Protein AF-A0A3R7SMN1-F1 (afdb_monomer)

Organism: Penaeus vannamei (NCBI:txid6689)

Foldseek 3Di:
DDKDKQFDWPPPDDPVNQEAEDQDDDPDDPVVFFDQVRKIKTFHDPPDDLPQAIKMKDAQDDDDDDDDDDDDPFFRKFFFKKKWKKLQQKKFKAADPVRHGDDIWGFDFDDDDVLTTITITIDGDLFTTRMMMIGRPDHSVSGMMMTRGMYTHIDGDRVVSNVVNPDPPDDVVPVVVVVVDDDDDDPVVVVVVVVVVVVVVVVVVVVVVPPDADPVRCVVVVVVVVVVCVVVLVVCCVVPVQQSQLQLQLVLLLLLLVCLVCPVVVDDPVRDDVLLSVLSSCCSNPPVRNLVVVLVVVLCVPQNADDLVSLLVSLCCCLVPVLLVVLLVSLLVSCVSVVHDPVVSVVLCVPCVVVLSVVCVVPPSVLSSCLRVPPPPVCSVVSVSVVSSVSSNVCSNSSVVVVVVVVVVVVD

Solvent-accessible surface area (backbone atoms only — not comparable to full-atom values): 22891 Å² total; per-residue (Å²): 118,48,66,48,56,78,34,52,56,77,48,100,60,55,77,66,79,41,49,43,79,34,82,62,82,85,90,69,63,74,72,80,58,50,41,91,93,42,56,44,44,31,32,69,52,96,83,68,69,94,84,69,63,50,38,39,39,40,36,40,57,55,87,86,80,79,93,72,94,73,95,79,94,80,58,50,35,26,34,37,29,40,39,39,32,21,42,37,40,32,34,39,32,17,35,50,97,81,56,42,82,68,49,76,39,72,29,49,80,75,50,77,59,89,97,46,48,39,12,45,32,69,50,74,48,82,57,65,31,52,24,42,34,39,34,39,35,71,37,93,72,78,48,44,44,48,36,42,21,38,39,36,28,40,40,57,45,77,76,58,45,61,61,66,67,70,60,85,67,96,50,73,75,61,54,64,70,57,72,80,59,96,73,87,82,59,77,68,59,54,55,56,51,54,56,54,52,60,55,52,54,69,52,48,76,68,54,76,80,72,82,84,66,55,72,69,47,43,50,49,46,47,51,43,48,52,48,45,50,49,48,50,49,50,48,44,39,70,76,36,47,60,61,49,43,5,49,51,33,6,54,40,27,22,50,9,28,51,46,18,44,46,70,72,66,58,43,51,84,90,66,61,59,64,69,58,31,51,48,35,22,47,45,14,31,76,46,49,19,49,51,51,55,53,48,53,51,49,47,44,76,74,61,44,81,96,43,64,69,37,26,52,51,48,43,50,48,44,61,71,51,44,45,57,56,49,52,56,48,47,50,48,53,49,28,54,79,71,68,50,52,74,67,56,33,51,50,51,42,70,70,42,44,62,62,51,51,54,53,44,63,71,50,48,56,62,53,44,46,51,34,56,60,72,39,59,82,89,49,34,62,62,59,51,53,62,56,41,34,58,51,28,18,48,51,45,40,59,68,54,48,60,56,55,55,52,53,58,62,74,75,104

Radius of gyration: 33.05 Å; Cα contacts (8 Å, |Δi|>4): 545; chains: 1; bounding box: 78×54×91 Å

Sequence (412 aa):
MEVTSNWPSESGCTLQDIIRESEKLPSGELEDLLDEERCISLARGEGDVEDGGCVIRLVARSPSFRHTNGFSSRNKRLLVGFVVLSEARVIEVCTGMHEEYFKTVHGSLLGDFGDSKLFKCELQFEKCQETVVLKLKGTCHGESVWIYGFHIMTVADPECANAISKSRFGSEHLSTVLREKDVQMSKEAMKFRQMLESYNNGMKEKGDALQGADPMSLITHFLAIMSLIRRSYSHLLHKYPMAVQSIQAGVLMGAGDVISQFVIEKKSTSQYEWQRTARFIGLGTFFVGPTLKVWYGILDRRIGSGSTVRALKKVAFDQGIFAPCFLGSFLTVLGVTQGNSPQKIKEEIKNNYVDIILTNWTVWPAVQICNFAFIPLQHQVLIVQIFALFWNTYLAWKTNTGVKEQIKLTEN

pLDDT: mean 70.49, std 18.86, range [31.95, 95.0]

Nearest PDB structures (foldseek):
  1w8w-assembly2_B  TM=4.061E-01  e=8.137E-04  Piromyces sp. 'equi'
  1gwk-assembly2_B  TM=4.120E-01  e=7.302E-04  Piromyces sp. 'equi'
  1w90-assembly2_B  TM=4.241E-01  e=1.324E-03  Piromyces sp. 'equi'
  1w9f-assembly2_B  TM=3.966E-01  e=1.398E-03  Piromyces sp. 'equi'
  1w8z-assembly2_B  TM=4.019E-01  e=2.982E-03  Piromyces sp. 'equi'

InterPro domains:
  IPR007248 Mpv17/PMP22 [PF04117] (335-396)
  IPR007248 Mpv17/PMP22 [PTHR11266] (231-398)
  IPR028043 ATPase PAAT-like [PF14958] (78-163)

Secondary structure (DSSP, 8-state):
-EEEESSPBSSS--HHHHEEEESS---S-GGGT--GGG-EEEE--TT--TT--EEEEEE---------SS-------EEEEEEEEES-SEEEEEETTTTEEEEEEEPEEEEEETTEEEEEEEEEEEEEESEEEEEEE--TTSSEEEEEEEEEEEES-HHHHHHHHT-SS--HHHHTTTTTS--PPPHHHHHHHHHHHHHHHHHHTTTTTSS---HHHHHHHHHHHHHHHHHHHHHHHHHSHHHHHHHHHHHHHHHHHHHIIIIIS---GGG--HHHHHHHHHHIIIIIHHHHHHHHHHHHHHH-SS-HHHHHHHHHHIIIIIHHHHHHHHHHHHHHHTT--HHHHHHHHHHHHHHHHHHHHHHHHHHHHHHHHHS-TTTHHHHHHHHHHHHHHHHHHHHHHHHHHHHHHH--

Structure (mmCIF, N/CA/C/O backbone):
data_AF-A0A3R7SMN1-F1
#
_entry.id   AF-A0A3R7SMN1-F1
#
loop_
_atom_site.group_PDB
_atom_site.id
_atom_site.type_symbol
_atom_site.label_atom_id
_atom_site.label_alt_id
_atom_site.label_comp_id
_atom_site.label_asym_id
_atom_site.label_entity_id
_atom_site.label_seq_id
_atom_site.pdbx_PDB_ins_code
_atom_site.Cartn_x
_atom_site.Cartn_y
_atom_site.Cartn_z
_atom_site.occupancy
_atom_site.B_iso_or_equiv
_atom_site.auth_seq_id
_atom_site.auth_comp_id
_atom_site.auth_asym_id
_atom_site.auth_atom_id
_atom_site.pdbx_PDB_model_num
ATOM 1 N N . MET A 1 1 ? -24.673 -19.358 -43.774 1.00 71.69 1 MET A N 1
ATOM 2 C CA . MET A 1 1 ? -23.796 -18.169 -43.737 1.00 71.69 1 MET A CA 1
ATOM 3 C C . MET A 1 1 ? -22.976 -18.111 -45.023 1.00 71.69 1 MET A C 1
ATOM 5 O O . MET A 1 1 ? -22.695 -19.173 -45.553 1.00 71.69 1 MET A O 1
ATOM 9 N N . GLU A 1 2 ? -22.642 -16.938 -45.566 1.00 80.69 2 GLU A N 1
ATOM 10 C CA . GLU A 1 2 ? -21.699 -16.845 -46.693 1.00 80.69 2 GLU A CA 1
ATOM 11 C C . GLU A 1 2 ? -20.300 -16.561 -46.158 1.00 80.69 2 GLU A C 1
ATOM 13 O O . GLU A 1 2 ? -20.116 -15.648 -45.353 1.00 80.69 2 GLU A O 1
ATOM 18 N N . VAL A 1 3 ? -19.327 -17.346 -46.610 1.00 82.19 3 VAL A N 1
ATOM 19 C CA . VAL A 1 3 ? -17.927 -17.193 -46.217 1.00 82.19 3 VAL A CA 1
ATOM 20 C C . VAL A 1 3 ? -17.055 -17.157 -47.452 1.00 82.19 3 VAL A C 1
ATOM 22 O O . VAL A 1 3 ? -17.188 -18.019 -48.322 1.00 82.19 3 VAL A O 1
ATOM 25 N N . THR A 1 4 ? -16.186 -16.155 -47.522 1.00 84.12 4 THR A N 1
ATOM 26 C CA . THR A 1 4 ? -15.232 -15.962 -48.614 1.00 84.12 4 THR A CA 1
ATOM 27 C C . THR A 1 4 ? -13.855 -15.644 -48.052 1.00 84.12 4 THR A C 1
ATOM 29 O O . THR A 1 4 ? -13.738 -15.043 -46.987 1.00 84.12 4 THR A O 1
ATOM 32 N N . SER A 1 5 ? -12.801 -16.041 -48.757 1.00 84.94 5 SER A N 1
ATOM 33 C CA . SER A 1 5 ? -11.436 -15.622 -48.449 1.00 84.94 5 SER A CA 1
ATOM 34 C C . SER A 1 5 ? -10.755 -15.090 -49.698 1.00 84.94 5 SER A C 1
ATOM 36 O O . SER A 1 5 ? -11.126 -15.467 -50.808 1.00 84.94 5 SER A O 1
ATOM 38 N N . ASN A 1 6 ? -9.803 -14.175 -49.512 1.00 84.06 6 ASN A N 1
ATOM 39 C CA . ASN A 1 6 ? -8.920 -13.734 -50.589 1.00 84.06 6 ASN A CA 1
ATOM 40 C C . ASN A 1 6 ? -7.898 -14.812 -50.976 1.00 84.06 6 ASN A C 1
ATOM 42 O O . ASN A 1 6 ? -7.443 -14.816 -52.112 1.00 84.06 6 ASN A O 1
ATOM 46 N N . TRP A 1 7 ? -7.555 -15.724 -50.065 1.00 82.75 7 TRP A N 1
ATOM 47 C CA . TRP A 1 7 ? -6.616 -16.807 -50.334 1.00 82.75 7 TRP A CA 1
ATOM 48 C C . TRP A 1 7 ? -7.377 -18.073 -50.743 1.00 82.75 7 TRP A C 1
ATOM 50 O O . TRP A 1 7 ? -8.270 -18.508 -50.004 1.00 82.75 7 TRP A O 1
ATOM 60 N N . PRO A 1 8 ? -7.094 -18.653 -51.925 1.00 78.00 8 PRO A N 1
ATOM 61 C CA . PRO A 1 8 ? -7.705 -19.909 -52.340 1.00 78.00 8 PRO A CA 1
ATOM 62 C C . PRO A 1 8 ? -7.297 -21.064 -51.422 1.00 78.00 8 PRO A C 1
ATOM 64 O O . PRO A 1 8 ? -6.213 -21.072 -50.836 1.00 78.00 8 PRO A O 1
ATOM 67 N N . SER A 1 9 ? -8.175 -22.063 -51.324 1.00 76.12 9 SER A N 1
ATOM 68 C CA . SER A 1 9 ? -7.827 -23.307 -50.649 1.00 76.12 9 SER A CA 1
ATOM 69 C C . SER A 1 9 ? -6.986 -24.204 -51.548 1.00 76.12 9 SER A C 1
ATOM 71 O O . SER A 1 9 ? -7.300 -24.374 -52.726 1.00 76.12 9 SER A O 1
ATOM 73 N N . GLU A 1 10 ? -5.930 -24.780 -50.978 1.00 65.81 10 GLU A N 1
ATOM 74 C CA . GLU A 1 10 ? -5.073 -25.749 -51.668 1.00 65.81 10 GLU A CA 1
ATOM 75 C C . GLU A 1 10 ? -5.663 -27.165 -51.664 1.00 65.81 10 GLU A C 1
ATOM 77 O O . GLU A 1 10 ? -5.435 -27.944 -52.590 1.00 65.81 10 GLU A O 1
ATOM 82 N N . SER A 1 11 ? -6.438 -27.509 -50.634 1.00 57.06 11 SER A N 1
ATOM 83 C CA . SER A 1 11 ? -7.203 -28.750 -50.576 1.00 57.06 11 SER A CA 1
ATOM 84 C C . SER A 1 11 ? -8.555 -28.512 -51.248 1.00 57.06 11 SER A C 1
ATOM 86 O O . SER A 1 11 ? -9.153 -27.461 -51.082 1.00 57.06 11 SER A O 1
ATOM 88 N N . GLY A 1 12 ? -9.085 -29.461 -52.024 1.00 55.69 12 GLY A N 1
ATOM 89 C CA . GLY A 1 12 ? -10.365 -29.304 -52.747 1.00 55.69 12 GLY A CA 1
ATOM 90 C C . GLY A 1 12 ? -11.620 -29.091 -51.873 1.00 55.69 12 GLY A C 1
ATOM 91 O O . GLY A 1 12 ? -12.732 -29.243 -52.372 1.00 55.69 12 GLY A O 1
ATOM 92 N N . CYS A 1 13 ? -11.447 -28.779 -50.587 1.00 63.28 13 CYS A N 1
ATOM 93 C CA . CYS A 1 13 ? -12.465 -28.426 -49.610 1.00 63.28 13 CYS A CA 1
ATOM 94 C C . CYS A 1 13 ? -12.600 -26.901 -49.538 1.00 63.28 13 CYS A C 1
ATOM 96 O O . CYS A 1 13 ? -11.614 -26.171 -49.574 1.00 63.28 13 CYS A O 1
ATOM 98 N N . THR A 1 14 ? -13.817 -26.386 -49.406 1.00 68.69 14 THR A N 1
ATOM 99 C CA . THR A 1 14 ? -14.034 -24.943 -49.278 1.00 68.69 14 THR A CA 1
ATOM 100 C C . THR A 1 14 ? -14.076 -24.525 -47.809 1.00 68.69 14 THR A C 1
ATOM 102 O O . THR A 1 14 ? -14.408 -25.313 -46.926 1.00 68.69 14 THR A O 1
ATOM 105 N N . LEU A 1 15 ? -13.810 -23.246 -47.521 1.00 71.62 15 LEU A N 1
ATOM 106 C CA . LEU A 1 15 ? -13.947 -22.698 -46.162 1.00 71.62 15 LEU A CA 1
ATOM 107 C C . LEU A 1 15 ? -15.346 -22.895 -45.559 1.00 71.62 15 LEU A C 1
ATOM 109 O O . LEU A 1 15 ? -15.492 -22.927 -44.341 1.00 71.62 15 LEU A O 1
ATOM 113 N N . GLN A 1 16 ? -16.376 -23.013 -46.398 1.00 75.62 16 GLN A N 1
ATOM 114 C CA . GLN A 1 16 ? -17.742 -23.262 -45.941 1.00 75.62 16 GLN A CA 1
ATOM 115 C C . GLN A 1 16 ? -17.922 -24.688 -45.410 1.00 75.62 16 GLN A C 1
ATOM 117 O O . GLN A 1 16 ? -18.746 -24.887 -44.522 1.00 75.62 16 GLN A O 1
ATOM 122 N N . ASP A 1 17 ? -17.125 -25.649 -45.881 1.00 67.62 17 ASP A N 1
ATOM 123 C CA . ASP A 1 17 ? -17.222 -27.057 -45.480 1.00 67.62 17 ASP A CA 1
ATOM 124 C C . ASP A 1 17 ? -16.622 -27.311 -44.084 1.00 67.62 17 ASP A C 1
ATOM 126 O O . ASP A 1 17 ? -17.022 -28.246 -43.381 1.00 67.62 17 ASP A O 1
ATOM 130 N N . ILE A 1 18 ? -15.693 -26.448 -43.654 1.00 69.19 18 ILE A N 1
ATOM 131 C CA . ILE A 1 18 ? -14.997 -26.570 -42.364 1.00 69.19 18 ILE A CA 1
ATOM 132 C C . ILE A 1 18 ? -15.669 -25.795 -41.220 1.00 69.19 18 ILE A C 1
ATOM 134 O O . ILE A 1 18 ? -15.373 -26.036 -40.050 1.00 69.19 18 ILE A O 1
ATOM 138 N N . ILE A 1 19 ? -16.566 -24.855 -41.534 1.00 75.06 19 ILE A N 1
ATOM 139 C CA . ILE A 1 19 ? -17.169 -23.973 -40.532 1.00 75.06 19 ILE A CA 1
ATOM 140 C C . ILE A 1 19 ? -18.307 -24.676 -39.800 1.00 75.06 19 ILE A C 1
ATOM 142 O O . ILE A 1 19 ? -19.303 -25.085 -40.398 1.00 75.06 19 ILE A O 1
ATOM 146 N N . ARG A 1 20 ? -18.198 -24.740 -38.471 1.00 72.69 20 ARG A N 1
ATOM 147 C CA . ARG A 1 20 ? -19.280 -25.204 -37.599 1.00 72.69 20 ARG A CA 1
ATOM 148 C C . ARG A 1 20 ? -20.088 -24.014 -37.097 1.00 72.69 20 ARG A C 1
ATOM 150 O O . ARG A 1 20 ? -19.580 -23.177 -36.356 1.00 72.69 20 ARG A O 1
ATOM 157 N N . GLU A 1 21 ? -21.351 -23.941 -37.504 1.00 71.56 21 GLU A N 1
ATOM 158 C CA . GLU A 1 21 ? -22.296 -22.925 -37.033 1.00 71.56 21 GLU A CA 1
ATOM 159 C C . GLU A 1 21 ? -23.055 -23.457 -35.808 1.00 71.56 21 GLU A C 1
ATOM 161 O O . GLU A 1 21 ? -23.759 -24.464 -35.901 1.00 71.56 21 GLU A O 1
ATOM 166 N N . SER A 1 22 ? -22.922 -22.796 -34.658 1.00 66.56 22 SER A N 1
ATOM 167 C CA . SER A 1 22 ? -23.617 -23.173 -33.423 1.00 66.56 22 SER A CA 1
ATOM 168 C C . SER A 1 22 ? -24.289 -21.971 -32.758 1.00 66.56 22 SER A C 1
ATOM 170 O O . SER A 1 22 ? -23.885 -20.825 -32.931 1.00 66.56 22 SER A O 1
ATOM 172 N N . GLU A 1 23 ? -25.330 -22.212 -31.961 1.00 58.91 23 GLU A N 1
ATOM 173 C CA . GLU A 1 23 ? -25.996 -21.142 -31.195 1.00 58.91 23 GLU A CA 1
ATOM 174 C C . GLU A 1 23 ? -25.323 -20.892 -29.828 1.00 58.91 23 GLU A C 1
ATOM 176 O O . GLU A 1 23 ? -25.600 -19.892 -29.165 1.00 58.91 23 GLU A O 1
ATOM 181 N N . LYS A 1 24 ? -24.415 -21.785 -29.400 1.00 55.81 24 LYS A N 1
ATOM 182 C CA . LYS A 1 24 ? -23.642 -21.698 -28.147 1.00 55.81 24 LYS A CA 1
ATOM 183 C C . LYS A 1 24 ? -22.172 -22.061 -28.388 1.00 55.81 24 LYS A C 1
ATOM 185 O O . LYS A 1 24 ? -21.882 -22.939 -29.201 1.00 55.81 24 LYS A O 1
ATOM 190 N N . LEU A 1 25 ? -21.258 -21.391 -27.676 1.00 48.88 25 LEU A N 1
ATOM 191 C CA . LEU A 1 25 ? -19.831 -21.744 -27.664 1.00 48.88 25 LEU A CA 1
ATOM 192 C C . LEU A 1 25 ? -19.670 -23.180 -27.140 1.00 48.88 25 LEU A C 1
ATOM 194 O O . LEU A 1 25 ? -20.239 -23.481 -26.086 1.00 48.88 25 LEU A O 1
ATOM 198 N N . PRO A 1 26 ? -18.913 -24.054 -27.823 1.00 45.97 26 PRO A N 1
ATOM 199 C CA . PRO A 1 26 ? -18.600 -25.374 -27.290 1.00 45.97 26 PRO A CA 1
ATOM 200 C C . PRO A 1 26 ? -17.854 -25.220 -25.957 1.00 45.97 26 PRO A C 1
ATOM 202 O O . PRO A 1 26 ? -16.879 -24.477 -25.852 1.00 45.97 26 PRO A O 1
ATOM 205 N N . SER A 1 27 ? -18.365 -25.878 -24.917 1.00 43.56 27 SER A N 1
ATOM 206 C CA . SER A 1 27 ? -17.872 -25.790 -23.537 1.00 43.56 27 SER A CA 1
ATOM 207 C C . SER A 1 27 ? -16.929 -26.938 -23.146 1.00 43.56 27 SER A C 1
ATOM 209 O O . SER A 1 27 ? -16.660 -27.104 -21.958 1.00 43.56 27 SER A O 1
ATOM 211 N N . GLY A 1 28 ? -16.495 -27.755 -24.110 1.00 43.47 28 GLY A N 1
ATOM 212 C CA . GLY A 1 28 ? -15.715 -28.980 -23.898 1.00 43.47 28 GLY A CA 1
ATOM 213 C C . GLY A 1 28 ? -14.223 -28.857 -24.225 1.00 43.47 28 GLY A C 1
ATOM 214 O O . GLY A 1 28 ? -13.763 -27.824 -24.717 1.00 43.47 28 GLY A O 1
ATOM 215 N N . GLU A 1 29 ? -13.473 -29.910 -23.883 1.00 46.97 29 GLU A N 1
ATOM 216 C CA . GLU A 1 29 ? -12.020 -30.053 -24.062 1.00 46.97 29 GLU A CA 1
ATOM 217 C C . GLU A 1 29 ? -11.587 -29.939 -25.540 1.00 46.97 29 GLU A C 1
ATOM 219 O O . GLU A 1 29 ? -12.403 -29.988 -26.456 1.00 46.97 29 GLU A O 1
ATOM 224 N N . LEU A 1 30 ? -10.281 -29.743 -25.777 1.00 44.50 30 LEU A N 1
ATOM 225 C CA . LEU A 1 30 ? -9.667 -29.407 -27.076 1.00 44.50 30 LEU A CA 1
ATOM 226 C C . LEU A 1 30 ? -10.094 -30.320 -28.248 1.00 44.50 30 LEU A C 1
ATOM 228 O O . LEU A 1 30 ? -10.121 -29.869 -29.393 1.00 44.50 30 LEU A O 1
ATOM 232 N N . GLU A 1 31 ? -10.449 -31.571 -27.952 1.00 46.12 31 GLU A N 1
ATOM 233 C CA . GLU A 1 31 ? -10.897 -32.594 -28.905 1.00 46.12 31 GLU A CA 1
ATOM 234 C C . GLU A 1 31 ? -12.263 -32.278 -29.546 1.00 46.12 31 GLU A C 1
ATOM 236 O O . GLU A 1 31 ? -12.494 -32.653 -30.688 1.00 46.12 31 GLU A O 1
ATOM 241 N N . ASP A 1 32 ? -13.140 -31.508 -28.888 1.00 52.19 32 ASP A N 1
ATOM 242 C CA . ASP A 1 32 ? -14.427 -31.084 -29.475 1.00 52.19 32 ASP A CA 1
ATOM 243 C C . ASP A 1 32 ? -14.258 -29.962 -30.520 1.00 52.19 32 ASP A C 1
ATOM 245 O O . ASP A 1 32 ? -15.145 -29.696 -31.346 1.00 52.19 32 ASP A O 1
ATOM 249 N N . LEU A 1 33 ? -13.123 -29.259 -30.448 1.00 51.47 33 LEU A N 1
ATOM 250 C CA . LEU A 1 33 ? -12.800 -28.097 -31.271 1.00 51.47 33 LEU A CA 1
ATOM 251 C C . LEU A 1 33 ? -11.942 -28.442 -32.492 1.00 51.47 33 LEU A C 1
ATOM 253 O O . LEU A 1 33 ? -12.036 -27.719 -33.489 1.00 51.47 33 LEU A O 1
ATOM 257 N N . LEU A 1 34 ? -11.129 -29.498 -32.401 1.00 50.00 34 LEU A N 1
ATOM 258 C CA . LEU A 1 34 ? -10.287 -30.017 -33.477 1.00 50.00 34 LEU A CA 1
ATOM 259 C C . LEU A 1 34 ? -11.062 -31.048 -34.304 1.00 50.00 34 LEU A C 1
ATOM 261 O O . LEU A 1 34 ? -11.712 -31.933 -33.762 1.00 50.00 34 LEU A O 1
ATOM 265 N N . ASP A 1 35 ? -10.997 -30.924 -35.626 1.00 51.56 35 ASP A N 1
ATOM 266 C CA . ASP A 1 35 ? -11.603 -31.878 -36.555 1.00 51.56 35 ASP A CA 1
ATOM 267 C C . ASP A 1 35 ? -10.542 -32.265 -37.590 1.00 51.56 35 ASP A C 1
ATOM 269 O O . ASP A 1 35 ? -10.293 -31.531 -38.550 1.00 51.56 35 ASP A O 1
ATOM 273 N N . GLU A 1 36 ? -9.856 -33.388 -37.350 1.00 49.03 36 GLU A N 1
ATOM 274 C CA . GLU A 1 36 ? -8.729 -33.851 -38.175 1.00 49.03 36 GLU A CA 1
ATOM 275 C C . GLU A 1 36 ? -9.127 -34.049 -39.649 1.00 49.03 36 GLU A C 1
ATOM 277 O O . GLU A 1 36 ? -8.305 -33.857 -40.543 1.00 49.03 36 GLU A O 1
ATOM 282 N N . GLU A 1 37 ? -10.403 -34.340 -39.926 1.00 48.22 37 GLU A N 1
ATOM 283 C CA . GLU A 1 37 ? -10.927 -34.532 -41.283 1.00 48.22 37 GLU A CA 1
ATOM 284 C C . GLU A 1 37 ? -11.288 -33.214 -41.997 1.00 48.22 37 GLU A C 1
ATOM 286 O O . GLU A 1 37 ? -11.633 -33.226 -43.181 1.00 48.22 37 GLU A O 1
ATOM 291 N N . ARG A 1 38 ? -11.221 -32.061 -41.310 1.00 55.16 38 ARG A N 1
ATOM 292 C CA . ARG A 1 38 ? -11.684 -30.753 -41.822 1.00 55.16 38 ARG A CA 1
ATOM 293 C C . ARG A 1 38 ? -10.676 -29.622 -41.624 1.00 55.16 38 ARG A C 1
ATOM 295 O O . ARG A 1 38 ? -11.052 -28.473 -41.390 1.00 55.16 38 ARG A O 1
ATOM 302 N N . CYS A 1 39 ? -9.394 -29.940 -41.759 1.00 65.50 39 CYS A N 1
ATOM 303 C CA . CYS A 1 39 ? -8.333 -28.939 -41.828 1.00 65.50 39 CYS A CA 1
ATOM 304 C C . CYS A 1 39 ? -8.228 -28.358 -43.243 1.00 65.50 39 CYS A C 1
ATOM 306 O O . CYS A 1 39 ? -8.371 -29.070 -44.240 1.00 65.50 39 CYS A O 1
ATOM 308 N N . ILE A 1 40 ? -7.936 -27.064 -43.342 1.00 74.38 40 ILE A N 1
ATOM 309 C CA . ILE A 1 40 ? -7.769 -26.381 -44.626 1.00 74.38 40 ILE A CA 1
ATOM 310 C C . ILE A 1 40 ? -6.500 -25.531 -44.612 1.00 74.38 40 ILE A C 1
ATOM 312 O O . ILE A 1 40 ? -6.227 -24.824 -43.640 1.00 74.38 40 ILE A O 1
ATOM 316 N N . SER A 1 41 ? -5.741 -25.602 -45.705 1.00 76.44 41 SER A N 1
ATOM 317 C CA . SER A 1 41 ? -4.662 -24.661 -46.006 1.00 76.44 41 SER A CA 1
ATOM 318 C C . SER A 1 41 ? -5.199 -23.620 -46.974 1.00 76.44 41 SER A C 1
ATOM 320 O O . SER A 1 41 ? -5.793 -23.967 -48.004 1.00 76.44 41 SER A O 1
ATOM 322 N N . LEU A 1 42 ? -5.027 -22.349 -46.624 1.00 80.38 42 LEU A N 1
ATOM 323 C CA . LEU A 1 42 ? -5.260 -21.229 -47.525 1.00 80.38 42 LEU A CA 1
ATOM 324 C C . LEU A 1 42 ? -3.905 -20.676 -47.933 1.00 80.38 42 LEU A C 1
ATOM 326 O O . LEU A 1 42 ? -3.116 -20.314 -47.060 1.00 80.38 42 LEU A O 1
ATOM 330 N N . ALA A 1 43 ? -3.653 -20.582 -49.233 1.00 78.62 43 ALA A N 1
ATOM 331 C CA . ALA A 1 43 ? -2.391 -20.082 -49.758 1.00 78.62 43 ALA A CA 1
ATOM 332 C C . ALA A 1 43 ? -2.584 -18.808 -50.564 1.00 78.62 43 ALA A C 1
ATOM 334 O O . ALA A 1 43 ? -3.633 -18.567 -51.162 1.00 78.62 43 ALA A O 1
ATOM 335 N N . ARG A 1 44 ? -1.554 -17.971 -50.569 1.00 77.81 44 ARG A N 1
ATOM 336 C CA . ARG A 1 44 ? -1.545 -16.702 -51.280 1.00 77.81 44 ARG A CA 1
ATOM 337 C C . ARG A 1 44 ? -1.595 -16.937 -52.792 1.00 77.81 44 ARG A C 1
ATOM 339 O O . ARG A 1 44 ? -0.753 -17.636 -53.347 1.00 77.81 44 ARG A O 1
ATOM 346 N N . GLY A 1 45 ? -2.569 -16.322 -53.464 1.00 66.88 45 GLY A N 1
ATOM 347 C CA . GLY A 1 45 ? -2.692 -16.387 -54.921 1.00 66.88 45 GLY A CA 1
ATOM 348 C C . GLY A 1 45 ? -1.643 -15.530 -55.642 1.00 66.88 45 GLY A C 1
ATOM 349 O O . GLY A 1 45 ? -1.204 -14.496 -55.129 1.00 66.88 45 GLY A O 1
ATOM 350 N N . GLU A 1 46 ? -1.259 -15.931 -56.856 1.00 57.28 46 GLU A N 1
ATOM 351 C CA . GLU A 1 46 ? -0.364 -15.146 -57.716 1.00 57.28 46 GLU A CA 1
ATOM 352 C C . GLU A 1 46 ? -1.023 -13.803 -58.089 1.00 57.28 46 GLU A C 1
ATOM 354 O O . GLU A 1 46 ? -1.976 -13.756 -58.865 1.00 57.28 46 GLU A O 1
ATOM 359 N N . GLY A 1 47 ? -0.518 -12.700 -57.525 1.00 55.97 47 GLY A N 1
ATOM 360 C CA . GLY A 1 47 ? -0.982 -11.335 -57.819 1.00 55.97 47 GLY A CA 1
ATOM 361 C C . GLY A 1 47 ? -1.476 -10.526 -56.616 1.00 55.97 47 GLY A C 1
ATOM 362 O O . GLY A 1 47 ? -1.707 -9.325 -56.759 1.00 55.97 47 GLY A O 1
ATOM 363 N N . ASP A 1 48 ? -1.590 -11.130 -55.431 1.00 56.12 48 ASP A N 1
ATOM 364 C CA . ASP A 1 48 ? -1.939 -10.397 -54.209 1.00 56.12 48 ASP A CA 1
ATOM 365 C C . ASP A 1 48 ? -0.754 -9.568 -53.681 1.00 56.12 48 ASP A C 1
ATOM 367 O O . ASP A 1 48 ? 0.387 -10.033 -53.657 1.00 56.12 48 ASP A O 1
ATOM 371 N N . VAL A 1 49 ? -1.021 -8.338 -53.226 1.00 54.19 49 VAL A N 1
ATOM 372 C CA . VAL A 1 49 ? -0.026 -7.387 -52.686 1.00 54.19 49 VAL A CA 1
ATOM 373 C C . VAL A 1 49 ? 0.613 -7.929 -51.393 1.00 54.19 49 VAL A C 1
ATOM 375 O O . VAL A 1 49 ? -0.086 -8.474 -50.542 1.00 54.19 49 VAL A O 1
ATOM 378 N N . GLU A 1 50 ? 1.933 -7.751 -51.228 1.00 52.72 50 GLU A N 1
ATOM 379 C CA . GLU A 1 50 ? 2.769 -8.350 -50.159 1.00 52.72 50 GLU A CA 1
ATOM 380 C C . GLU A 1 50 ? 2.322 -8.123 -48.711 1.00 52.72 50 GLU A C 1
ATOM 382 O O . GLU A 1 50 ? 2.675 -8.924 -47.852 1.00 52.72 50 GLU A O 1
ATOM 387 N N . ASP A 1 51 ? 1.503 -7.111 -48.428 1.00 51.56 51 ASP A N 1
ATOM 388 C CA . ASP A 1 51 ? 1.281 -6.631 -47.055 1.00 51.56 51 ASP A CA 1
ATOM 389 C C . ASP A 1 51 ? -0.111 -6.984 -46.464 1.00 51.56 51 ASP A C 1
ATOM 391 O O . ASP A 1 51 ? -0.465 -6.627 -45.334 1.00 51.56 51 ASP A O 1
ATOM 395 N N . GLY A 1 52 ? -0.950 -7.694 -47.232 1.00 58.50 52 GLY A N 1
ATOM 396 C CA . GLY A 1 52 ? -2.371 -7.899 -46.907 1.00 58.50 52 GLY A CA 1
ATOM 397 C C . GLY A 1 52 ? -2.666 -8.944 -45.820 1.00 58.50 52 GLY A C 1
ATOM 398 O O . GLY A 1 52 ? -3.488 -8.691 -44.933 1.00 58.50 52 GLY A O 1
ATOM 399 N N . GLY A 1 53 ? -1.967 -10.083 -45.826 1.00 75.19 53 GLY A N 1
ATOM 400 C CA . GLY A 1 53 ? -2.311 -11.270 -45.023 1.00 75.19 53 GLY A CA 1
ATOM 401 C C . GLY A 1 53 ? -3.568 -12.011 -45.519 1.00 75.19 53 GLY A C 1
ATOM 402 O O . GLY A 1 53 ? -4.240 -11.570 -46.456 1.00 75.19 53 GLY A O 1
ATOM 403 N N . CYS A 1 54 ? -3.895 -13.144 -44.888 1.00 83.12 54 CYS A N 1
ATOM 404 C CA . CYS A 1 54 ? -5.097 -13.917 -45.212 1.00 83.12 54 CYS A CA 1
ATOM 405 C C . CYS A 1 54 ? -6.337 -13.238 -44.622 1.00 83.12 54 CYS A C 1
ATOM 407 O O . CYS A 1 54 ? -6.422 -13.008 -43.418 1.00 83.12 54 CYS A O 1
ATOM 409 N N . VAL A 1 55 ? -7.325 -12.945 -45.456 1.00 86.62 55 VAL A N 1
ATOM 410 C CA . VAL A 1 55 ? -8.571 -12.272 -45.096 1.00 86.62 55 VAL A CA 1
ATOM 411 C C . VAL A 1 55 ? -9.735 -13.226 -45.310 1.00 86.62 55 VAL A C 1
ATOM 413 O O . VAL A 1 55 ? -9.930 -13.741 -46.408 1.00 86.62 55 VAL A O 1
ATOM 416 N N . ILE A 1 56 ? -10.535 -13.438 -44.270 1.00 88.62 56 ILE A N 1
ATOM 417 C CA . ILE A 1 56 ? -11.749 -14.249 -44.314 1.00 88.62 56 ILE A CA 1
ATOM 418 C C . ILE A 1 56 ? -12.936 -13.359 -43.984 1.00 88.62 56 ILE A C 1
ATOM 420 O O . ILE A 1 56 ? -13.031 -12.798 -42.895 1.00 88.62 56 ILE A O 1
ATOM 424 N N . ARG A 1 57 ? -13.862 -13.234 -44.926 1.00 87.44 57 ARG A N 1
ATOM 425 C CA . ARG A 1 57 ? -15.106 -12.498 -44.762 1.00 87.44 57 ARG A CA 1
ATOM 426 C C . ARG A 1 57 ? -16.241 -13.454 -44.458 1.00 87.44 57 ARG A C 1
ATOM 428 O O . ARG A 1 57 ? -16.477 -14.434 -45.153 1.00 87.44 57 ARG A O 1
ATOM 435 N N . LEU A 1 58 ? -16.969 -13.089 -43.425 1.00 88.00 58 LEU A N 1
ATOM 436 C CA . LEU A 1 58 ? -18.095 -13.777 -42.846 1.00 88.00 58 LEU A CA 1
ATOM 437 C C . LEU A 1 58 ? -19.319 -12.880 -43.028 1.00 88.00 58 LEU A C 1
ATOM 439 O O . LEU A 1 58 ? -19.392 -11.821 -42.411 1.00 88.00 58 LEU A O 1
ATOM 443 N N . VAL A 1 59 ? -20.271 -13.279 -43.870 1.00 83.56 59 VAL A N 1
ATOM 444 C CA . VAL A 1 59 ? -21.511 -12.530 -44.115 1.00 83.56 59 VAL A CA 1
ATOM 445 C C . VAL A 1 59 ? -22.710 -13.372 -43.712 1.00 83.56 59 VAL A C 1
ATOM 447 O O . VAL A 1 59 ? -22.990 -14.449 -44.250 1.00 83.56 59 VAL A O 1
ATOM 450 N N . ALA A 1 60 ? -23.472 -12.857 -42.763 1.00 73.12 60 ALA A N 1
ATOM 451 C CA . ALA A 1 60 ? -24.695 -13.470 -42.303 1.00 73.12 60 ALA A CA 1
ATOM 452 C C . ALA A 1 60 ? -25.833 -13.133 -43.291 1.00 73.12 60 ALA A C 1
ATOM 454 O O . ALA A 1 60 ? -26.520 -12.118 -43.184 1.00 73.12 60 ALA A O 1
ATOM 455 N N . ARG A 1 61 ? -25.994 -13.955 -44.340 1.00 64.25 61 ARG A N 1
ATOM 456 C CA . ARG A 1 61 ? -27.057 -13.766 -45.345 1.00 64.25 61 ARG A CA 1
ATOM 457 C C . ARG A 1 61 ? -28.455 -14.006 -44.757 1.00 64.25 61 ARG A C 1
ATOM 459 O O . ARG A 1 61 ? -28.674 -14.964 -44.019 1.00 64.25 61 ARG A O 1
ATOM 466 N N . SER A 1 62 ? -29.417 -13.190 -45.192 1.00 48.66 62 SER A N 1
ATOM 467 C CA . SER A 1 62 ? -30.843 -13.547 -45.213 1.00 48.66 62 SER A CA 1
ATOM 468 C C . SER A 1 62 ? -31.145 -14.253 -46.544 1.00 48.66 62 SER A C 1
ATOM 470 O O . SER A 1 62 ? -30.573 -13.849 -47.561 1.00 48.66 62 SER A O 1
ATOM 472 N N . PRO A 1 63 ? -31.981 -15.306 -46.588 1.00 40.44 63 PRO A N 1
ATOM 473 C CA . PRO A 1 63 ? -32.320 -15.955 -47.849 1.00 40.44 63 PRO A CA 1
ATOM 474 C C . PRO A 1 63 ? -33.134 -14.994 -48.725 1.00 40.44 63 PRO A C 1
ATOM 476 O O . PRO A 1 63 ? -34.286 -14.682 -48.438 1.00 40.44 63 PRO A O 1
ATOM 479 N N . SER A 1 64 ? -32.531 -14.509 -49.805 1.00 42.69 64 SER A N 1
ATOM 480 C CA . SER A 1 64 ? -33.210 -13.673 -50.792 1.00 42.69 64 SER A CA 1
ATOM 481 C C . SER A 1 64 ? -34.137 -14.535 -51.655 1.00 42.69 64 SER A C 1
ATOM 483 O O . SER A 1 64 ? -33.622 -15.318 -52.449 1.00 42.69 64 SER A O 1
ATOM 485 N N . PHE A 1 65 ? -35.467 -14.361 -51.607 1.00 32.75 65 PHE A N 1
ATOM 486 C CA . PHE A 1 65 ? -36.283 -14.553 -52.817 1.00 32.75 65 PHE A CA 1
ATOM 487 C C . PHE A 1 65 ? -37.642 -13.825 -52.848 1.00 32.75 65 PHE A C 1
ATOM 489 O O . PHE A 1 65 ? -38.242 -13.491 -51.836 1.00 32.75 65 PHE A O 1
ATOM 496 N N . ARG A 1 66 ? -38.038 -13.582 -54.101 1.00 32.62 66 ARG A N 1
ATOM 497 C CA . ARG A 1 66 ? -39.031 -12.700 -54.738 1.00 32.62 66 ARG A CA 1
ATOM 498 C C . ARG A 1 66 ? -40.418 -12.520 -54.102 1.00 32.62 66 ARG A C 1
ATOM 500 O O . ARG A 1 66 ? -41.045 -13.463 -53.643 1.00 32.62 66 ARG A O 1
ATOM 507 N N . HIS A 1 67 ? -40.910 -11.286 -54.281 1.00 43.50 67 HIS A N 1
ATOM 508 C CA . HIS A 1 67 ? -42.308 -10.843 -54.382 1.00 43.50 67 HIS A CA 1
ATOM 509 C C . HIS A 1 67 ? -43.367 -11.959 -54.392 1.00 43.50 67 HIS A C 1
ATOM 511 O O . HIS A 1 67 ? -43.497 -12.685 -55.372 1.00 43.50 67 HIS A O 1
ATOM 517 N N . THR A 1 68 ? -44.214 -12.002 -53.367 1.00 34.88 68 THR A N 1
ATOM 518 C CA . THR A 1 68 ? -45.654 -11.687 -53.444 1.00 34.88 68 THR A CA 1
ATOM 519 C C . THR A 1 68 ? -46.257 -11.743 -52.036 1.00 34.88 68 THR A C 1
ATOM 521 O O . THR A 1 68 ? -45.807 -12.497 -51.185 1.00 34.88 68 THR A O 1
ATOM 524 N N . ASN A 1 69 ? -47.212 -10.846 -51.797 1.00 39.59 69 ASN A N 1
ATOM 525 C CA . ASN A 1 69 ? -48.055 -10.649 -50.615 1.00 39.59 69 ASN A CA 1
ATOM 526 C C . ASN A 1 69 ? -47.997 -11.703 -49.493 1.00 39.59 69 ASN A C 1
ATOM 528 O O . ASN A 1 69 ? -48.437 -12.835 -49.666 1.00 39.59 69 ASN A O 1
ATOM 532 N N . GLY A 1 70 ? -47.626 -11.250 -48.294 1.00 32.91 70 GLY A N 1
ATOM 533 C CA . GLY A 1 70 ? -47.863 -11.973 -47.045 1.00 32.91 70 GLY A CA 1
ATOM 534 C C . GLY A 1 70 ? -46.620 -12.055 -46.170 1.00 32.91 70 GLY A C 1
ATOM 535 O O . GLY A 1 70 ? -45.607 -12.609 -46.569 1.00 32.91 70 GLY A O 1
ATOM 536 N N . PHE A 1 71 ? -46.719 -11.465 -44.978 1.00 42.12 71 PHE A N 1
ATOM 537 C CA . PHE A 1 71 ? -45.839 -11.615 -43.814 1.00 42.12 71 PHE A CA 1
ATOM 538 C C . PHE A 1 71 ? -44.832 -12.788 -43.876 1.00 42.12 71 PHE A C 1
ATOM 540 O O . PHE A 1 71 ? -45.220 -13.934 -43.679 1.00 42.12 71 PHE A O 1
ATOM 547 N N . SER A 1 72 ? -43.531 -12.503 -44.025 1.00 36.81 72 SER A N 1
ATOM 548 C CA . SER A 1 72 ? -42.462 -13.361 -43.480 1.00 36.81 72 SER A CA 1
ATOM 549 C C . SER A 1 72 ? -41.109 -12.632 -43.454 1.00 36.81 72 SER A C 1
ATOM 551 O O . SER A 1 72 ? -40.312 -12.702 -44.382 1.00 36.81 72 SER A O 1
ATOM 553 N N . SER A 1 73 ? -40.857 -11.899 -42.368 1.00 44.41 73 SER A N 1
ATOM 554 C CA . SER A 1 73 ? -39.541 -11.365 -41.984 1.00 44.41 73 SER A CA 1
ATOM 555 C C . SER A 1 73 ? -38.990 -12.225 -40.845 1.00 44.41 73 SER A C 1
ATOM 557 O O . SER A 1 73 ? -38.966 -11.795 -39.691 1.00 44.41 73 SER A O 1
ATOM 559 N N . ARG A 1 74 ? -38.630 -13.481 -41.111 1.00 47.19 74 ARG A N 1
ATOM 560 C CA . ARG A 1 74 ? -38.066 -14.355 -40.071 1.00 47.19 74 ARG A CA 1
ATOM 561 C C . ARG A 1 74 ? -36.903 -15.159 -40.633 1.00 47.19 74 ARG A C 1
ATOM 563 O O . ARG A 1 74 ? -37.047 -15.786 -41.674 1.00 47.19 74 ARG A O 1
ATOM 570 N N . ASN A 1 75 ? -35.786 -15.136 -39.906 1.00 51.03 75 ASN A N 1
ATOM 571 C CA . ASN A 1 75 ? -34.518 -15.844 -40.132 1.00 51.03 75 ASN A CA 1
ATOM 572 C C . ASN A 1 75 ? -33.415 -15.041 -40.841 1.00 51.03 75 ASN A C 1
ATOM 574 O O . ASN A 1 75 ? -32.776 -15.531 -41.771 1.00 51.03 75 ASN A O 1
ATOM 578 N N . LYS A 1 76 ? -33.123 -13.823 -40.365 1.00 58.19 76 LYS A N 1
ATOM 579 C CA . LYS A 1 76 ? -31.806 -13.206 -40.591 1.00 58.19 76 LYS A CA 1
ATOM 580 C C . LYS A 1 76 ? -30.894 -13.633 -39.440 1.00 58.19 76 LYS A C 1
ATOM 582 O O . LYS A 1 76 ? -31.055 -13.151 -38.325 1.00 58.19 76 LYS A O 1
ATOM 587 N N . ARG A 1 77 ? -29.980 -14.575 -39.695 1.00 67.94 77 ARG A N 1
ATOM 588 C CA . ARG A 1 77 ? -28.968 -14.964 -38.703 1.00 67.94 77 ARG A CA 1
ATOM 589 C C . ARG A 1 77 ? -27.908 -13.876 -38.597 1.00 67.94 77 ARG A C 1
ATOM 591 O O . ARG A 1 77 ? -27.617 -13.219 -39.588 1.00 67.94 77 ARG A O 1
ATOM 598 N N . LEU A 1 78 ? -27.367 -13.678 -37.404 1.00 74.88 78 LEU A N 1
ATOM 599 C CA . LEU A 1 78 ? -26.376 -12.658 -37.083 1.00 74.88 78 LEU A CA 1
ATOM 600 C C . LEU A 1 78 ? -25.232 -13.275 -36.287 1.00 74.88 78 LEU A C 1
ATOM 602 O O . LEU A 1 78 ? -25.459 -14.169 -35.477 1.00 74.88 78 LEU A O 1
ATOM 606 N N . LEU A 1 79 ? -24.018 -12.781 -36.503 1.00 75.88 79 LEU A N 1
ATOM 607 C CA . LEU A 1 79 ? -22.805 -13.277 -35.865 1.00 75.88 79 LEU A CA 1
ATOM 608 C C . LEU A 1 79 ? -22.657 -12.713 -34.463 1.00 75.88 79 LEU A C 1
ATOM 610 O O . LEU A 1 79 ? -22.626 -11.500 -34.284 1.00 75.88 79 LEU A O 1
ATOM 614 N N . VAL A 1 80 ? -22.502 -13.584 -33.476 1.00 79.19 80 VAL A N 1
ATOM 615 C CA . VAL A 1 80 ? -22.301 -13.186 -32.073 1.00 79.19 80 VAL A CA 1
ATOM 616 C C . VAL A 1 80 ? -20.910 -13.520 -31.562 1.00 79.19 80 VAL A C 1
ATOM 618 O O . VAL A 1 80 ? -20.489 -12.978 -30.547 1.00 79.19 80 VAL A O 1
ATOM 621 N N . GLY A 1 81 ? -20.157 -14.346 -32.279 1.00 80.81 81 GLY A N 1
ATOM 622 C CA . GLY A 1 81 ? -18.776 -14.641 -31.938 1.00 80.81 81 GLY A CA 1
ATOM 623 C C . GLY A 1 81 ? -18.180 -15.714 -32.827 1.00 80.81 81 GLY A C 1
ATOM 624 O O . GLY A 1 81 ? -18.851 -16.257 -33.704 1.00 80.81 81 GLY A O 1
ATOM 625 N N . PHE A 1 82 ? -16.911 -16.014 -32.594 1.00 82.75 82 PHE A N 1
ATOM 626 C CA . PHE A 1 82 ? -16.209 -17.098 -33.261 1.00 82.75 82 PHE A CA 1
ATOM 627 C C . PHE A 1 82 ? -15.097 -17.668 -32.380 1.00 82.75 82 PHE A C 1
ATOM 629 O O . PHE A 1 82 ? -14.591 -17.003 -31.472 1.00 82.75 82 PHE A O 1
ATOM 636 N N . VAL A 1 83 ? -14.689 -18.889 -32.715 1.00 82.25 83 VAL A N 1
ATOM 637 C CA . VAL A 1 83 ? -13.456 -19.532 -32.265 1.00 82.25 83 VAL A CA 1
ATOM 638 C C . VAL A 1 83 ? -12.740 -20.069 -33.499 1.00 82.25 83 VAL A C 1
ATOM 640 O O . VAL A 1 83 ? -13.310 -20.848 -34.257 1.00 82.25 83 VAL A O 1
ATOM 643 N N . VAL A 1 84 ? -11.495 -19.654 -33.703 1.00 82.56 84 VAL A N 1
ATOM 644 C CA . VAL A 1 84 ? -10.630 -20.118 -34.793 1.00 82.56 84 VAL A CA 1
ATOM 645 C C . VAL A 1 84 ? -9.398 -20.776 -34.188 1.00 82.56 84 VAL A C 1
ATOM 647 O O . VAL A 1 84 ? -8.735 -20.189 -33.330 1.00 82.56 84 VAL A O 1
ATOM 650 N N . LEU A 1 85 ? -9.099 -21.986 -34.649 1.00 78.25 85 LEU A N 1
ATOM 651 C CA . LEU A 1 85 ? -7.855 -22.697 -34.397 1.00 78.25 85 LEU A CA 1
ATOM 652 C C . LEU A 1 85 ? -6.989 -22.603 -35.651 1.00 78.25 85 LEU A C 1
ATOM 654 O O . LEU A 1 85 ? -7.347 -23.148 -36.695 1.00 78.25 85 LEU A O 1
ATOM 658 N N . SER A 1 86 ? -5.871 -21.889 -35.566 1.00 78.44 86 SER A N 1
ATOM 659 C CA . SER A 1 86 ? -5.005 -21.631 -36.721 1.00 78.44 86 SER A CA 1
ATOM 660 C C . SER A 1 86 ? -3.555 -21.410 -36.316 1.00 78.44 86 SER A C 1
ATOM 662 O O . SER A 1 86 ? -3.264 -21.137 -35.152 1.00 78.44 86 SER A O 1
ATOM 664 N N . GLU A 1 87 ? -2.654 -21.425 -37.294 1.00 77.38 87 GLU A N 1
ATOM 665 C CA . GLU A 1 87 ? -1.253 -21.024 -37.089 1.00 77.38 87 GLU A CA 1
ATOM 666 C C . GLU A 1 87 ? -1.085 -19.513 -36.885 1.00 77.38 87 GLU A C 1
ATOM 668 O O . GLU A 1 87 ? -0.106 -19.047 -36.300 1.00 77.38 87 GLU A O 1
ATOM 673 N N . ALA A 1 88 ? -2.061 -18.722 -37.337 1.00 80.50 88 ALA A N 1
ATOM 674 C CA . ALA A 1 88 ? -2.051 -17.285 -37.133 1.00 80.50 88 ALA A CA 1
ATOM 675 C C . ALA A 1 88 ? -2.297 -16.950 -35.656 1.00 80.50 88 ALA A C 1
ATOM 677 O O . ALA A 1 88 ? -3.395 -17.127 -35.122 1.00 80.50 88 ALA A O 1
ATOM 678 N N . ARG A 1 89 ? -1.271 -16.401 -35.000 1.00 82.00 89 ARG A N 1
ATOM 679 C CA . ARG A 1 89 ? -1.368 -15.934 -33.610 1.00 82.00 89 ARG A CA 1
ATOM 680 C C . ARG A 1 89 ? -2.243 -14.691 -33.468 1.00 82.00 89 ARG A C 1
ATOM 682 O O . ARG A 1 89 ? -2.754 -14.428 -32.381 1.00 82.00 89 ARG A O 1
ATOM 689 N N . VAL A 1 90 ? -2.346 -13.870 -34.508 1.00 86.50 90 VAL A N 1
ATOM 690 C CA . VAL A 1 90 ? -2.999 -12.562 -34.429 1.00 86.50 90 VAL A CA 1
ATOM 691 C C . VAL A 1 90 ? -4.076 -12.479 -35.495 1.00 86.50 90 VAL A C 1
ATOM 693 O O . VAL A 1 90 ? -3.798 -12.677 -36.672 1.00 86.50 90 VAL A O 1
ATOM 696 N N . ILE A 1 91 ? -5.306 -12.178 -35.087 1.00 87.25 91 ILE A N 1
ATOM 697 C CA . ILE A 1 91 ? -6.429 -11.972 -36.001 1.00 87.25 91 ILE A CA 1
ATOM 698 C C . ILE A 1 91 ? -6.976 -10.572 -35.770 1.00 87.25 91 ILE A C 1
ATOM 700 O O . ILE A 1 91 ? -7.517 -10.277 -34.705 1.00 87.25 91 ILE A O 1
ATOM 704 N N . GLU A 1 92 ? -6.851 -9.702 -36.765 1.00 89.81 92 GLU A N 1
ATOM 705 C CA . GLU A 1 92 ? -7.533 -8.412 -36.750 1.00 89.81 92 GLU A CA 1
ATOM 706 C C . GLU A 1 92 ? -8.975 -8.622 -37.191 1.00 89.81 92 GLU A C 1
ATOM 708 O O . GLU A 1 92 ? -9.249 -9.153 -38.267 1.00 89.81 92 GLU A O 1
ATOM 713 N N . VAL A 1 93 ? -9.907 -8.225 -36.340 1.00 87.88 93 VAL A N 1
ATOM 714 C CA . VAL A 1 93 ? -11.331 -8.349 -36.604 1.00 87.88 93 VAL A CA 1
ATOM 715 C C . VAL A 1 93 ? -11.843 -6.989 -37.032 1.00 87.88 93 VAL A C 1
ATOM 717 O O . VAL A 1 93 ? -11.722 -6.014 -36.293 1.00 87.88 93 VAL A O 1
ATOM 720 N N . CYS A 1 94 ? -12.428 -6.938 -38.217 1.00 84.88 94 CYS A N 1
ATOM 721 C CA . CYS A 1 94 ? -13.163 -5.807 -38.754 1.00 84.88 94 CYS A CA 1
ATOM 722 C C . CYS A 1 94 ? -14.649 -6.169 -38.830 1.00 84.88 94 CYS A C 1
ATOM 724 O O . CYS A 1 94 ? -15.006 -7.329 -39.042 1.00 84.88 94 CYS A O 1
ATOM 726 N N . THR A 1 95 ? -15.533 -5.194 -38.668 1.00 83.25 95 THR A N 1
ATOM 727 C CA . THR A 1 95 ? -16.983 -5.420 -38.674 1.00 83.25 95 THR A CA 1
ATOM 728 C C . THR A 1 95 ? -17.707 -4.422 -39.565 1.00 83.25 95 THR A C 1
ATOM 730 O O . THR A 1 95 ? -17.200 -3.341 -39.855 1.00 83.25 95 THR A O 1
ATOM 733 N N . GLY A 1 96 ? -18.920 -4.777 -39.984 1.00 72.56 96 GLY A N 1
ATOM 734 C CA . GLY A 1 96 ? -19.770 -3.906 -40.790 1.00 72.56 96 GLY A CA 1
ATOM 735 C C . GLY A 1 96 ? -19.407 -3.885 -42.277 1.00 72.56 96 GLY A C 1
ATOM 736 O O . GLY A 1 96 ? -18.476 -4.544 -42.738 1.00 72.56 96 GLY A O 1
ATOM 737 N N . MET A 1 97 ? -20.195 -3.137 -43.053 1.00 69.00 97 MET A N 1
ATOM 738 C CA . MET A 1 97 ? -20.105 -3.111 -44.522 1.00 69.00 97 MET A CA 1
ATOM 739 C C . MET A 1 97 ? -18.841 -2.414 -45.045 1.00 69.00 97 MET A C 1
ATOM 741 O O . MET A 1 97 ? -18.407 -2.709 -46.154 1.00 69.00 97 MET A O 1
ATOM 745 N N . HIS A 1 98 ? -18.247 -1.520 -44.249 1.00 72.38 98 HIS A N 1
ATOM 746 C CA . HIS A 1 98 ? -17.045 -0.757 -44.600 1.00 72.38 98 HIS A CA 1
ATOM 747 C C . HIS A 1 98 ? -15.755 -1.315 -43.974 1.00 72.38 98 HIS A C 1
ATOM 749 O O . HIS A 1 98 ? -14.735 -0.636 -43.998 1.00 72.38 98 HIS A O 1
ATOM 755 N N . GLU A 1 99 ? -15.785 -2.543 -43.434 1.00 78.00 99 GLU A N 1
ATOM 756 C CA . GLU A 1 99 ? -14.630 -3.195 -42.787 1.00 78.00 99 GLU A CA 1
ATOM 757 C C . GLU A 1 99 ? -13.963 -2.347 -41.705 1.00 78.00 99 GLU A C 1
ATOM 759 O O . GLU A 1 99 ? -12.736 -2.293 -41.583 1.00 78.00 99 GLU A O 1
ATOM 764 N N . GLU A 1 100 ? -14.781 -1.691 -40.892 1.00 80.19 100 GLU A N 1
ATOM 765 C CA . GLU A 1 100 ? -14.282 -0.867 -39.805 1.00 80.19 100 GLU A CA 1
ATOM 766 C C . GLU A 1 100 ? -13.530 -1.755 -38.820 1.00 80.19 100 GLU A C 1
ATOM 768 O O . GLU A 1 100 ? -14.036 -2.795 -38.386 1.00 80.19 100 GLU A O 1
ATOM 773 N N . TYR A 1 101 ? -12.298 -1.366 -38.495 1.00 82.75 101 TYR A N 1
ATOM 774 C CA . TYR A 1 101 ? -11.497 -2.082 -37.514 1.00 82.75 101 TYR A CA 1
ATOM 775 C C . TYR A 1 101 ? -12.256 -2.151 -36.186 1.00 82.75 101 TYR A C 1
ATOM 777 O O . TYR A 1 101 ? -12.648 -1.127 -35.626 1.00 82.75 101 TYR A O 1
ATOM 785 N N . PHE A 1 102 ? -12.463 -3.370 -35.695 1.00 79.12 102 PHE A N 1
ATOM 786 C CA . PHE A 1 102 ? -13.176 -3.627 -34.453 1.00 79.12 102 PHE A CA 1
ATOM 787 C C . PHE A 1 102 ? -12.192 -3.919 -33.324 1.00 79.12 102 PHE A C 1
ATOM 789 O O . PHE A 1 102 ? -12.178 -3.215 -32.315 1.00 79.12 102 PHE A O 1
ATOM 796 N N . LYS A 1 103 ? -11.368 -4.963 -33.471 1.00 85.44 103 LYS A N 1
ATOM 797 C CA . LYS A 1 103 ? -10.417 -5.383 -32.435 1.00 85.44 103 LYS A CA 1
ATOM 798 C C . LYS A 1 103 ? -9.399 -6.389 -32.963 1.00 85.44 103 LYS A C 1
ATOM 800 O O . LYS A 1 103 ? -9.765 -7.301 -33.694 1.00 85.44 103 LYS A O 1
ATOM 805 N N . THR A 1 104 ? -8.167 -6.323 -32.473 1.00 88.12 104 THR A N 1
ATOM 806 C CA . THR A 1 104 ? -7.179 -7.396 -32.641 1.00 88.12 104 THR A CA 1
ATOM 807 C C . THR A 1 104 ? -7.315 -8.463 -31.554 1.00 88.12 104 THR A C 1
ATOM 809 O O . THR A 1 104 ? -7.289 -8.176 -30.354 1.00 88.12 104 THR A O 1
ATOM 812 N N . VAL A 1 105 ? -7.462 -9.715 -31.982 1.00 81.38 105 VAL A N 1
ATOM 813 C CA . VAL A 1 105 ? -7.519 -10.912 -31.140 1.00 81.38 105 VAL A CA 1
ATOM 814 C C . VAL A 1 105 ? -6.152 -11.581 -31.165 1.00 81.38 105 VAL A C 1
ATOM 816 O O . VAL A 1 105 ? -5.625 -11.901 -32.228 1.00 81.38 105 VAL A O 1
ATOM 819 N N . HIS A 1 106 ? -5.581 -11.799 -29.983 1.00 85.00 106 HIS A N 1
ATOM 820 C CA . HIS A 1 106 ? -4.343 -12.552 -29.821 1.00 85.00 106 HIS A CA 1
ATOM 821 C C . HIS A 1 106 ? -4.673 -13.960 -29.340 1.00 85.00 106 HIS A C 1
ATOM 823 O O . HIS A 1 106 ? -5.287 -14.124 -28.286 1.00 85.00 106 HIS A O 1
ATOM 829 N N . GLY A 1 107 ? -4.254 -14.960 -30.104 1.00 74.00 107 GLY A N 1
ATOM 830 C CA . GLY A 1 107 ? -4.498 -16.355 -29.793 1.00 74.00 107 GLY A CA 1
ATOM 831 C C . GLY A 1 107 ? -3.657 -16.859 -28.627 1.00 74.00 107 GLY A C 1
ATOM 832 O O . GLY A 1 107 ? -2.476 -16.522 -28.490 1.00 74.00 107 GLY A O 1
ATOM 833 N N . SER A 1 108 ? -4.263 -17.701 -27.793 1.00 73.38 108 SER A N 1
ATOM 834 C CA . SER A 1 108 ? -3.552 -18.498 -26.794 1.00 73.38 108 SER A CA 1
ATOM 835 C C . SER A 1 108 ? -2.915 -19.712 -27.468 1.00 73.38 108 SER A C 1
ATOM 837 O O . SER A 1 108 ? -3.596 -20.418 -28.211 1.00 73.38 108 SER A O 1
ATOM 839 N N . LEU A 1 109 ? -1.629 -19.963 -27.213 1.00 70.00 109 LEU A N 1
ATOM 840 C CA . LEU A 1 109 ? -0.929 -21.145 -27.724 1.00 70.00 109 LEU A CA 1
ATOM 841 C C . LEU A 1 109 ? -1.563 -22.415 -27.139 1.00 70.00 109 LEU A C 1
ATOM 843 O O . LEU A 1 109 ? -1.678 -22.528 -25.920 1.00 70.00 109 LEU A O 1
ATOM 847 N N . LEU A 1 110 ? -1.960 -23.344 -28.005 1.00 58.53 110 LEU A N 1
ATOM 848 C CA . LEU A 1 110 ? -2.526 -24.638 -27.625 1.00 58.53 110 LEU A CA 1
ATOM 849 C C . LEU A 1 110 ? -1.491 -25.763 -27.669 1.00 58.53 110 LEU A C 1
ATOM 851 O O . LEU A 1 110 ? -1.520 -26.648 -26.821 1.00 58.53 110 LEU A O 1
ATOM 855 N N . GLY A 1 111 ? -0.580 -25.723 -28.641 1.00 55.50 111 GLY A N 1
ATOM 856 C CA . GLY A 1 111 ? 0.426 -26.761 -28.847 1.00 55.50 111 GLY A CA 1
ATOM 857 C C . GLY A 1 111 ? 1.484 -26.343 -29.863 1.00 55.50 111 GLY A C 1
ATOM 858 O O . GLY A 1 111 ? 1.259 -25.435 -30.668 1.00 55.50 111 GLY A O 1
ATOM 859 N N . ASP A 1 112 ? 2.643 -26.992 -29.788 1.00 61.19 112 ASP A N 1
ATOM 860 C CA . ASP A 1 112 ? 3.780 -26.808 -30.692 1.00 61.19 112 ASP A CA 1
ATOM 861 C C . ASP A 1 112 ? 4.024 -28.136 -31.422 1.00 61.19 112 ASP A C 1
ATOM 863 O O . ASP A 1 112 ? 4.227 -29.166 -30.773 1.00 61.19 112 ASP A O 1
ATOM 867 N N . PHE A 1 113 ? 3.932 -28.129 -32.750 1.00 52.75 113 PHE A N 1
ATOM 868 C CA . PHE A 1 113 ? 3.975 -29.319 -33.595 1.00 52.75 113 PHE A CA 1
ATOM 869 C C . PHE A 1 113 ? 5.055 -29.142 -34.665 1.00 52.75 113 PHE A C 1
ATOM 871 O O . PHE A 1 113 ? 4.785 -28.756 -35.801 1.00 52.75 113 PHE A O 1
ATOM 878 N N . GLY A 1 114 ? 6.303 -29.432 -34.294 1.00 57.97 114 GLY A N 1
ATOM 879 C CA . GLY A 1 114 ? 7.446 -29.307 -35.200 1.00 57.97 114 GLY A CA 1
ATOM 880 C C . GLY A 1 114 ? 7.728 -27.847 -35.554 1.00 57.97 114 GLY A C 1
ATOM 881 O O . GLY A 1 114 ? 8.097 -27.070 -34.678 1.00 57.97 114 GLY A O 1
ATOM 882 N N . ASP A 1 115 ? 7.559 -27.490 -36.827 1.00 53.97 115 ASP A N 1
ATOM 883 C CA . ASP A 1 115 ? 7.797 -26.128 -37.329 1.00 53.97 115 ASP A CA 1
ATOM 884 C C . ASP A 1 115 ? 6.553 -25.218 -37.228 1.00 53.97 115 ASP A C 1
ATOM 886 O O . ASP A 1 115 ? 6.646 -24.009 -37.460 1.00 53.97 115 ASP A O 1
ATOM 890 N N . SER A 1 116 ? 5.404 -25.773 -36.818 1.00 53.81 116 SER A N 1
ATOM 891 C CA . SER A 1 116 ? 4.115 -25.078 -36.752 1.00 53.81 116 SER A CA 1
ATOM 892 C C . SER A 1 116 ? 3.579 -24.960 -35.325 1.00 53.81 116 SER A C 1
ATOM 894 O O . SER A 1 116 ? 3.589 -25.907 -34.538 1.00 53.81 116 SER A O 1
ATOM 896 N N . LYS A 1 117 ? 3.033 -23.784 -34.991 1.00 67.06 117 LYS A N 1
ATOM 897 C CA . LYS A 1 117 ? 2.416 -23.498 -33.684 1.00 67.06 117 LYS A CA 1
ATOM 898 C C . LYS A 1 117 ? 0.918 -23.321 -33.826 1.00 67.06 117 LYS A C 1
ATOM 900 O O . LYS A 1 117 ? 0.476 -22.525 -34.645 1.00 67.06 117 LYS A O 1
ATOM 905 N N . LEU A 1 118 ? 0.147 -23.991 -32.977 1.00 68.56 118 LEU A N 1
ATOM 906 C CA . LEU A 1 118 ? -1.311 -23.924 -32.997 1.00 68.56 118 LEU A CA 1
ATOM 907 C C . LEU A 1 118 ? -1.831 -22.904 -31.982 1.00 68.56 118 LEU A C 1
ATOM 909 O O . LEU A 1 118 ? -1.564 -23.021 -30.783 1.00 68.56 118 LEU A O 1
ATOM 913 N N . PHE A 1 119 ? -2.633 -21.941 -32.434 1.00 75.88 119 PHE A N 1
ATOM 914 C CA . PHE A 1 119 ? -3.248 -20.926 -31.582 1.00 75.88 119 PHE A CA 1
ATOM 915 C C . PHE A 1 119 ? -4.773 -21.018 -31.596 1.00 75.88 119 PHE A C 1
ATOM 917 O O . PHE A 1 119 ? -5.387 -21.219 -32.641 1.00 75.88 119 PHE A O 1
ATOM 924 N N . LYS A 1 120 ? -5.384 -20.800 -30.426 1.00 79.88 120 LYS A N 1
ATOM 925 C CA . LYS A 1 120 ? -6.827 -20.584 -30.272 1.00 79.88 120 LYS A CA 1
ATOM 926 C C . LYS A 1 120 ? -7.123 -19.098 -30.177 1.00 79.88 120 LYS A C 1
ATOM 928 O O . LYS A 1 120 ? -6.744 -18.455 -29.199 1.00 79.88 120 LYS A O 1
ATOM 933 N N . CYS A 1 121 ? -7.849 -18.578 -31.155 1.00 79.44 121 CYS A N 1
ATOM 934 C CA . CYS A 1 121 ? -8.356 -17.213 -31.182 1.00 79.44 121 CYS A CA 1
ATOM 935 C C . CYS A 1 121 ? -9.871 -17.236 -30.972 1.00 79.44 121 CYS A C 1
ATOM 937 O O . CYS A 1 121 ? -10.595 -17.800 -31.787 1.00 79.44 121 CYS A O 1
ATOM 939 N N . GLU A 1 122 ? -10.364 -16.608 -29.905 1.00 82.94 122 GLU A N 1
ATOM 940 C CA . GLU A 1 122 ? -11.801 -16.507 -29.633 1.00 82.94 122 GLU A CA 1
ATOM 941 C C . GLU A 1 122 ? -12.231 -15.057 -29.422 1.00 82.94 122 GLU A C 1
ATOM 943 O O . GLU A 1 122 ? -11.522 -14.253 -28.807 1.00 82.94 122 GLU A O 1
ATOM 948 N N . LEU A 1 123 ? -13.406 -14.714 -29.944 1.00 80.31 123 LEU A N 1
ATOM 949 C CA . LEU A 1 123 ? -14.011 -13.409 -29.735 1.00 80.31 123 LEU A CA 1
ATOM 950 C C . LEU A 1 123 ? -15.526 -13.531 -29.698 1.00 80.31 123 LEU A C 1
ATOM 952 O O . LEU A 1 123 ? -16.141 -14.062 -30.619 1.00 80.31 123 LEU A O 1
ATOM 956 N N . GLN A 1 124 ? -16.121 -12.961 -28.655 1.00 80.81 124 GLN A N 1
ATOM 957 C CA . GLN A 1 124 ? -17.556 -12.747 -28.571 1.00 80.81 124 GLN A CA 1
ATOM 958 C C . GLN A 1 124 ? -17.849 -11.262 -28.775 1.00 80.81 124 GLN A C 1
ATOM 960 O O . GLN A 1 124 ? -17.267 -10.402 -28.109 1.00 80.81 124 GLN A O 1
ATOM 965 N N . PHE A 1 125 ? -18.735 -10.960 -29.716 1.00 70.31 125 PHE A N 1
ATOM 966 C CA . PHE A 1 125 ? -19.140 -9.599 -30.014 1.00 70.31 125 PHE A CA 1
ATOM 967 C C . PHE A 1 125 ? -20.185 -9.131 -29.004 1.00 70.31 125 PHE A C 1
ATOM 969 O O . PHE A 1 125 ? -21.173 -9.813 -28.740 1.00 70.31 125 PHE A O 1
ATOM 976 N N . GLU A 1 126 ? -20.007 -7.920 -28.478 1.00 65.62 126 GLU A N 1
ATOM 977 C CA . GLU A 1 126 ? -21.008 -7.289 -27.607 1.00 65.62 126 GLU A CA 1
ATOM 978 C C . GLU A 1 126 ? -22.319 -6.996 -28.351 1.00 65.62 126 GLU A C 1
ATOM 980 O O . GLU A 1 126 ? -23.387 -6.922 -27.743 1.00 65.62 126 GLU A O 1
ATOM 985 N N . LYS A 1 127 ? -22.232 -6.841 -29.677 1.00 67.00 127 LYS A N 1
ATOM 986 C CA . LYS A 1 127 ? -23.361 -6.674 -30.589 1.00 67.00 127 LYS A CA 1
ATOM 987 C C . LYS A 1 127 ? -23.242 -7.652 -31.742 1.00 67.00 127 LYS A C 1
ATOM 989 O O . LYS A 1 127 ? -22.161 -7.795 -32.306 1.00 67.00 127 LYS A O 1
ATOM 994 N N . CYS A 1 128 ? -24.374 -8.228 -32.127 1.00 73.31 128 CYS A N 1
ATOM 995 C CA . CYS A 1 128 ? -24.504 -8.993 -33.355 1.00 73.31 128 CYS A CA 1
ATOM 996 C C . CYS A 1 128 ? -23.918 -8.261 -34.560 1.00 73.31 128 CYS A C 1
ATOM 998 O O . CYS A 1 128 ? -24.217 -7.086 -34.775 1.00 73.31 128 CYS A O 1
ATOM 1000 N N . GLN A 1 129 ? -23.154 -8.983 -35.366 1.00 79.06 129 GLN A N 1
ATOM 1001 C CA . GLN A 1 129 ? -22.560 -8.482 -36.592 1.00 79.06 129 GLN A CA 1
ATOM 1002 C C . GLN A 1 129 ? -23.205 -9.159 -37.798 1.00 79.06 129 GLN A C 1
ATOM 1004 O O . GLN A 1 129 ? -23.406 -10.371 -37.827 1.00 79.06 129 GLN A O 1
ATOM 1009 N N . GLU A 1 130 ? -23.543 -8.368 -38.811 1.00 78.75 130 GLU A N 1
ATOM 1010 C CA . GLU A 1 130 ? -23.997 -8.899 -40.102 1.00 78.75 130 GLU A CA 1
ATOM 1011 C C . GLU A 1 130 ? -22.813 -9.348 -40.951 1.00 78.75 130 GLU A C 1
ATOM 1013 O O . GLU A 1 130 ? -22.873 -10.381 -41.612 1.00 78.75 130 GLU A O 1
ATOM 1018 N N . THR A 1 131 ? -21.726 -8.584 -40.876 1.00 81.00 131 THR A N 1
ATOM 1019 C CA . THR A 1 131 ? -20.490 -8.843 -41.601 1.00 81.00 131 THR A CA 1
ATOM 1020 C C . THR A 1 131 ? -19.321 -8.737 -40.639 1.00 81.00 131 THR A C 1
ATOM 1022 O O . THR A 1 131 ? -19.174 -7.730 -39.943 1.00 81.00 131 THR A O 1
ATOM 1025 N N . VAL A 1 132 ? -18.490 -9.772 -40.621 1.00 87.81 132 VAL A N 1
ATOM 1026 C CA . VAL A 1 132 ? -17.220 -9.822 -39.897 1.00 87.81 132 VAL A CA 1
ATOM 1027 C C . VAL A 1 132 ? -16.127 -10.142 -40.905 1.00 87.81 132 VAL A C 1
ATOM 1029 O O . VAL A 1 132 ? -16.301 -10.986 -41.777 1.00 87.81 132 VAL A O 1
ATOM 1032 N N . VAL A 1 133 ? -14.994 -9.469 -40.809 1.00 88.06 133 VAL A N 1
ATOM 1033 C CA . VAL A 1 133 ? -13.813 -9.742 -41.621 1.00 88.06 133 VAL A CA 1
ATOM 1034 C C . VAL A 1 133 ? -12.662 -10.040 -40.681 1.00 88.06 133 VAL A C 1
ATOM 1036 O O . VAL A 1 133 ? -12.326 -9.223 -39.831 1.00 88.06 133 VAL A O 1
ATOM 1039 N N . LEU A 1 134 ? -12.081 -11.222 -40.820 1.00 90.62 134 LEU A N 1
ATOM 1040 C CA . LEU A 1 134 ? -10.941 -11.689 -40.049 1.00 90.62 134 LEU A CA 1
ATOM 1041 C C . LEU A 1 134 ? -9.695 -11.566 -40.915 1.00 90.62 134 LEU A C 1
ATOM 1043 O O . LEU A 1 134 ? -9.603 -12.230 -41.942 1.00 90.62 134 LEU A O 1
ATOM 1047 N N . LYS A 1 135 ? -8.740 -10.732 -40.513 1.00 89.38 135 LYS A N 1
ATOM 1048 C CA . LYS A 1 135 ? -7.433 -10.617 -41.165 1.00 89.38 135 LYS A CA 1
ATOM 1049 C C . LYS A 1 135 ? -6.415 -11.352 -40.304 1.00 89.38 135 LYS A C 1
ATOM 1051 O O . LYS A 1 135 ? -6.011 -10.868 -39.249 1.00 89.38 135 LYS A O 1
ATOM 1056 N N . LEU A 1 136 ? -6.056 -12.557 -40.723 1.00 86.25 136 LEU A N 1
ATOM 1057 C CA . LEU A 1 136 ? -5.080 -13.410 -40.065 1.00 86.25 136 LEU A CA 1
ATOM 1058 C C . LEU A 1 136 ? -3.679 -12.859 -40.375 1.00 86.25 136 LEU A C 1
ATOM 1060 O O . LEU A 1 136 ? -3.263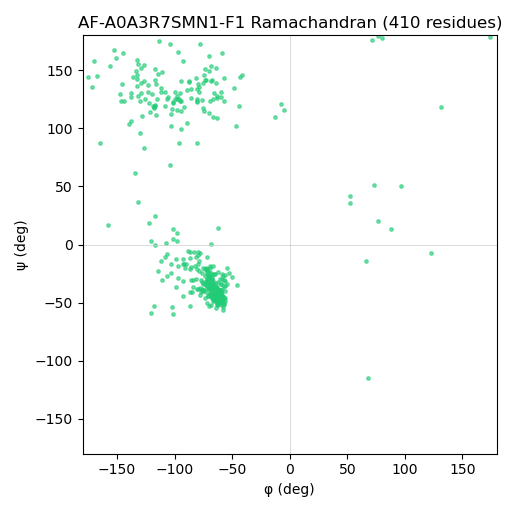 -12.776 -41.533 1.00 86.25 136 LEU A O 1
ATOM 1064 N N . LYS A 1 137 ? -2.968 -12.447 -39.324 1.00 80.88 137 LYS A N 1
ATOM 1065 C CA . LYS A 1 137 ? -1.638 -11.832 -39.364 1.00 80.88 137 LYS A CA 1
ATOM 1066 C C . LYS A 1 137 ? -0.604 -12.744 -38.699 1.00 80.88 137 LYS A C 1
ATOM 1068 O O . LYS A 1 137 ? -0.888 -13.419 -37.708 1.00 80.88 137 LYS A O 1
ATOM 1073 N N . GLY A 1 138 ? 0.625 -12.697 -39.217 1.00 65.81 138 GLY A N 1
ATOM 1074 C CA . GLY A 1 138 ? 1.769 -13.408 -38.641 1.00 65.81 138 GLY A CA 1
ATOM 1075 C C . GLY A 1 138 ? 1.730 -14.916 -38.879 1.00 65.81 138 GLY A C 1
ATOM 1076 O O . GLY A 1 138 ? 1.848 -15.683 -37.927 1.00 65.81 138 GLY A O 1
ATOM 1077 N N . THR A 1 139 ? 1.537 -15.329 -40.131 1.00 62.16 139 THR A N 1
ATOM 1078 C CA . THR A 1 139 ? 1.672 -16.730 -40.545 1.00 62.16 139 THR A CA 1
ATOM 1079 C C . THR A 1 139 ? 3.155 -17.103 -40.592 1.00 62.16 139 THR A C 1
ATOM 1081 O O . THR A 1 139 ? 3.991 -16.279 -40.965 1.00 62.16 139 THR A O 1
ATOM 1084 N N . CYS A 1 140 ? 3.503 -18.322 -40.178 1.00 51.78 140 CYS A N 1
ATOM 1085 C CA . CYS A 1 140 ? 4.894 -18.755 -39.993 1.00 51.78 140 CYS A CA 1
ATOM 1086 C C . CYS A 1 140 ? 5.736 -18.663 -41.278 1.00 51.78 140 CYS A C 1
ATOM 1088 O O . CYS A 1 140 ? 6.930 -18.382 -41.206 1.00 51.78 140 CYS A O 1
ATOM 1090 N N . HIS A 1 141 ? 5.097 -18.826 -42.439 1.00 55.59 141 HIS A N 1
ATOM 1091 C CA . HIS A 1 141 ? 5.754 -18.821 -43.746 1.00 55.59 141 HIS A CA 1
ATOM 1092 C C . HIS A 1 141 ? 5.311 -17.678 -44.667 1.00 55.59 141 HIS A C 1
ATOM 1094 O O . HIS A 1 141 ? 5.805 -17.593 -45.781 1.00 55.59 141 HIS A O 1
ATOM 1100 N N . GLY A 1 142 ? 4.388 -16.799 -44.250 1.00 64.12 142 GLY A N 1
ATOM 1101 C CA . GLY A 1 142 ? 3.913 -15.660 -45.060 1.00 64.12 142 GLY A CA 1
ATOM 1102 C C . GLY A 1 142 ? 3.128 -16.016 -46.335 1.00 64.12 142 GLY A C 1
ATOM 1103 O O . GLY A 1 142 ? 2.457 -15.153 -46.900 1.00 64.12 142 GLY A O 1
ATOM 1104 N N . GLU A 1 143 ? 3.185 -17.274 -46.764 1.00 70.12 143 GLU A N 1
ATOM 1105 C CA . GLU A 1 143 ? 2.671 -17.769 -48.043 1.00 70.12 143 GLU A CA 1
ATOM 1106 C C . GLU A 1 143 ? 1.392 -18.599 -47.889 1.00 70.12 143 GLU A C 1
ATOM 1108 O O . GLU A 1 143 ? 0.555 -18.596 -48.788 1.00 70.12 143 GLU A O 1
ATOM 1113 N N . SER A 1 144 ? 1.192 -19.245 -46.739 1.00 74.00 144 SER A N 1
ATOM 1114 C CA . SER A 1 144 ? -0.023 -20.001 -46.427 1.00 74.00 144 SER A CA 1
ATOM 1115 C C . SER A 1 144 ? -0.402 -19.909 -44.947 1.00 74.00 144 SER A C 1
ATOM 1117 O O . SER A 1 144 ? 0.375 -19.434 -44.109 1.00 74.00 144 SER A O 1
ATOM 1119 N N . VAL A 1 145 ? -1.642 -20.286 -44.632 1.00 78.38 145 VAL A N 1
ATOM 1120 C CA . VAL A 1 145 ? -2.151 -20.415 -43.265 1.00 78.38 145 VAL A CA 1
ATOM 1121 C C . VAL A 1 145 ? -3.001 -21.666 -43.128 1.00 78.38 145 VAL A C 1
ATOM 1123 O O . VAL A 1 145 ? -3.975 -21.852 -43.862 1.00 78.38 145 VAL A O 1
ATOM 1126 N N . TRP A 1 146 ? -2.669 -22.487 -42.135 1.00 78.12 146 TRP A N 1
ATOM 1127 C CA . TRP A 1 146 ? -3.516 -23.606 -41.748 1.00 78.12 146 TRP A CA 1
ATOM 1128 C C . TRP A 1 146 ? -4.593 -23.184 -40.753 1.00 78.12 146 TRP A C 1
ATOM 1130 O O . TRP A 1 146 ? -4.332 -22.495 -39.758 1.00 78.12 146 TRP A O 1
ATOM 1140 N N . ILE A 1 147 ? -5.816 -23.639 -41.023 1.00 78.69 147 ILE A N 1
ATOM 1141 C CA . ILE A 1 147 ? -6.963 -23.555 -40.123 1.00 78.69 147 ILE A CA 1
ATOM 1142 C C . ILE A 1 147 ? -7.394 -24.984 -39.803 1.00 78.69 147 ILE A C 1
ATOM 1144 O O . ILE A 1 147 ? -7.801 -25.739 -40.685 1.00 78.69 147 ILE A O 1
ATOM 1148 N N . TYR A 1 148 ? -7.302 -25.332 -38.525 1.00 71.44 148 TYR A N 1
ATOM 1149 C CA . TYR A 1 148 ? -7.572 -26.672 -37.995 1.00 71.44 148 TYR A CA 1
ATOM 1150 C C . TYR A 1 148 ? -8.974 -26.793 -37.390 1.00 71.44 148 TYR A C 1
ATOM 1152 O O . TYR A 1 148 ? -9.445 -27.883 -37.086 1.00 71.44 148 TYR A O 1
ATOM 1160 N N . GLY A 1 149 ? -9.644 -25.660 -37.182 1.00 72.81 149 GLY A N 1
ATOM 1161 C CA . GLY A 1 149 ? -11.009 -25.619 -36.685 1.00 72.81 149 GLY A CA 1
ATOM 1162 C C . GLY A 1 149 ? -11.566 -24.208 -36.751 1.00 72.81 149 GLY A C 1
ATOM 1163 O O . GLY A 1 149 ? -10.894 -23.245 -36.378 1.00 72.81 149 GLY A O 1
ATOM 1164 N N . PHE A 1 150 ? -12.801 -24.068 -37.223 1.00 81.19 150 PHE A N 1
ATOM 1165 C CA . PHE A 1 150 ? -13.461 -22.773 -37.307 1.00 81.19 150 PHE A CA 1
ATOM 1166 C C . PHE A 1 150 ? -14.913 -22.898 -36.863 1.00 81.19 150 PHE A C 1
ATOM 1168 O O . PHE A 1 150 ? -15.771 -23.424 -37.566 1.00 81.19 150 PHE A O 1
ATOM 1175 N N . HIS A 1 151 ? -15.190 -22.391 -35.669 1.00 80.94 151 HIS A N 1
ATOM 1176 C CA . HIS A 1 151 ? -16.516 -22.388 -35.076 1.00 80.94 151 HIS A CA 1
ATOM 1177 C C . HIS A 1 151 ? -17.054 -20.971 -35.073 1.00 80.94 151 HIS A C 1
ATOM 1179 O O . HIS A 1 151 ? -16.382 -20.027 -34.656 1.00 80.94 151 HIS A O 1
ATOM 1185 N N . ILE A 1 152 ? -18.282 -20.818 -35.537 1.00 81.44 152 ILE A N 1
ATOM 1186 C CA . ILE A 1 152 ? -18.948 -19.534 -35.628 1.00 81.44 152 ILE A CA 1
ATOM 1187 C C . ILE A 1 152 ? -20.240 -19.614 -34.850 1.00 81.44 152 ILE A C 1
ATOM 1189 O O . ILE A 1 152 ? -21.053 -20.518 -35.031 1.00 81.44 152 ILE A O 1
ATOM 1193 N N . MET A 1 153 ? -20.436 -18.617 -34.003 1.00 78.00 153 MET A N 1
ATOM 1194 C CA . MET A 1 153 ? -21.664 -18.485 -33.261 1.00 78.00 153 MET A CA 1
ATOM 1195 C C . MET A 1 153 ? -22.608 -17.546 -33.992 1.00 78.00 153 MET A C 1
ATOM 1197 O O . MET A 1 153 ? -22.280 -16.373 -34.218 1.00 78.00 153 MET A O 1
ATOM 1201 N N . THR A 1 154 ? -23.801 -18.035 -34.303 1.00 75.50 154 THR A N 1
ATOM 1202 C CA . THR A 1 154 ? -24.855 -17.220 -34.904 1.00 75.50 154 THR A CA 1
ATOM 1203 C C . THR A 1 154 ? -26.147 -17.311 -34.107 1.00 75.50 154 THR A C 1
ATOM 1205 O O . THR A 1 154 ? -26.415 -18.283 -33.408 1.00 75.50 154 THR A O 1
ATOM 1208 N N . VAL A 1 155 ? -26.968 -16.270 -34.207 1.00 72.06 155 VAL A N 1
ATOM 1209 C CA . VAL A 1 155 ? -28.313 -16.236 -33.625 1.00 72.06 155 VAL A CA 1
ATOM 1210 C C . VAL A 1 155 ? -29.304 -15.731 -34.661 1.00 72.06 155 VAL A C 1
ATOM 1212 O O . VAL A 1 155 ? -28.986 -14.841 -35.444 1.00 72.06 155 VAL A O 1
ATOM 1215 N N . ALA A 1 156 ? -30.512 -16.291 -34.686 1.00 62.66 156 ALA A N 1
ATOM 1216 C CA . ALA A 1 156 ? -31.533 -15.957 -35.684 1.00 62.66 156 ALA A CA 1
ATOM 1217 C C . ALA A 1 156 ? -32.274 -14.625 -35.434 1.00 62.66 156 ALA A C 1
ATOM 1219 O O . ALA A 1 156 ? -33.055 -14.213 -36.292 1.00 62.66 156 ALA A O 1
ATOM 1220 N N . ASP A 1 157 ? -32.045 -13.970 -34.287 1.00 56.53 157 ASP A N 1
ATOM 1221 C CA . ASP A 1 157 ? -32.751 -12.750 -33.881 1.00 56.53 157 ASP A CA 1
ATOM 1222 C C . ASP A 1 157 ? -31.838 -11.791 -33.069 1.00 56.53 157 ASP A C 1
ATOM 1224 O O . ASP A 1 157 ? -31.279 -12.208 -32.045 1.00 56.53 157 ASP A O 1
ATOM 1228 N N . PRO A 1 158 ? -31.661 -10.517 -33.487 1.00 48.91 158 PRO A N 1
ATOM 1229 C CA . PRO A 1 158 ? -30.851 -9.524 -32.773 1.00 48.91 158 PRO A CA 1
ATOM 1230 C C . PRO A 1 158 ? -31.305 -9.240 -31.333 1.00 48.91 158 PRO A C 1
ATOM 1232 O O . PRO A 1 158 ? -30.468 -8.852 -30.512 1.00 48.91 158 PRO A O 1
ATOM 1235 N N . GLU A 1 159 ? -32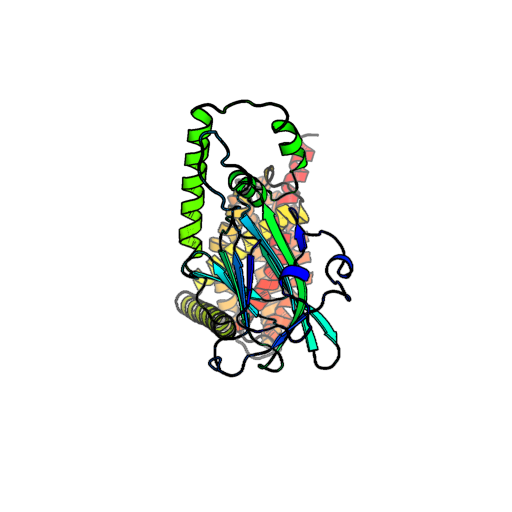.580 -9.451 -30.982 1.00 46.31 159 GLU A N 1
ATOM 1236 C CA . GLU A 1 159 ? -33.042 -9.269 -29.595 1.00 46.31 159 GLU A CA 1
ATOM 1237 C C . GLU A 1 159 ? -32.477 -10.338 -28.643 1.00 46.31 159 GLU A C 1
ATOM 1239 O O . GLU A 1 159 ? -32.200 -10.046 -27.476 1.00 46.31 159 GLU A O 1
ATOM 1244 N N . CYS A 1 160 ? -32.197 -11.545 -29.148 1.00 41.53 160 CYS A N 1
ATOM 1245 C CA . CYS A 1 160 ? -31.609 -12.643 -28.374 1.00 41.53 160 CYS A CA 1
ATOM 1246 C C . CYS A 1 160 ? -30.137 -12.379 -27.995 1.00 41.53 160 CYS A C 1
ATOM 1248 O O . CYS A 1 160 ? -29.671 -12.821 -26.947 1.00 41.53 160 CYS A O 1
ATOM 1250 N N . ALA A 1 161 ? -29.403 -11.600 -28.795 1.00 43.88 161 ALA A N 1
ATOM 1251 C CA . ALA A 1 161 ? -27.978 -11.322 -28.590 1.00 43.88 161 ALA A CA 1
ATOM 1252 C C . ALA A 1 161 ? -27.679 -10.443 -27.366 1.00 43.88 161 ALA A C 1
ATOM 1254 O O . ALA A 1 161 ? -26.684 -10.643 -26.669 1.00 43.88 161 ALA A O 1
ATOM 1255 N N . ASN A 1 162 ? -28.581 -9.505 -27.062 1.00 38.53 162 ASN A N 1
ATOM 1256 C CA . ASN A 1 162 ? -28.491 -8.660 -25.867 1.00 38.53 162 ASN A CA 1
ATOM 1257 C C . ASN A 1 162 ? -28.796 -9.426 -24.569 1.00 38.53 162 ASN A C 1
ATOM 1259 O O . ASN A 1 162 ? -28.384 -8.985 -23.495 1.00 38.53 162 ASN A O 1
ATOM 1263 N N . ALA A 1 163 ? -29.513 -10.552 -24.651 1.00 37.47 163 ALA A N 1
ATOM 1264 C CA . ALA A 1 163 ? -29.745 -11.434 -23.508 1.00 37.47 163 ALA A CA 1
ATOM 1265 C C . ALA A 1 163 ? -28.492 -12.268 -23.173 1.00 37.47 163 ALA A C 1
ATOM 1267 O O . ALA A 1 163 ? -28.203 -12.481 -21.999 1.00 37.47 163 ALA A O 1
ATOM 1268 N N . ILE A 1 164 ? -27.706 -12.651 -24.186 1.00 39.38 164 ILE A N 1
ATOM 1269 C CA . ILE A 1 164 ? -26.484 -13.461 -24.039 1.00 39.38 164 ILE A CA 1
ATOM 1270 C C . ILE A 1 164 ? -25.302 -12.626 -23.498 1.00 39.38 164 ILE A C 1
ATOM 1272 O O . ILE A 1 164 ? -24.485 -13.141 -22.738 1.00 39.38 164 ILE A O 1
ATOM 1276 N N . SER A 1 165 ? -25.211 -11.327 -23.826 1.00 38.34 165 SER A N 1
ATOM 1277 C CA . SER A 1 165 ? -24.090 -10.462 -23.396 1.00 38.34 165 SER A CA 1
ATOM 1278 C C . SER A 1 165 ? -24.188 -9.933 -21.954 1.00 38.34 165 SER A C 1
ATOM 1280 O O . SER A 1 165 ? -23.182 -9.505 -21.387 1.00 38.34 165 SER A O 1
ATOM 1282 N N . LYS A 1 166 ? -25.375 -9.975 -21.326 1.00 34.59 166 LYS A N 1
ATOM 1283 C CA . LYS A 1 166 ? -25.632 -9.411 -19.981 1.00 34.59 166 LYS A CA 1
ATOM 1284 C C . LYS A 1 166 ? -25.591 -10.416 -18.822 1.00 34.59 166 LYS A C 1
ATOM 1286 O O . LYS A 1 166 ? -25.783 -10.012 -17.676 1.00 34.59 166 LYS A O 1
ATOM 1291 N N . SER A 1 167 ? -25.283 -11.690 -19.061 1.00 36.22 167 SER A N 1
ATOM 1292 C CA . SER A 1 167 ? -25.075 -12.674 -17.991 1.00 36.22 167 SER A CA 1
ATOM 1293 C C . SER A 1 167 ? -23.591 -12.822 -17.606 1.00 36.22 167 SER A C 1
ATOM 1295 O O . SER A 1 167 ? -22.845 -13.566 -18.236 1.00 36.22 167 SER A O 1
ATOM 1297 N N . ARG A 1 168 ? -23.159 -12.178 -16.515 1.00 45.28 168 ARG A N 1
ATOM 1298 C CA . ARG A 1 168 ? -22.108 -12.698 -15.609 1.00 45.28 168 ARG A CA 1
ATOM 1299 C C . ARG A 1 168 ? -22.716 -12.620 -14.205 1.00 45.28 168 ARG A C 1
ATOM 1301 O O . ARG A 1 168 ? -22.932 -11.515 -13.735 1.00 45.28 168 ARG A O 1
ATOM 1308 N N . PHE A 1 169 ? -23.078 -13.658 -13.459 1.00 35.88 169 PHE A N 1
ATOM 1309 C CA . PHE A 1 169 ? -22.841 -15.104 -13.472 1.00 35.88 169 PHE A CA 1
ATOM 1310 C C . PHE A 1 169 ? -23.964 -15.916 -14.142 1.00 35.88 169 PHE A C 1
ATOM 1312 O O . PHE A 1 169 ? -25.061 -15.406 -14.361 1.00 35.88 169 PHE A O 1
ATOM 1319 N N . GLY A 1 170 ? -23.670 -17.188 -14.444 1.00 46.66 170 GLY A N 1
ATOM 1320 C CA . GLY A 1 170 ? -24.575 -18.144 -15.093 1.00 46.66 170 GLY A CA 1
ATOM 1321 C C . GLY A 1 170 ? -25.996 -18.120 -14.523 1.00 46.66 170 GLY A C 1
ATOM 1322 O O . GLY A 1 170 ? -26.201 -18.330 -13.332 1.00 46.66 170 GLY A O 1
ATOM 1323 N N . SER A 1 171 ? -26.966 -17.806 -15.386 1.00 31.98 171 SER A N 1
ATOM 1324 C CA . SER A 1 171 ? -28.364 -17.559 -15.006 1.00 31.98 171 SER A CA 1
ATOM 1325 C C . SER A 1 171 ? -29.359 -17.760 -16.173 1.00 31.98 171 SER A C 1
ATOM 1327 O O . SER A 1 171 ? -30.512 -17.365 -16.072 1.00 31.98 171 SER A O 1
ATOM 1329 N N . GLU A 1 172 ? -29.010 -18.428 -17.286 1.00 37.94 172 GLU A N 1
ATOM 1330 C CA . GLU A 1 172 ? -30.031 -18.826 -18.296 1.00 37.94 172 GLU A CA 1
ATOM 1331 C C . GLU A 1 172 ? -30.996 -19.919 -17.790 1.00 37.94 172 GLU A C 1
ATOM 1333 O O . GLU A 1 172 ? -31.946 -20.302 -18.467 1.00 37.94 172 GLU A O 1
ATOM 1338 N N . HIS A 1 173 ? -30.824 -20.369 -16.549 1.00 38.91 173 HIS A N 1
ATOM 1339 C CA . HIS A 1 173 ? -31.886 -21.039 -15.809 1.00 38.91 173 HIS A CA 1
ATOM 1340 C C . HIS A 1 173 ? -33.037 -20.073 -15.434 1.00 38.91 173 HIS A C 1
ATOM 1342 O O . HIS A 1 173 ? -34.174 -20.505 -15.297 1.00 38.91 173 HIS A O 1
ATOM 1348 N N . LEU A 1 174 ? -32.798 -18.759 -15.328 1.00 31.95 174 LEU A N 1
ATOM 1349 C CA . LEU A 1 174 ? -33.796 -17.768 -14.901 1.00 31.95 174 LEU A CA 1
ATOM 1350 C C . LEU A 1 174 ? -34.598 -17.147 -16.065 1.00 31.95 174 LEU A C 1
ATOM 1352 O O . LEU A 1 174 ? -35.695 -16.643 -15.847 1.00 31.95 174 LEU A O 1
ATOM 1356 N N . SER A 1 175 ? -34.097 -17.204 -17.305 1.00 35.09 175 SER A N 1
ATOM 1357 C CA . SER A 1 175 ? -34.839 -16.802 -18.519 1.00 35.09 175 SER A CA 1
ATOM 1358 C C . SER A 1 175 ? -35.590 -17.958 -19.182 1.00 35.09 175 SER A C 1
ATOM 1360 O O . SER A 1 175 ? -36.546 -17.711 -19.916 1.00 35.09 175 SER A O 1
ATOM 1362 N N . THR A 1 176 ? -35.246 -19.207 -18.846 1.00 42.31 176 THR A N 1
ATOM 1363 C CA . THR A 1 176 ? -36.133 -20.362 -19.073 1.00 42.31 176 THR A CA 1
ATOM 1364 C C . THR A 1 176 ? -37.488 -20.141 -18.366 1.00 42.31 176 THR A C 1
ATOM 1366 O O . THR A 1 17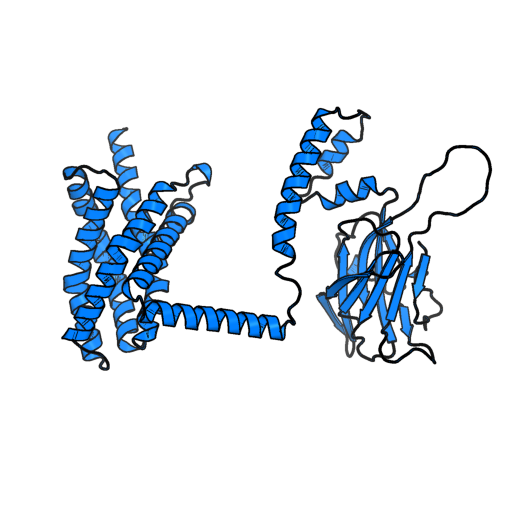6 ? -38.527 -20.527 -18.886 1.00 42.31 176 THR A O 1
ATOM 1369 N N . VAL A 1 177 ? -37.495 -19.411 -17.238 1.00 38.31 177 VAL A N 1
ATOM 1370 C CA . VAL A 1 177 ? -38.671 -19.141 -16.382 1.00 38.31 177 VAL A CA 1
ATOM 1371 C C . VAL A 1 177 ? -39.588 -18.011 -16.883 1.00 38.31 177 VAL A C 1
ATOM 1373 O O . VAL A 1 177 ? -40.759 -17.981 -16.515 1.00 38.31 177 VAL A O 1
ATOM 1376 N N . LEU A 1 178 ? -39.126 -17.087 -17.732 1.00 35.56 178 LEU A N 1
ATOM 1377 C CA . LEU A 1 178 ? -39.964 -15.957 -18.185 1.00 35.56 178 LEU A CA 1
ATOM 1378 C C . LEU A 1 178 ? -40.417 -16.057 -19.648 1.00 35.56 178 LEU A C 1
ATOM 1380 O O . LEU A 1 178 ? -41.302 -15.309 -20.055 1.00 35.56 178 LEU A O 1
ATOM 1384 N N . ARG A 1 179 ? -39.859 -16.992 -20.433 1.00 40.22 179 ARG A N 1
ATOM 1385 C CA . ARG A 1 179 ? -40.231 -17.199 -21.845 1.00 40.22 179 ARG A CA 1
ATOM 1386 C C . ARG A 1 179 ? -41.417 -18.140 -22.061 1.00 40.22 179 ARG A C 1
ATOM 1388 O O . ARG A 1 179 ? -41.887 -18.245 -23.187 1.00 40.22 179 ARG A O 1
ATOM 1395 N N . GLU A 1 180 ? -41.935 -18.787 -21.019 1.00 39.59 180 GLU A N 1
ATOM 1396 C CA . GLU A 1 180 ? -43.167 -19.576 -21.151 1.00 39.59 180 GLU A CA 1
ATOM 1397 C C . GLU A 1 180 ? -44.446 -18.728 -21.150 1.00 39.59 180 GLU A C 1
ATOM 1399 O O . GLU A 1 180 ? -45.498 -19.241 -21.526 1.00 39.59 180 GLU A O 1
ATOM 1404 N N . LYS A 1 181 ? -44.411 -17.443 -20.763 1.00 35.47 181 LYS A N 1
ATOM 1405 C CA . LYS A 1 181 ? -45.632 -16.623 -20.701 1.00 35.47 181 LYS A CA 1
ATOM 1406 C C . LYS A 1 181 ? -45.421 -15.199 -21.208 1.00 35.47 181 LYS A C 1
ATOM 1408 O O . LYS A 1 181 ? -44.885 -14.333 -20.528 1.00 35.47 181 LYS A O 1
ATOM 1413 N N . ASP A 1 182 ? -45.911 -15.012 -22.424 1.00 34.09 182 ASP A N 1
ATOM 1414 C CA . ASP A 1 182 ? -46.109 -13.781 -23.184 1.00 34.09 182 ASP A CA 1
ATOM 1415 C C . ASP A 1 182 ? -46.782 -12.660 -22.357 1.00 34.09 182 ASP A C 1
ATOM 1417 O O . ASP A 1 182 ? -47.992 -12.696 -22.128 1.00 34.09 182 ASP A O 1
ATOM 1421 N N . VAL A 1 183 ? -46.017 -11.667 -21.874 1.00 39.81 183 VAL A N 1
ATOM 1422 C CA . VAL A 1 183 ? -46.568 -10.462 -21.214 1.00 39.81 183 VAL A CA 1
ATOM 1423 C C . VAL A 1 183 ? -45.741 -9.211 -21.551 1.00 39.81 183 VAL A C 1
ATOM 1425 O O . VAL A 1 183 ? -44.544 -9.137 -21.275 1.00 39.81 183 VAL A O 1
ATOM 1428 N N . GLN A 1 184 ? -46.398 -8.187 -22.107 1.00 36.38 184 GLN A N 1
ATOM 1429 C CA . GLN A 1 184 ? -45.825 -6.862 -22.386 1.00 36.38 184 GLN A CA 1
ATOM 1430 C C . GLN A 1 184 ? -45.452 -6.096 -21.098 1.00 36.38 184 GLN A C 1
ATOM 1432 O O . GLN A 1 184 ? -46.287 -5.919 -20.211 1.00 36.38 184 GLN A O 1
ATOM 1437 N N . MET A 1 185 ? -44.225 -5.560 -21.015 1.00 36.44 185 MET A N 1
ATOM 1438 C CA . MET A 1 185 ? -43.790 -4.679 -19.916 1.00 36.44 185 MET A CA 1
ATOM 1439 C C . MET A 1 185 ? -44.287 -3.228 -20.082 1.00 36.44 185 MET A C 1
ATOM 1441 O O . MET A 1 185 ? -44.227 -2.662 -21.174 1.00 36.44 185 MET A O 1
ATOM 1445 N N . SER A 1 186 ? -44.734 -2.609 -18.980 1.00 38.00 186 SER A N 1
ATOM 1446 C CA . SER A 1 186 ? -45.304 -1.250 -18.937 1.00 38.00 186 SER A CA 1
ATOM 1447 C C . SER A 1 186 ? -44.259 -0.120 -18.984 1.00 38.00 186 SER A C 1
ATOM 1449 O O . SER A 1 186 ? -43.047 -0.335 -18.892 1.00 38.00 186 SER A O 1
ATOM 1451 N N . LYS A 1 187 ? -44.750 1.126 -19.095 1.00 36.16 187 LYS A N 1
ATOM 1452 C CA . LYS A 1 187 ? -43.976 2.381 -19.205 1.00 36.16 187 LYS A CA 1
ATOM 1453 C C . LYS A 1 187 ? -42.925 2.584 -18.099 1.00 36.16 187 LYS A C 1
ATOM 1455 O O . LYS A 1 187 ? -41.929 3.270 -18.323 1.00 36.16 187 LYS A O 1
ATOM 1460 N N . GLU A 1 188 ? -43.098 1.970 -16.935 1.00 33.50 188 GLU A N 1
ATOM 1461 C CA . GLU A 1 188 ? -42.173 2.015 -15.799 1.00 33.50 188 GLU A CA 1
ATOM 1462 C C . GLU A 1 188 ? -40.866 1.247 -16.075 1.00 33.50 188 GLU A C 1
ATOM 1464 O O . GLU A 1 188 ? -39.788 1.700 -15.684 1.00 33.50 188 GLU A O 1
ATOM 1469 N N . ALA A 1 189 ? -40.925 0.151 -16.841 1.00 33.81 189 ALA A N 1
ATOM 1470 C CA . ALA A 1 189 ? -39.751 -0.625 -17.257 1.00 33.81 189 ALA A CA 1
ATOM 1471 C C . ALA A 1 189 ? -38.850 0.155 -18.230 1.00 33.81 189 ALA A C 1
ATOM 1473 O O . ALA A 1 189 ? -37.627 0.004 -18.237 1.00 33.81 189 ALA A O 1
ATOM 1474 N N . MET A 1 190 ? -39.458 1.055 -19.008 1.00 39.03 190 MET A N 1
ATOM 1475 C CA . MET A 1 190 ? -38.752 1.971 -19.904 1.00 39.03 190 MET A CA 1
ATOM 1476 C C . MET A 1 190 ? -37.941 3.025 -19.136 1.00 39.03 190 MET A C 1
ATOM 1478 O O . MET A 1 190 ? -36.815 3.329 -19.526 1.00 39.03 190 MET A O 1
ATOM 1482 N N . LYS A 1 191 ? -38.456 3.532 -18.006 1.00 36.03 191 LYS A N 1
ATOM 1483 C CA . LYS A 1 191 ? -37.716 4.478 -17.148 1.00 36.03 191 LYS A CA 1
ATOM 1484 C C . LYS A 1 191 ? -36.493 3.833 -16.494 1.00 36.03 191 LYS A C 1
ATOM 1486 O O . LYS A 1 191 ? -35.437 4.455 -16.419 1.00 36.03 191 LYS A O 1
ATOM 1491 N N . PHE A 1 192 ? -36.603 2.571 -16.078 1.00 36.19 192 PHE A N 1
ATOM 1492 C CA . PHE A 1 192 ? -35.474 1.819 -15.524 1.00 36.19 192 PHE A CA 1
ATOM 1493 C C . PHE A 1 192 ? -34.366 1.579 -16.568 1.00 36.19 192 PHE A C 1
ATOM 1495 O O . PHE A 1 192 ? -33.178 1.667 -16.260 1.00 36.19 192 PHE A O 1
ATOM 1502 N N . ARG A 1 193 ? -34.753 1.367 -17.834 1.00 41.47 193 ARG A N 1
ATOM 1503 C CA . ARG A 1 193 ? -33.831 1.214 -18.970 1.00 41.47 193 ARG A CA 1
ATOM 1504 C C . ARG A 1 193 ? -33.030 2.491 -19.255 1.00 41.47 193 ARG A C 1
ATOM 1506 O O . ARG A 1 193 ? -31.820 2.405 -19.442 1.00 41.47 193 ARG A O 1
ATOM 1513 N N . GLN A 1 194 ? -33.670 3.661 -19.194 1.00 42.50 194 GLN A N 1
ATOM 1514 C CA . GLN A 1 194 ? -32.988 4.953 -19.363 1.00 42.50 194 GLN A CA 1
ATOM 1515 C C . GLN A 1 194 ? -31.976 5.245 -18.243 1.00 42.50 194 GLN A C 1
ATOM 1517 O O . GLN A 1 194 ? -30.896 5.775 -18.499 1.00 42.50 194 GLN A O 1
ATOM 1522 N N . MET A 1 195 ? -32.281 4.851 -17.003 1.00 35.62 195 MET A N 1
ATOM 1523 C CA . MET A 1 195 ? -31.362 5.005 -15.868 1.00 35.62 195 MET A CA 1
ATOM 1524 C C . MET A 1 195 ? -30.076 4.167 -16.038 1.00 35.62 195 MET A C 1
ATOM 1526 O O . MET A 1 195 ? -28.985 4.630 -15.707 1.00 35.62 195 MET A O 1
ATOM 1530 N N . LEU A 1 196 ? -30.188 2.961 -16.607 1.00 37.19 196 LEU A N 1
ATOM 1531 C CA . LEU A 1 196 ? -29.059 2.066 -16.909 1.00 37.19 196 LEU A CA 1
ATOM 1532 C C . LEU A 1 196 ? -28.158 2.591 -18.040 1.00 37.19 196 LEU A C 1
ATOM 1534 O O . LEU A 1 196 ? -26.940 2.416 -17.995 1.00 37.19 196 LEU A O 1
ATOM 1538 N N . GLU A 1 197 ? -28.734 3.261 -19.036 1.00 41.31 197 GLU A N 1
ATOM 1539 C CA . GLU A 1 197 ? -27.981 3.858 -20.147 1.00 41.31 197 GLU A CA 1
ATOM 1540 C C . GLU A 1 197 ? -27.151 5.066 -19.697 1.00 41.31 197 GLU A C 1
ATOM 1542 O O . GLU A 1 197 ? -26.000 5.218 -20.111 1.00 41.31 197 GLU A O 1
ATOM 1547 N N . SER A 1 198 ? -27.678 5.869 -18.767 1.00 40.31 198 SER A N 1
ATOM 1548 C CA . SER A 1 198 ? -26.942 7.001 -18.195 1.00 40.31 198 SER A CA 1
ATOM 1549 C C . SER A 1 198 ? -25.740 6.559 -17.343 1.00 40.31 198 SER A C 1
ATOM 1551 O O . SER A 1 198 ? -24.721 7.245 -17.315 1.00 40.31 198 SER A O 1
ATOM 1553 N N . TYR A 1 199 ? -25.822 5.391 -16.694 1.00 34.19 199 TYR A N 1
ATOM 1554 C CA . TYR A 1 199 ? -24.718 4.791 -15.935 1.00 34.19 199 TYR A CA 1
ATOM 1555 C C . TYR A 1 199 ? -23.611 4.231 -16.849 1.00 34.19 199 TYR A C 1
ATOM 1557 O O . TYR A 1 199 ? -22.425 4.435 -16.589 1.00 34.19 199 TYR A O 1
ATOM 1565 N N . ASN A 1 200 ? -23.986 3.587 -17.960 1.00 41.53 200 ASN A N 1
ATOM 1566 C CA . ASN A 1 200 ? -23.036 3.034 -18.933 1.00 41.53 200 ASN A CA 1
ATOM 1567 C C . ASN A 1 200 ? -22.246 4.112 -19.690 1.00 41.53 200 ASN A C 1
ATOM 1569 O O . ASN A 1 200 ? -21.070 3.911 -19.990 1.00 41.53 200 ASN A O 1
ATOM 1573 N N . ASN A 1 201 ? -22.848 5.272 -19.958 1.00 41.94 201 ASN A N 1
ATOM 1574 C CA . ASN A 1 201 ? -22.138 6.379 -20.603 1.00 41.94 201 ASN A CA 1
ATOM 1575 C C . ASN A 1 201 ? -21.060 6.996 -19.694 1.00 41.94 201 ASN A C 1
ATOM 1577 O O . ASN A 1 201 ? -19.990 7.343 -20.185 1.00 41.94 201 ASN A O 1
ATOM 1581 N N . GLY A 1 202 ? -21.268 7.013 -18.372 1.00 37.97 202 GLY A N 1
ATOM 1582 C CA . GLY A 1 202 ? -20.237 7.415 -17.404 1.00 37.97 202 GLY A CA 1
ATOM 1583 C C . GLY A 1 202 ? -19.038 6.455 -17.317 1.00 37.97 202 GLY A C 1
ATOM 1584 O O . GLY A 1 202 ? -17.971 6.839 -16.841 1.00 37.97 202 GLY A O 1
ATOM 1585 N N . MET A 1 203 ? -19.179 5.213 -17.796 1.00 37.59 203 MET A N 1
ATOM 1586 C CA . MET A 1 203 ? -18.082 4.237 -17.886 1.00 37.59 203 MET A CA 1
ATOM 1587 C C . MET A 1 203 ? -17.279 4.360 -19.190 1.00 37.59 203 MET A C 1
ATOM 1589 O O . MET A 1 203 ? -16.123 3.942 -19.233 1.00 37.59 203 MET A O 1
ATOM 1593 N N . LYS A 1 204 ? -17.864 4.959 -20.235 1.00 36.69 204 LYS A N 1
ATOM 1594 C CA . LYS A 1 204 ? -17.268 5.072 -21.573 1.00 36.69 204 LYS A CA 1
ATOM 1595 C C . LYS A 1 204 ? -16.177 6.148 -21.641 1.00 36.69 204 LYS A C 1
ATOM 1597 O O . LYS A 1 204 ? -15.105 5.884 -22.169 1.00 36.69 204 LYS A O 1
ATOM 1602 N N . GLU A 1 205 ? -16.371 7.286 -20.970 1.00 41.34 205 GLU A N 1
ATOM 1603 C CA . GLU A 1 205 ? -15.337 8.335 -20.849 1.00 41.34 205 GLU A CA 1
ATOM 1604 C C . GLU A 1 205 ? -14.067 7.867 -20.113 1.00 41.34 205 GLU A C 1
ATOM 1606 O O . GLU A 1 205 ? -12.987 8.414 -20.320 1.00 41.34 205 GLU A O 1
ATOM 1611 N N . LYS A 1 206 ? -14.161 6.828 -19.271 1.00 33.88 206 LYS A N 1
ATOM 1612 C CA . LYS A 1 206 ? -12.997 6.212 -18.609 1.00 33.88 206 LYS A CA 1
ATOM 1613 C C . LYS A 1 206 ? -12.256 5.192 -19.483 1.00 33.88 206 LYS A C 1
ATOM 1615 O O . LYS A 1 206 ? -11.115 4.867 -19.160 1.00 33.88 206 LYS A O 1
ATOM 1620 N N . GLY A 1 207 ? -12.886 4.679 -20.543 1.00 38.06 207 GLY A N 1
ATOM 1621 C CA . GLY A 1 207 ? -12.334 3.643 -21.425 1.00 38.06 207 GLY A CA 1
ATOM 1622 C C . GLY A 1 207 ? -11.416 4.185 -22.524 1.00 38.06 207 GLY A C 1
ATOM 1623 O O . GLY A 1 207 ? -10.381 3.583 -22.806 1.00 38.06 207 GLY A O 1
ATOM 1624 N N . ASP A 1 208 ? -11.729 5.360 -23.072 1.00 37.62 208 ASP A N 1
ATOM 1625 C CA . ASP A 1 208 ? -11.010 5.939 -24.219 1.00 37.62 208 ASP A CA 1
ATOM 1626 C C . ASP A 1 208 ? -9.595 6.458 -23.875 1.00 37.62 208 ASP A C 1
ATOM 1628 O O . ASP A 1 208 ? -8.782 6.716 -24.759 1.00 37.62 208 ASP A O 1
ATOM 1632 N N . ALA A 1 209 ? -9.241 6.544 -22.589 1.00 38.34 209 ALA A N 1
ATOM 1633 C CA . ALA A 1 209 ? -7.911 6.967 -22.144 1.00 38.34 209 ALA A CA 1
ATOM 1634 C C . ALA A 1 209 ? -6.824 5.865 -22.221 1.00 38.34 209 ALA A C 1
ATOM 1636 O O . ALA A 1 209 ? -5.662 6.161 -21.941 1.00 38.34 209 ALA A O 1
ATOM 1637 N N . LEU A 1 210 ? -7.159 4.605 -22.553 1.00 41.56 210 LEU A N 1
ATOM 1638 C CA . LEU A 1 210 ? -6.270 3.451 -22.304 1.00 41.56 210 LEU A CA 1
ATOM 1639 C C . LEU A 1 210 ? -5.819 2.602 -23.517 1.00 41.56 210 LEU A C 1
ATOM 1641 O O . LEU A 1 210 ? -5.108 1.623 -23.299 1.00 41.56 210 LEU A O 1
ATOM 1645 N N . GLN A 1 211 ? -6.167 2.923 -24.772 1.00 40.47 211 GLN A N 1
ATOM 1646 C CA . GLN A 1 211 ? -6.069 1.951 -25.890 1.00 40.47 211 GLN A CA 1
ATOM 1647 C C . GLN A 1 211 ? -5.098 2.272 -27.052 1.00 40.47 211 GLN A C 1
ATOM 1649 O O . GLN A 1 211 ? -5.261 1.734 -28.141 1.00 40.47 211 GLN A O 1
ATOM 1654 N N . GLY A 1 212 ? -4.056 3.08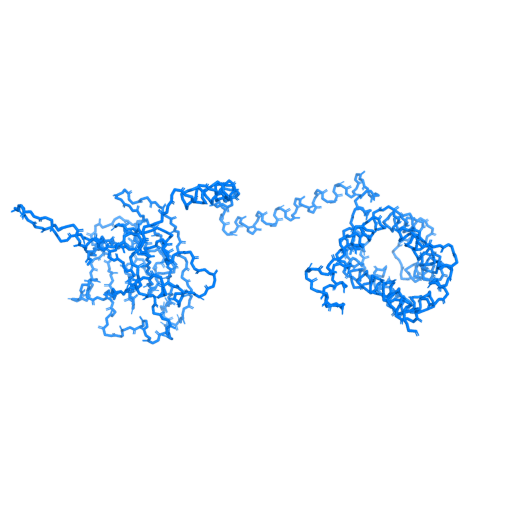6 -26.836 1.00 39.28 212 GLY A N 1
ATOM 1655 C CA . GLY A 1 212 ? -3.103 3.494 -27.891 1.00 39.28 212 GLY A CA 1
ATOM 1656 C C . GLY A 1 212 ? -1.615 3.175 -27.669 1.00 39.28 212 GLY A C 1
ATOM 1657 O O . GLY A 1 212 ? -0.780 3.823 -28.289 1.00 39.28 212 GLY A O 1
ATOM 1658 N N . ALA A 1 213 ? -1.237 2.249 -26.781 1.00 42.44 213 ALA A N 1
ATOM 1659 C CA . ALA A 1 213 ? 0.173 2.033 -26.423 1.00 42.44 213 ALA A CA 1
ATOM 1660 C C . ALA A 1 213 ? 0.692 0.625 -26.799 1.00 42.44 213 ALA A C 1
ATOM 1662 O O . ALA A 1 213 ? 0.203 -0.381 -26.296 1.00 42.44 213 ALA A O 1
ATOM 1663 N N . ASP A 1 214 ? 1.718 0.577 -27.662 1.00 46.91 214 ASP A N 1
ATOM 1664 C CA . ASP A 1 214 ? 2.568 -0.591 -28.000 1.00 46.91 214 ASP A CA 1
ATOM 1665 C C . ASP A 1 214 ? 2.980 -1.410 -26.762 1.00 46.91 214 ASP A C 1
ATOM 1667 O O . ASP A 1 214 ? 3.306 -0.767 -25.786 1.00 46.91 214 ASP A O 1
ATOM 1671 N N . PRO A 1 215 ? 3.118 -2.753 -26.732 1.00 55.22 215 PRO A N 1
ATOM 1672 C CA . PRO A 1 215 ? 3.487 -3.511 -25.517 1.00 55.22 215 PRO A CA 1
ATOM 1673 C C . PRO A 1 215 ? 4.857 -3.146 -24.920 1.00 55.22 215 PRO A C 1
ATOM 1675 O O . PRO A 1 215 ? 5.001 -3.029 -23.703 1.00 55.22 215 PRO A O 1
ATOM 1678 N N . MET A 1 216 ? 5.861 -2.894 -25.768 1.00 51.75 216 MET A N 1
ATOM 1679 C CA . MET A 1 216 ? 7.149 -2.337 -25.335 1.00 51.75 216 MET A CA 1
ATOM 1680 C C . MET A 1 216 ? 7.023 -0.869 -24.950 1.00 51.75 216 MET A C 1
ATOM 1682 O O . MET A 1 216 ? 7.730 -0.437 -24.043 1.00 51.75 216 MET A O 1
ATOM 1686 N N . SER A 1 217 ? 6.092 -0.124 -25.558 1.00 52.72 217 SER A N 1
ATOM 1687 C CA . SER A 1 217 ? 5.712 1.193 -25.061 1.00 52.72 217 SER A CA 1
ATOM 1688 C C . SER A 1 217 ? 4.892 1.101 -23.779 1.00 52.72 217 SER A C 1
ATOM 1690 O O . SER A 1 217 ? 5.085 1.928 -22.936 1.00 52.72 217 SER A O 1
ATOM 1692 N N . LEU A 1 218 ? 4.081 0.090 -23.498 1.00 55.78 218 LEU A N 1
ATOM 1693 C CA . LEU A 1 218 ? 3.340 -0.079 -22.255 1.00 55.78 218 LEU A CA 1
ATOM 1694 C C . LEU A 1 218 ? 4.295 -0.452 -21.144 1.00 55.78 218 LEU A C 1
ATOM 1696 O O . LEU A 1 218 ? 4.141 0.055 -20.049 1.00 55.78 218 LEU A O 1
ATOM 1700 N N . ILE A 1 219 ? 5.316 -1.263 -21.423 1.00 63.41 219 ILE A N 1
ATOM 1701 C CA . ILE A 1 219 ? 6.391 -1.531 -20.471 1.00 63.41 219 ILE A CA 1
ATOM 1702 C C . ILE A 1 219 ? 7.280 -0.299 -20.316 1.00 63.41 219 ILE A C 1
ATOM 1704 O O . ILE A 1 219 ? 7.579 0.059 -19.189 1.00 63.41 219 ILE A O 1
ATOM 1708 N N . THR A 1 220 ? 7.676 0.408 -21.378 1.00 59.09 220 THR A N 1
ATOM 1709 C CA . THR A 1 220 ? 8.486 1.634 -21.224 1.00 59.09 220 THR A CA 1
ATOM 1710 C C . THR A 1 220 ? 7.688 2.821 -20.705 1.00 59.09 220 THR A C 1
ATOM 1712 O O . THR A 1 220 ? 8.269 3.622 -19.998 1.00 59.09 220 THR A O 1
ATOM 1715 N N . HIS A 1 221 ? 6.382 2.910 -20.935 1.00 65.19 221 HIS A N 1
ATOM 1716 C CA . HIS A 1 221 ? 5.439 3.867 -20.356 1.00 65.19 221 HIS A CA 1
ATOM 1717 C C . HIS A 1 221 ? 5.125 3.457 -18.931 1.00 65.19 221 HIS A C 1
ATOM 1719 O O . HIS A 1 221 ? 5.077 4.325 -18.087 1.00 65.19 221 HIS A O 1
ATOM 1725 N N . PHE A 1 222 ? 4.988 2.173 -18.605 1.00 69.25 222 PHE A N 1
ATOM 1726 C CA . PHE A 1 222 ? 4.863 1.709 -17.226 1.00 69.25 222 PHE A CA 1
ATOM 1727 C C . PHE A 1 222 ? 6.151 1.981 -16.462 1.00 69.25 222 PHE A C 1
ATOM 1729 O O . PHE A 1 222 ? 6.102 2.566 -15.394 1.00 69.25 222 PHE A O 1
ATOM 1736 N N . LEU A 1 223 ? 7.318 1.656 -17.014 1.00 68.06 223 LEU A N 1
ATOM 1737 C CA . LEU A 1 223 ? 8.615 1.984 -16.433 1.00 68.06 223 LEU A CA 1
ATOM 1738 C C . LEU A 1 223 ? 8.843 3.495 -16.413 1.00 68.06 223 LEU A C 1
ATOM 1740 O O . LEU A 1 223 ? 9.409 3.988 -15.445 1.00 68.06 223 LEU A O 1
ATOM 1744 N N . ALA A 1 224 ? 8.369 4.250 -17.405 1.00 65.69 224 ALA A N 1
ATOM 1745 C CA . ALA A 1 224 ? 8.458 5.704 -17.435 1.00 65.69 224 ALA A CA 1
ATOM 1746 C C . ALA A 1 224 ? 7.518 6.321 -16.410 1.00 65.69 224 ALA A C 1
ATOM 1748 O O . ALA A 1 224 ? 7.978 7.177 -15.677 1.00 65.69 224 ALA A O 1
ATOM 1749 N N . ILE A 1 225 ? 6.277 5.858 -16.279 1.00 70.94 225 ILE A N 1
ATOM 1750 C CA . ILE A 1 225 ? 5.292 6.238 -15.262 1.00 70.94 225 ILE A CA 1
ATOM 1751 C C . ILE A 1 225 ? 5.825 5.855 -13.894 1.00 70.94 225 ILE A C 1
ATOM 1753 O O . ILE A 1 225 ? 5.836 6.695 -13.017 1.00 70.94 225 ILE A O 1
ATOM 1757 N N . MET A 1 226 ? 6.365 4.657 -13.701 1.00 64.38 226 MET A N 1
ATOM 1758 C CA . MET A 1 226 ? 7.018 4.257 -12.457 1.00 64.38 226 MET A CA 1
ATOM 1759 C C . MET A 1 226 ? 8.257 5.107 -12.192 1.00 64.38 226 MET A C 1
ATOM 1761 O O . MET A 1 226 ? 8.504 5.482 -11.051 1.00 64.38 226 MET A O 1
ATOM 1765 N N . SER A 1 227 ? 9.012 5.493 -13.222 1.00 67.81 227 SER A N 1
ATOM 1766 C CA . SER A 1 227 ? 10.139 6.416 -13.090 1.00 67.81 227 SER A CA 1
ATOM 1767 C C . SER A 1 227 ? 9.679 7.844 -12.813 1.00 67.81 227 SER A C 1
ATOM 1769 O O . SER A 1 227 ? 10.373 8.557 -12.101 1.00 67.81 227 SER A O 1
ATOM 1771 N N . LEU A 1 228 ? 8.517 8.255 -13.322 1.00 69.38 228 LEU A N 1
ATOM 1772 C CA . LEU A 1 228 ? 7.914 9.571 -13.163 1.00 69.38 228 LEU A CA 1
ATOM 1773 C C . LEU A 1 228 ? 7.286 9.665 -11.781 1.00 69.38 228 LEU A C 1
ATOM 1775 O O . LEU A 1 228 ? 7.524 10.631 -11.086 1.00 69.38 228 LEU A O 1
ATOM 1779 N N . ILE A 1 229 ? 6.586 8.627 -11.334 1.00 72.75 229 ILE A N 1
ATOM 1780 C CA . ILE A 1 229 ? 6.116 8.424 -9.968 1.00 72.75 229 ILE A CA 1
ATOM 1781 C C . ILE A 1 229 ? 7.322 8.411 -9.046 1.00 72.75 229 ILE A C 1
ATOM 1783 O O . ILE A 1 229 ? 7.316 9.146 -8.075 1.00 72.75 229 ILE A O 1
ATOM 1787 N N . ARG A 1 230 ? 8.393 7.671 -9.351 1.00 72.75 230 ARG A N 1
ATOM 1788 C CA . ARG A 1 230 ? 9.619 7.667 -8.541 1.00 72.75 230 ARG A CA 1
ATOM 1789 C C . ARG A 1 230 ? 10.278 9.042 -8.506 1.00 72.75 230 ARG A C 1
ATOM 1791 O O . ARG A 1 230 ? 10.701 9.465 -7.439 1.00 72.75 230 ARG A O 1
ATOM 1798 N N . ARG A 1 231 ? 10.379 9.744 -9.638 1.00 73.38 231 ARG A N 1
ATOM 1799 C CA . ARG A 1 231 ? 10.974 11.089 -9.746 1.00 73.38 231 ARG A CA 1
ATOM 1800 C C . ARG A 1 231 ? 10.118 12.125 -9.031 1.00 73.38 231 ARG A C 1
ATOM 1802 O O . ARG A 1 231 ? 10.664 12.885 -8.249 1.00 73.38 231 ARG A O 1
ATOM 1809 N N . SER A 1 232 ? 8.806 12.119 -9.232 1.00 73.31 232 SER A N 1
ATOM 1810 C CA . SER A 1 232 ? 7.831 12.988 -8.571 1.00 73.31 232 SER A CA 1
ATOM 1811 C C . SER A 1 232 ? 7.749 12.694 -7.082 1.00 73.31 232 SER A C 1
ATOM 1813 O O . SER A 1 232 ? 7.803 13.622 -6.290 1.00 73.31 232 SER A O 1
ATOM 1815 N N . TYR A 1 233 ? 7.715 11.425 -6.677 1.00 74.81 233 TYR A N 1
ATOM 1816 C CA . TYR A 1 233 ? 7.811 11.004 -5.281 1.00 74.81 233 TYR A CA 1
ATOM 1817 C C . TYR A 1 233 ? 9.133 11.461 -4.675 1.00 74.81 233 TYR A C 1
ATOM 1819 O O . TYR A 1 233 ? 9.119 12.081 -3.625 1.00 74.81 233 TYR A O 1
ATOM 1827 N N . SER A 1 234 ? 10.268 11.239 -5.343 1.00 72.81 234 SER A N 1
ATOM 1828 C CA . SER A 1 234 ? 11.578 11.701 -4.872 1.00 72.81 234 SER A CA 1
ATOM 1829 C C . SER A 1 234 ? 11.625 13.226 -4.783 1.00 72.81 234 SER A C 1
ATOM 1831 O O . SER A 1 234 ? 12.130 13.761 -3.804 1.00 72.81 234 SER A O 1
ATOM 1833 N N . HIS A 1 235 ? 11.063 13.936 -5.759 1.00 78.25 235 HIS A N 1
ATOM 1834 C CA . HIS A 1 235 ? 11.000 15.393 -5.782 1.00 78.25 235 HIS A CA 1
ATOM 1835 C C . HIS A 1 235 ? 10.117 15.929 -4.652 1.00 78.25 235 HIS A C 1
ATOM 1837 O O . HIS A 1 235 ? 10.543 16.807 -3.910 1.00 78.25 235 HIS A O 1
ATOM 1843 N N . LEU A 1 236 ? 8.923 15.365 -4.463 1.00 76.69 236 LEU A N 1
ATOM 1844 C CA . LEU A 1 236 ? 8.013 15.698 -3.368 1.00 76.69 236 LEU A CA 1
ATOM 1845 C C . LEU A 1 236 ? 8.610 15.322 -2.011 1.00 76.69 236 LEU A C 1
ATOM 1847 O O . LEU A 1 236 ? 8.470 16.082 -1.063 1.00 76.69 236 LEU A O 1
ATOM 1851 N N . LEU A 1 237 ? 9.318 14.199 -1.910 1.00 77.19 237 LEU A N 1
ATOM 1852 C CA . LEU A 1 237 ? 10.008 13.770 -0.697 1.00 77.19 237 LEU A CA 1
ATOM 1853 C C . LEU A 1 237 ? 11.179 14.703 -0.366 1.00 77.19 237 LEU A C 1
ATOM 1855 O O . LEU A 1 237 ? 11.426 14.961 0.806 1.00 77.19 237 LEU A O 1
ATOM 1859 N N . HIS A 1 238 ? 11.889 15.237 -1.362 1.00 76.12 238 HIS A N 1
ATOM 1860 C CA . HIS A 1 238 ? 12.944 16.229 -1.136 1.00 76.12 238 HIS A CA 1
ATOM 1861 C C . HIS A 1 238 ? 12.384 17.620 -0.819 1.00 76.12 238 HIS A C 1
ATOM 1863 O O . HIS A 1 238 ? 12.913 18.297 0.058 1.00 76.12 238 HIS A O 1
ATOM 1869 N N . LYS A 1 239 ? 11.312 18.039 -1.501 1.00 81.06 239 LYS A N 1
ATOM 1870 C CA . LYS A 1 239 ? 10.697 19.366 -1.349 1.00 81.06 239 LYS A CA 1
ATOM 1871 C C . LYS A 1 239 ? 9.827 19.473 -0.093 1.00 81.06 239 LYS A C 1
ATOM 1873 O O . LYS A 1 239 ? 9.842 20.497 0.580 1.00 81.06 239 LYS A O 1
ATOM 1878 N N . TYR A 1 240 ? 9.107 18.404 0.245 1.00 82.31 240 TYR A N 1
ATOM 1879 C CA . TYR A 1 240 ? 8.182 18.309 1.378 1.00 82.31 240 TYR A CA 1
ATOM 1880 C C . TYR A 1 240 ? 8.373 16.994 2.164 1.00 82.31 240 TYR A C 1
ATOM 1882 O O . TYR A 1 240 ? 7.440 16.193 2.291 1.00 82.31 240 TYR A O 1
ATOM 1890 N N . PRO A 1 241 ? 9.565 16.758 2.745 1.00 79.56 241 PRO A N 1
ATOM 1891 C CA . PRO A 1 241 ? 9.906 15.493 3.399 1.00 79.56 241 PRO A CA 1
ATOM 1892 C C . PRO A 1 241 ? 8.982 15.128 4.561 1.00 79.56 241 PRO A C 1
ATOM 1894 O O . PRO A 1 241 ? 8.733 13.949 4.784 1.00 79.56 241 PRO A O 1
ATOM 1897 N N . MET A 1 242 ? 8.481 16.118 5.302 1.00 82.62 242 MET A N 1
ATOM 1898 C CA . MET A 1 242 ? 7.553 15.889 6.414 1.00 82.62 242 MET A CA 1
ATOM 1899 C C . MET A 1 242 ? 6.180 15.442 5.905 1.00 82.62 242 MET A C 1
ATOM 1901 O O . MET A 1 242 ? 5.691 14.393 6.306 1.00 82.62 242 MET A O 1
ATOM 1905 N N . ALA A 1 243 ? 5.583 16.204 4.984 1.00 86.31 243 ALA A N 1
ATOM 1906 C CA . ALA A 1 243 ? 4.228 15.949 4.502 1.00 86.31 243 ALA A CA 1
ATOM 1907 C C . ALA A 1 243 ? 4.112 14.596 3.788 1.00 86.31 243 ALA A C 1
ATOM 1909 O O . ALA A 1 243 ? 3.178 13.841 4.048 1.00 86.31 243 ALA A O 1
ATOM 1910 N N . VAL A 1 244 ? 5.085 14.257 2.935 1.00 85.19 244 VAL A N 1
ATOM 1911 C CA . VAL A 1 244 ? 5.081 12.976 2.214 1.00 85.19 244 VAL A CA 1
ATOM 1912 C C . VAL A 1 244 ? 5.188 11.800 3.183 1.00 85.19 244 VAL A C 1
ATOM 1914 O O . VAL A 1 244 ? 4.412 10.854 3.072 1.00 85.19 244 VAL A O 1
ATOM 1917 N N . GLN A 1 245 ? 6.090 11.869 4.167 1.00 82.50 245 GLN A N 1
ATOM 1918 C CA . GLN A 1 245 ? 6.258 10.790 5.147 1.00 82.50 245 GLN A CA 1
ATOM 1919 C C . GLN A 1 245 ? 5.046 10.652 6.076 1.00 82.50 245 GLN A C 1
ATOM 1921 O O . GLN A 1 245 ? 4.639 9.534 6.385 1.00 82.50 245 GLN A O 1
ATOM 1926 N N . SER A 1 246 ? 4.424 11.769 6.459 1.00 89.00 246 SER A N 1
ATOM 1927 C CA . SER A 1 246 ? 3.145 11.797 7.171 1.00 89.00 246 SER A CA 1
ATOM 1928 C C . SER A 1 246 ? 2.031 11.102 6.399 1.00 89.00 246 SER A C 1
ATOM 1930 O O . SER A 1 246 ? 1.415 10.162 6.899 1.00 89.00 246 SER A O 1
ATOM 1932 N N . ILE A 1 247 ? 1.775 11.525 5.162 1.00 90.19 247 ILE A N 1
ATOM 1933 C CA . ILE A 1 247 ? 0.708 10.941 4.340 1.00 90.19 247 ILE A CA 1
ATOM 1934 C C . ILE A 1 247 ? 0.963 9.445 4.134 1.00 90.19 247 ILE A C 1
ATOM 1936 O O . ILE A 1 247 ? 0.056 8.635 4.310 1.00 90.19 247 ILE A O 1
ATOM 1940 N N . GLN A 1 248 ? 2.208 9.067 3.847 1.00 87.06 248 GLN A N 1
ATOM 1941 C CA . GLN A 1 248 ? 2.595 7.672 3.674 1.00 87.06 248 GLN A CA 1
ATOM 1942 C C . GLN A 1 248 ? 2.336 6.827 4.930 1.00 87.06 248 GLN A C 1
ATOM 1944 O O . GLN A 1 248 ? 1.788 5.731 4.822 1.00 87.06 248 GLN A O 1
ATOM 1949 N N . ALA A 1 249 ? 2.691 7.330 6.116 1.00 88.00 249 ALA A N 1
ATOM 1950 C CA . ALA A 1 249 ? 2.407 6.651 7.377 1.00 88.00 249 ALA A CA 1
ATOM 1951 C C . ALA A 1 249 ? 0.894 6.481 7.600 1.00 88.00 249 ALA A C 1
ATOM 1953 O O . ALA A 1 249 ? 0.451 5.393 7.956 1.00 88.00 249 ALA A O 1
ATOM 1954 N N . GLY A 1 250 ? 0.093 7.514 7.314 1.00 91.75 250 GLY A N 1
ATOM 1955 C CA . GLY A 1 250 ? -1.374 7.448 7.366 1.00 91.75 250 GLY A CA 1
ATOM 1956 C C . GLY A 1 250 ? -1.959 6.359 6.477 1.00 91.75 250 GLY A C 1
ATOM 1957 O O . GLY A 1 250 ? -2.718 5.513 6.946 1.00 91.75 250 GLY A O 1
ATOM 1958 N N . VAL A 1 251 ? -1.561 6.335 5.204 1.00 92.00 251 VAL A N 1
ATOM 1959 C CA . VAL A 1 251 ? -2.031 5.333 4.236 1.00 92.00 251 VAL A CA 1
ATOM 1960 C C . VAL A 1 251 ? -1.689 3.915 4.696 1.00 92.00 251 VAL A C 1
ATOM 1962 O O . VAL A 1 251 ? -2.549 3.038 4.655 1.00 92.00 251 VAL A O 1
ATOM 1965 N N . LEU A 1 252 ? -0.467 3.683 5.181 1.00 89.12 252 LEU A N 1
ATOM 1966 C CA . LEU A 1 252 ? -0.045 2.353 5.631 1.00 89.12 252 LEU A CA 1
ATOM 1967 C C . LEU A 1 252 ? -0.720 1.911 6.927 1.00 89.12 252 LEU A C 1
ATOM 1969 O O . LEU A 1 252 ? -0.987 0.721 7.094 1.00 89.12 252 LEU A O 1
ATOM 1973 N N . MET A 1 253 ? -1.003 2.837 7.840 1.00 92.00 253 MET A N 1
ATOM 1974 C CA . MET A 1 253 ? -1.768 2.522 9.045 1.00 92.00 253 MET A CA 1
ATOM 1975 C C . MET A 1 253 ? -3.226 2.209 8.715 1.00 92.00 253 MET A C 1
ATOM 1977 O O . MET A 1 253 ? -3.763 1.231 9.228 1.00 92.00 253 MET A O 1
ATOM 1981 N N . GLY A 1 254 ? -3.840 2.973 7.808 1.00 91.94 254 GLY A N 1
ATOM 1982 C CA . GLY A 1 254 ? -5.177 2.680 7.294 1.00 91.94 254 GLY A CA 1
ATOM 1983 C C . GLY A 1 254 ? -5.250 1.320 6.603 1.00 91.94 254 GLY A C 1
ATOM 1984 O O . GLY A 1 254 ? -6.131 0.525 6.908 1.00 91.94 254 GLY A O 1
ATOM 1985 N N . ALA A 1 255 ? -4.292 1.013 5.726 1.00 91.19 255 ALA A N 1
ATOM 1986 C CA . ALA A 1 255 ? -4.221 -0.283 5.054 1.00 91.19 255 ALA A CA 1
ATOM 1987 C C . ALA A 1 255 ? -4.052 -1.443 6.049 1.00 91.19 255 ALA A C 1
ATOM 1989 O O . ALA A 1 255 ? -4.742 -2.453 5.930 1.00 91.19 255 ALA A O 1
ATOM 1990 N N . GLY A 1 256 ? -3.187 -1.286 7.058 1.00 87.94 256 GLY A N 1
ATOM 1991 C CA . GLY A 1 256 ? -3.030 -2.283 8.119 1.00 87.94 256 GLY A CA 1
ATOM 1992 C C . GLY A 1 256 ? -4.323 -2.510 8.906 1.00 87.94 256 GLY A C 1
ATOM 1993 O O . GLY A 1 256 ? -4.682 -3.648 9.194 1.00 87.94 256 GLY A O 1
ATOM 1994 N N . ASP A 1 257 ? -5.076 -1.447 9.191 1.00 92.38 257 ASP A N 1
ATOM 1995 C CA . ASP A 1 257 ? -6.377 -1.564 9.848 1.00 92.38 257 ASP A CA 1
ATOM 1996 C C . ASP A 1 257 ? -7.421 -2.279 8.977 1.00 92.38 257 ASP A C 1
ATOM 1998 O O . ASP A 1 257 ? -8.124 -3.161 9.466 1.00 92.38 257 ASP A O 1
ATOM 2002 N N . VAL A 1 258 ? -7.479 -1.983 7.676 1.00 92.19 258 VAL A N 1
ATOM 2003 C CA . VAL A 1 258 ? -8.353 -2.699 6.728 1.00 92.19 258 VAL A CA 1
ATOM 2004 C C . VAL A 1 258 ? -8.029 -4.195 6.719 1.00 92.19 258 VAL A C 1
ATOM 2006 O O . VAL A 1 258 ? -8.931 -5.023 6.852 1.00 92.19 258 VAL A O 1
ATOM 2009 N N . ILE A 1 259 ? -6.745 -4.553 6.624 1.00 88.62 259 ILE A N 1
ATOM 2010 C CA . ILE A 1 259 ? -6.299 -5.953 6.671 1.00 88.62 259 ILE A CA 1
ATOM 2011 C C . ILE A 1 259 ? -6.681 -6.585 8.013 1.00 88.62 259 ILE A C 1
ATOM 2013 O O . ILE A 1 259 ? -7.191 -7.702 8.043 1.00 88.62 259 ILE A O 1
ATOM 2017 N N . SER A 1 260 ? -6.493 -5.871 9.121 1.00 87.12 260 SER A N 1
ATOM 2018 C CA . SER A 1 260 ? -6.856 -6.343 10.457 1.00 87.12 260 SER A CA 1
ATOM 2019 C C . SER A 1 260 ? -8.347 -6.676 10.544 1.00 87.12 260 SER A C 1
ATOM 2021 O O . SER A 1 260 ? -8.717 -7.775 10.959 1.00 87.12 260 SER A O 1
ATOM 2023 N N . GLN A 1 261 ? -9.204 -5.773 10.064 1.00 89.94 261 GLN A N 1
ATOM 2024 C CA . GLN A 1 261 ? -10.652 -5.943 10.110 1.00 89.94 261 GLN A CA 1
ATOM 2025 C C . GLN A 1 261 ? -11.150 -7.095 9.222 1.00 89.94 261 GLN A C 1
ATOM 2027 O O . GLN A 1 261 ? -11.987 -7.883 9.665 1.00 89.94 261 GLN A O 1
ATOM 2032 N N . PHE A 1 262 ? -10.637 -7.229 7.995 1.00 88.56 262 PHE A N 1
ATOM 2033 C CA . PHE A 1 262 ? -11.118 -8.247 7.052 1.00 88.56 262 PHE A CA 1
ATOM 2034 C C . PHE A 1 262 ? -10.432 -9.605 7.198 1.00 88.56 262 PHE A C 1
ATOM 2036 O O . PHE A 1 262 ? -11.092 -10.635 7.106 1.00 88.56 262 PHE A O 1
ATOM 2043 N N . VAL A 1 263 ? -9.118 -9.630 7.410 1.00 87.00 263 VAL A N 1
ATOM 2044 C CA . VAL A 1 263 ? -8.327 -10.869 7.371 1.00 87.00 263 VAL A CA 1
ATOM 2045 C C . VAL A 1 263 ? -8.207 -11.494 8.756 1.00 87.00 263 VAL A C 1
ATOM 2047 O O . VAL A 1 263 ? -8.390 -12.702 8.894 1.00 87.00 263 VAL A O 1
ATOM 2050 N N . ILE A 1 264 ? -7.927 -10.688 9.787 1.00 82.19 264 ILE A N 1
ATOM 2051 C CA . ILE A 1 264 ? -7.719 -11.204 11.149 1.00 82.19 264 ILE A CA 1
ATOM 2052 C C . ILE A 1 264 ? -9.050 -11.335 11.887 1.00 82.19 264 ILE A C 1
ATOM 2054 O O . ILE A 1 264 ? -9.383 -12.408 12.384 1.00 82.19 264 ILE A O 1
ATOM 2058 N N . GLU A 1 265 ? -9.836 -10.260 11.933 1.00 84.19 265 GLU A N 1
ATOM 2059 C CA . GLU A 1 265 ? -11.132 -10.250 12.623 1.00 84.19 265 GLU A CA 1
ATOM 2060 C C . GLU A 1 265 ? -12.260 -10.888 11.799 1.00 84.19 265 GLU A C 1
ATOM 2062 O O . GLU A 1 265 ? -13.344 -11.109 12.337 1.00 84.19 265 GLU A O 1
ATOM 2067 N N . LYS A 1 266 ? -12.012 -11.198 10.515 1.00 85.56 266 LYS A N 1
ATOM 2068 C CA . LYS A 1 266 ? -12.957 -11.850 9.588 1.00 85.56 266 LYS A CA 1
ATOM 2069 C C . LYS A 1 266 ? -14.321 -11.154 9.511 1.00 85.56 266 LYS A C 1
ATOM 2071 O O . LYS A 1 266 ? -15.355 -11.808 9.377 1.00 85.56 266 LYS A O 1
ATOM 2076 N N . LYS A 1 267 ? -14.336 -9.822 9.608 1.00 82.81 267 LYS A N 1
ATOM 2077 C CA . LYS A 1 267 ? -15.571 -9.038 9.519 1.00 82.81 267 LYS A CA 1
ATOM 2078 C C . LYS A 1 267 ? -16.156 -9.085 8.111 1.00 82.81 267 LYS A C 1
ATOM 2080 O O . LYS A 1 267 ? -15.434 -8.969 7.122 1.00 82.81 267 LYS A O 1
ATOM 2085 N N . SER A 1 268 ? -17.482 -9.179 8.031 1.00 83.19 268 SER A N 1
ATOM 2086 C CA . SER A 1 268 ? -18.218 -8.967 6.779 1.00 83.19 268 SER A CA 1
ATOM 2087 C C . SER A 1 268 ? -18.180 -7.490 6.362 1.00 83.19 268 SER A C 1
ATOM 2089 O O . SER A 1 268 ? -17.949 -6.606 7.189 1.00 83.19 268 SER A O 1
ATOM 2091 N N . THR A 1 269 ? -18.472 -7.198 5.093 1.00 81.81 269 THR A N 1
ATOM 2092 C CA . THR A 1 269 ? -18.569 -5.824 4.568 1.00 81.81 269 THR A CA 1
ATOM 2093 C C . THR A 1 269 ? -19.574 -4.964 5.338 1.00 81.81 269 THR A C 1
ATOM 2095 O O . THR A 1 269 ? -19.347 -3.769 5.499 1.00 81.81 269 THR A O 1
ATOM 2098 N N . SER A 1 270 ? -20.639 -5.560 5.884 1.00 78.62 270 SER A N 1
ATOM 2099 C CA . SER A 1 270 ? -21.622 -4.868 6.731 1.00 78.62 270 SER A CA 1
ATOM 2100 C C . SER A 1 270 ? -21.106 -4.508 8.131 1.00 78.62 270 SER A C 1
ATOM 2102 O 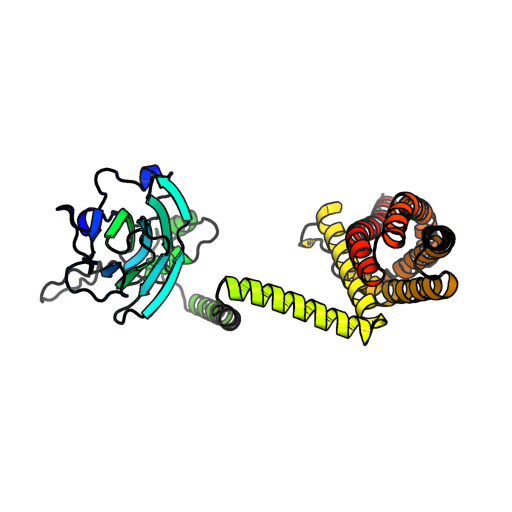O . SER A 1 270 ? -21.663 -3.629 8.778 1.00 78.62 270 SER A O 1
ATOM 2104 N N . GLN A 1 271 ? -20.046 -5.169 8.605 1.00 81.06 271 GLN A N 1
ATOM 2105 C CA . GLN A 1 271 ? -19.441 -4.970 9.931 1.00 81.06 271 GLN A CA 1
ATOM 2106 C C . GLN A 1 271 ? -18.168 -4.108 9.878 1.00 81.06 271 GLN A C 1
ATOM 2108 O O . GLN A 1 271 ? -17.472 -3.951 10.888 1.00 81.06 271 GLN A O 1
ATOM 2113 N N . TYR A 1 272 ? -17.830 -3.588 8.697 1.00 89.62 272 TYR A N 1
ATOM 2114 C CA . TYR A 1 272 ? -16.640 -2.782 8.478 1.00 89.62 272 TYR A CA 1
ATOM 2115 C C . TYR A 1 272 ? -16.754 -1.416 9.170 1.00 89.62 272 TYR A C 1
ATOM 2117 O O . TYR A 1 272 ? -17.675 -0.638 8.918 1.00 89.62 272 TYR A O 1
ATOM 2125 N N . GLU A 1 273 ? -15.789 -1.100 10.036 1.00 90.00 273 GLU A N 1
ATOM 2126 C CA . GLU A 1 273 ? -15.782 0.138 10.815 1.00 90.00 273 GLU A CA 1
ATOM 2127 C C . GLU A 1 273 ? -14.927 1.205 10.124 1.00 90.00 273 GLU A C 1
ATOM 2129 O O . GLU A 1 273 ? -13.747 1.379 10.434 1.00 90.00 273 GLU A O 1
ATOM 2134 N N . TRP A 1 274 ? -15.526 1.973 9.208 1.00 92.06 274 TRP A N 1
ATOM 2135 C CA . TRP A 1 274 ? -14.803 3.022 8.472 1.00 92.06 274 TRP A CA 1
ATOM 2136 C C . TRP A 1 274 ? -14.193 4.090 9.396 1.00 92.06 274 TRP A C 1
ATOM 2138 O O . TRP A 1 274 ? -13.109 4.604 9.124 1.00 92.06 274 TRP A O 1
ATOM 2148 N N . GLN A 1 275 ? -14.861 4.405 10.514 1.00 92.31 275 GLN A N 1
ATOM 2149 C CA . GLN A 1 275 ? -14.374 5.382 11.491 1.00 92.31 275 GLN A CA 1
ATOM 2150 C C . GLN A 1 275 ? -13.061 4.928 12.131 1.00 92.31 275 GLN A C 1
ATOM 2152 O O . GLN A 1 275 ? -12.187 5.746 12.405 1.00 92.31 275 GLN A O 1
ATOM 2157 N N . ARG A 1 276 ? -12.905 3.620 12.367 1.00 89.50 276 ARG A N 1
ATOM 2158 C CA . ARG A 1 276 ? -11.672 3.044 12.906 1.00 89.50 276 ARG A CA 1
ATOM 2159 C C . ARG A 1 276 ? -10.533 3.217 11.907 1.00 89.50 276 ARG A C 1
ATOM 2161 O O . ARG A 1 276 ?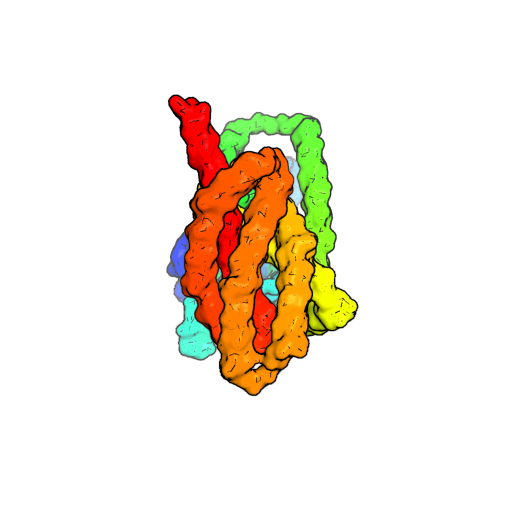 -9.499 3.771 12.270 1.00 89.50 276 ARG A O 1
ATOM 2168 N N . THR A 1 277 ? -10.762 2.892 10.640 1.00 92.94 277 THR A N 1
ATOM 2169 C CA . THR A 1 277 ? -9.763 3.097 9.585 1.00 92.94 277 THR A CA 1
ATOM 2170 C C . THR A 1 277 ? -9.395 4.572 9.427 1.00 92.94 277 THR A C 1
ATOM 2172 O O . THR A 1 277 ? -8.214 4.904 9.348 1.00 92.94 277 THR A O 1
ATOM 2175 N N . ALA A 1 278 ? -10.374 5.481 9.483 1.00 94.25 278 ALA A N 1
ATOM 2176 C CA . ALA A 1 278 ? -10.125 6.922 9.452 1.00 94.25 278 ALA A CA 1
ATOM 2177 C C . ALA A 1 278 ? -9.266 7.400 10.640 1.00 94.25 278 ALA A C 1
ATOM 2179 O O . ALA A 1 278 ? -8.359 8.211 10.445 1.00 94.25 278 ALA A O 1
ATOM 2180 N N . ARG A 1 279 ? -9.483 6.864 11.853 1.00 93.31 279 ARG A N 1
ATOM 2181 C CA . ARG A 1 279 ? -8.626 7.141 13.022 1.00 93.31 279 ARG A CA 1
ATOM 2182 C C . ARG A 1 279 ? -7.194 6.662 12.794 1.00 93.31 279 ARG A C 1
ATOM 2184 O O . ARG A 1 279 ? -6.272 7.431 13.040 1.00 93.31 279 ARG A O 1
ATOM 2191 N N . PHE A 1 280 ? -6.992 5.445 12.283 1.00 91.94 280 PHE A N 1
ATOM 2192 C CA . PHE A 1 280 ? -5.649 4.925 11.986 1.00 91.94 280 PHE A CA 1
ATOM 2193 C C . PHE A 1 280 ? -4.928 5.745 10.910 1.00 91.94 280 PHE A C 1
ATOM 2195 O O . PHE A 1 280 ? -3.740 6.032 11.062 1.00 91.94 280 PHE A O 1
ATOM 2202 N N . ILE A 1 281 ? -5.645 6.203 9.879 1.00 94.19 281 ILE A N 1
ATOM 2203 C CA . ILE A 1 281 ? -5.102 7.139 8.883 1.00 94.19 281 ILE A CA 1
ATOM 2204 C C . ILE A 1 281 ? -4.683 8.451 9.557 1.00 94.19 281 ILE A C 1
ATOM 2206 O O . ILE A 1 281 ? -3.551 8.900 9.375 1.00 94.19 281 ILE A O 1
ATOM 2210 N N . GLY A 1 282 ? -5.558 9.039 10.378 1.00 95.00 282 GLY A N 1
ATOM 2211 C CA . GLY A 1 282 ? -5.272 10.274 11.108 1.00 95.00 282 GLY A CA 1
ATOM 2212 C C . GLY A 1 282 ? -4.068 10.149 12.046 1.00 95.00 282 GLY A C 1
ATOM 2213 O O . GLY A 1 282 ? -3.174 10.994 12.016 1.00 95.00 282 GLY A O 1
ATOM 2214 N N . LEU A 1 283 ? -3.989 9.067 12.824 1.00 93.50 283 LEU A N 1
ATOM 2215 C CA . LEU A 1 283 ? -2.846 8.770 13.693 1.00 93.50 283 LEU A CA 1
ATOM 2216 C C . LEU A 1 283 ? -1.552 8.650 12.889 1.00 93.50 283 LEU A C 1
ATOM 2218 O O . LEU A 1 283 ? -0.533 9.229 13.270 1.00 93.50 283 LEU A O 1
ATOM 2222 N N . GLY A 1 284 ? -1.589 7.955 11.752 1.00 90.88 284 GLY A N 1
ATOM 2223 C CA . GLY A 1 284 ? -0.427 7.828 10.884 1.00 90.88 284 GLY A CA 1
ATOM 2224 C C . GLY A 1 284 ? 0.045 9.172 10.332 1.00 90.88 284 GLY A C 1
ATOM 2225 O O . GLY A 1 284 ? 1.234 9.487 10.403 1.00 90.88 284 GLY A O 1
ATOM 2226 N N . THR A 1 285 ? -0.884 10.001 9.852 1.00 92.62 285 THR A N 1
ATOM 2227 C CA . THR A 1 285 ? -0.567 11.289 9.224 1.00 92.62 285 THR A CA 1
ATOM 2228 C C . THR A 1 285 ? -0.123 12.361 10.207 1.00 92.62 285 THR A C 1
ATOM 2230 O O . THR A 1 285 ? 0.878 13.038 9.961 1.00 92.62 285 THR A O 1
ATOM 2233 N N . PHE A 1 286 ? -0.836 12.523 11.318 1.00 93.94 286 PHE A N 1
ATOM 2234 C CA . PHE A 1 286 ? -0.633 13.660 12.214 1.00 93.94 286 PHE A CA 1
ATOM 2235 C C . PHE A 1 286 ? 0.268 13.350 13.408 1.00 93.94 286 PHE A C 1
ATOM 2237 O O . PHE A 1 286 ? 0.813 14.279 13.998 1.00 93.94 286 PHE A O 1
ATOM 2244 N N . PHE A 1 287 ? 0.470 12.074 13.746 1.00 93.06 287 PHE A N 1
ATOM 2245 C CA . PHE A 1 287 ? 1.266 11.685 14.909 1.00 93.06 287 PHE A CA 1
ATOM 2246 C C . PHE A 1 287 ? 2.469 10.815 14.536 1.00 93.06 287 PHE A C 1
ATOM 2248 O O . PHE A 1 287 ? 3.607 11.219 14.780 1.00 93.06 287 PHE A O 1
ATOM 2255 N N . VAL A 1 288 ? 2.261 9.658 13.904 1.00 89.56 288 VAL A N 1
ATOM 2256 C CA . VAL A 1 288 ? 3.341 8.682 13.671 1.00 89.56 288 VAL A CA 1
ATOM 2257 C C . VAL A 1 288 ? 4.371 9.201 12.670 1.00 89.56 288 VAL A C 1
ATOM 2259 O O . VAL A 1 288 ? 5.562 9.230 12.978 1.00 89.56 288 VAL A O 1
ATOM 2262 N N . GLY A 1 289 ? 3.933 9.661 11.497 1.00 88.62 289 GLY A N 1
ATOM 2263 C CA . GLY A 1 289 ? 4.833 10.151 10.452 1.00 88.62 289 GLY A CA 1
ATOM 2264 C C . GLY A 1 289 ? 5.728 11.321 10.890 1.00 88.62 289 GLY A C 1
ATOM 2265 O O . GLY A 1 289 ? 6.950 11.209 10.756 1.00 88.62 289 GLY A O 1
ATOM 2266 N N . PRO A 1 290 ? 5.181 12.412 11.469 1.00 91.00 290 PRO A N 1
ATOM 2267 C CA . PRO A 1 290 ? 5.990 13.522 11.970 1.00 91.00 290 PRO A CA 1
ATOM 2268 C C . PRO A 1 290 ? 6.977 13.088 13.056 1.00 91.00 290 PRO A C 1
ATOM 2270 O O . PRO A 1 290 ? 8.155 13.445 12.994 1.00 91.00 290 PRO A O 1
ATOM 2273 N N . THR A 1 291 ? 6.515 12.280 14.016 1.00 90.75 291 THR A N 1
ATOM 2274 C CA . THR A 1 291 ? 7.333 11.791 15.135 1.00 90.75 291 THR A CA 1
ATOM 2275 C C . THR A 1 291 ? 8.525 10.973 14.643 1.00 90.75 291 THR A C 1
ATOM 2277 O O . THR A 1 291 ? 9.662 11.250 15.029 1.00 90.75 291 THR A O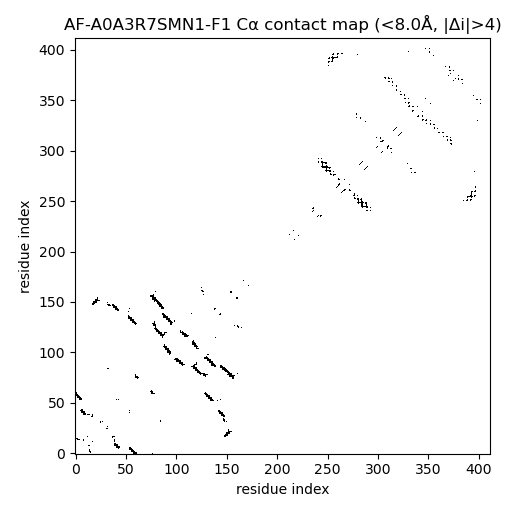 1
ATOM 2280 N N . LEU A 1 292 ? 8.293 10.013 13.738 1.00 86.31 292 LEU A N 1
ATOM 2281 C CA . LEU A 1 292 ? 9.353 9.178 13.164 1.00 86.31 292 LEU A CA 1
ATOM 2282 C C . LEU A 1 292 ? 10.368 10.003 12.373 1.00 86.31 292 LEU A C 1
ATOM 2284 O O . LEU A 1 292 ? 11.575 9.801 12.508 1.00 86.31 292 LEU A O 1
ATOM 2288 N N . LYS A 1 293 ? 9.903 10.970 11.575 1.00 85.31 293 LYS A N 1
ATOM 2289 C CA . LYS A 1 293 ? 10.798 11.821 10.787 1.00 85.31 293 LYS A CA 1
ATOM 2290 C C . LYS A 1 293 ? 11.709 12.668 11.675 1.00 85.31 293 LYS A C 1
ATOM 2292 O O . LYS A 1 293 ? 12.912 12.749 11.412 1.00 85.31 293 LYS A O 1
ATOM 2297 N N . VAL A 1 294 ? 11.161 13.275 12.726 1.00 89.31 294 VAL A N 1
ATOM 2298 C CA . VAL A 1 294 ? 11.953 14.042 13.697 1.00 89.31 294 VAL A CA 1
ATOM 2299 C C . VAL A 1 294 ? 12.959 13.130 14.399 1.00 89.31 294 VAL A C 1
ATOM 2301 O O . VAL A 1 294 ? 14.143 13.464 14.457 1.00 89.31 294 VAL A O 1
ATOM 2304 N N . TRP A 1 295 ? 12.526 11.955 14.861 1.00 89.25 295 TRP A N 1
ATOM 2305 C CA . TRP A 1 295 ? 13.386 11.005 15.564 1.00 89.25 295 TRP A CA 1
ATOM 2306 C C . TRP A 1 295 ? 14.557 10.506 14.709 1.00 89.25 295 TRP A C 1
ATOM 2308 O O . TRP A 1 295 ? 15.713 10.589 15.128 1.00 89.25 295 TRP A O 1
ATOM 2318 N N . TYR A 1 296 ? 14.297 10.068 13.476 1.00 82.75 296 TYR A N 1
ATOM 2319 C CA . TYR A 1 296 ? 15.360 9.632 12.568 1.00 82.75 296 TYR A CA 1
ATOM 2320 C C . TYR A 1 296 ? 16.306 10.773 12.189 1.00 82.75 296 TYR A C 1
ATOM 2322 O O . TYR A 1 296 ? 17.511 10.547 12.076 1.00 82.75 296 TYR A O 1
ATOM 2330 N N . GLY A 1 297 ? 15.807 12.010 12.086 1.00 84.19 297 GLY A N 1
ATOM 2331 C CA . GLY A 1 297 ? 16.655 13.194 11.941 1.00 84.19 297 GLY A CA 1
ATOM 2332 C C . GLY A 1 297 ? 17.585 13.417 13.142 1.00 84.19 297 GLY A C 1
ATOM 2333 O O . GLY A 1 297 ? 18.765 13.721 12.958 1.00 84.19 297 GLY A O 1
ATOM 2334 N N . ILE A 1 298 ? 17.090 13.219 14.368 1.00 89.44 298 ILE A N 1
ATOM 2335 C CA . ILE A 1 298 ? 17.896 13.305 15.597 1.00 89.44 298 ILE A CA 1
ATOM 2336 C C . ILE A 1 298 ? 18.966 12.211 15.617 1.00 89.44 298 ILE A C 1
ATOM 2338 O O . ILE A 1 298 ? 20.138 12.513 15.850 1.00 89.44 298 ILE A O 1
ATOM 2342 N N . LEU A 1 299 ? 18.591 10.958 15.345 1.00 86.00 299 LEU A N 1
ATOM 2343 C CA . LEU A 1 299 ? 19.531 9.836 15.312 1.00 86.00 299 LEU A CA 1
ATOM 2344 C C . LEU A 1 299 ? 20.630 10.052 14.274 1.00 86.00 299 LEU A C 1
ATOM 2346 O O . LEU A 1 299 ? 21.802 9.784 14.549 1.00 86.00 299 LEU A O 1
ATOM 2350 N N . ASP A 1 300 ? 20.278 10.556 13.093 1.00 83.69 300 ASP A N 1
ATOM 2351 C CA . ASP A 1 300 ? 21.264 10.803 12.050 1.00 83.69 300 ASP A CA 1
ATOM 2352 C C . ASP A 1 300 ? 22.202 11.961 12.405 1.00 83.69 300 ASP A C 1
ATOM 2354 O O . ASP A 1 300 ? 23.417 11.813 12.305 1.00 83.69 300 ASP A O 1
ATOM 2358 N N . ARG A 1 301 ? 21.672 13.061 12.953 1.00 87.38 301 ARG A N 1
ATOM 2359 C CA . ARG A 1 301 ? 22.482 14.212 13.381 1.00 87.38 301 ARG A CA 1
ATOM 2360 C C . ARG A 1 301 ? 23.403 13.902 14.564 1.00 87.38 301 ARG A C 1
ATOM 2362 O O . ARG A 1 301 ? 24.472 14.498 14.667 1.00 87.38 301 ARG A O 1
ATOM 2369 N N . ARG A 1 302 ? 22.989 13.028 15.489 1.00 90.25 302 ARG A N 1
ATOM 2370 C CA . ARG A 1 302 ? 23.728 12.748 16.737 1.00 90.25 302 ARG A CA 1
ATOM 2371 C C . ARG A 1 302 ? 24.689 11.568 16.622 1.00 90.25 302 ARG A C 1
ATOM 2373 O O . ARG A 1 302 ? 25.712 11.575 17.298 1.00 90.25 302 ARG A O 1
ATOM 2380 N N . ILE A 1 303 ? 24.372 10.563 15.804 1.00 88.00 303 ILE A N 1
ATOM 2381 C CA . ILE A 1 303 ? 25.166 9.326 15.696 1.00 88.00 303 ILE A CA 1
ATOM 2382 C C . ILE A 1 303 ? 25.876 9.223 14.337 1.00 88.00 303 ILE A C 1
ATOM 2384 O O . ILE A 1 303 ? 26.971 8.662 14.262 1.00 88.00 303 ILE A O 1
ATOM 2388 N N . GLY A 1 304 ? 25.296 9.787 13.274 1.00 78.75 304 GLY A N 1
ATOM 2389 C CA . GLY A 1 304 ? 25.824 9.712 11.911 1.00 78.75 304 GLY A CA 1
ATOM 2390 C C . GLY A 1 304 ? 25.582 8.365 11.221 1.00 78.75 304 GLY A C 1
ATOM 2391 O O . GLY A 1 304 ? 24.993 7.435 11.780 1.00 78.75 304 GLY A O 1
ATOM 2392 N N . SER A 1 305 ? 26.036 8.246 9.976 1.00 73.56 305 SER A N 1
ATOM 2393 C CA . SER A 1 305 ? 25.880 7.062 9.118 1.00 73.56 305 SER A CA 1
ATOM 2394 C C . SER A 1 305 ? 27.232 6.383 8.813 1.00 73.56 305 SER A C 1
ATOM 2396 O O . SER A 1 305 ? 28.289 6.851 9.251 1.00 73.56 305 SER A O 1
ATOM 2398 N N . GLY A 1 306 ? 27.206 5.233 8.124 1.00 66.62 306 GLY A N 1
ATOM 2399 C CA . GLY A 1 306 ? 28.394 4.624 7.500 1.00 66.62 306 GLY A CA 1
ATOM 2400 C C . GLY A 1 306 ? 29.255 3.681 8.355 1.00 66.62 306 GLY A C 1
ATOM 2401 O O . GLY A 1 306 ? 30.372 3.376 7.958 1.00 66.62 306 GLY A O 1
ATOM 2402 N N . SER A 1 307 ? 28.790 3.217 9.521 1.00 79.19 307 SER A N 1
ATOM 2403 C CA . SER A 1 307 ? 29.510 2.212 10.327 1.00 79.19 307 SER A CA 1
ATOM 2404 C C . SER A 1 307 ? 28.542 1.276 11.049 1.00 79.19 307 SER A C 1
ATOM 2406 O O . SER A 1 307 ? 27.572 1.746 11.646 1.00 79.19 307 SER A O 1
ATOM 2408 N N . THR A 1 308 ? 28.843 -0.026 11.081 1.00 79.31 308 THR A N 1
ATOM 2409 C CA . THR A 1 308 ? 28.067 -1.042 11.816 1.00 79.31 308 THR A CA 1
ATOM 2410 C C . THR A 1 308 ? 27.933 -0.703 13.303 1.00 79.31 308 THR A C 1
ATOM 2412 O O . THR A 1 308 ? 26.871 -0.881 13.890 1.00 79.31 308 THR A O 1
ATOM 2415 N N . VAL A 1 309 ? 28.964 -0.107 13.913 1.00 84.81 309 VAL A N 1
ATOM 2416 C CA . VAL A 1 309 ? 28.909 0.348 15.315 1.00 84.81 309 VAL A CA 1
ATOM 2417 C C . VAL A 1 309 ? 27.913 1.500 15.486 1.00 84.81 309 VAL A C 1
ATOM 2419 O O . VAL A 1 309 ? 27.179 1.552 16.471 1.00 84.81 309 VAL A O 1
ATOM 2422 N N . ARG A 1 310 ? 27.848 2.425 14.520 1.00 84.19 310 ARG A N 1
ATOM 2423 C CA . ARG A 1 310 ? 26.860 3.519 14.519 1.00 84.19 310 ARG A CA 1
ATOM 2424 C C . ARG A 1 310 ? 25.444 2.990 14.291 1.00 84.19 310 ARG A C 1
ATOM 2426 O O . ARG A 1 310 ? 24.524 3.474 14.943 1.00 84.19 310 ARG A O 1
ATOM 2433 N N . ALA A 1 311 ? 25.280 1.981 13.436 1.00 82.12 311 ALA A N 1
ATOM 2434 C CA . ALA A 1 311 ? 24.008 1.292 13.234 1.00 82.12 311 ALA A CA 1
ATOM 2435 C C . ALA A 1 311 ? 23.512 0.642 14.536 1.00 82.12 311 ALA A C 1
ATOM 2437 O O . ALA A 1 311 ? 22.404 0.934 14.972 1.00 82.12 311 ALA A O 1
ATOM 2438 N N . LEU A 1 312 ? 24.357 -0.131 15.228 1.00 86.06 312 LEU A N 1
ATOM 2439 C CA . LEU A 1 312 ? 24.004 -0.744 16.515 1.00 86.06 312 LEU A CA 1
ATOM 2440 C C . LEU A 1 312 ? 23.664 0.296 17.591 1.00 86.06 312 LEU A C 1
ATOM 2442 O O . LEU A 1 312 ? 22.691 0.127 18.321 1.00 86.06 312 LEU A O 1
ATOM 2446 N N . LYS A 1 313 ? 24.405 1.413 17.655 1.00 88.38 313 LYS A N 1
ATOM 2447 C CA . LYS A 1 313 ? 24.062 2.531 18.549 1.00 88.38 313 LYS A CA 1
ATOM 2448 C C . LYS A 1 313 ? 22.691 3.122 18.217 1.00 88.38 313 LYS A C 1
ATOM 2450 O O . LYS A 1 313 ? 21.904 3.341 19.132 1.00 88.38 313 LYS A O 1
ATOM 2455 N N . LYS A 1 314 ? 22.381 3.352 16.935 1.00 87.06 314 LYS A N 1
ATOM 2456 C CA . LYS A 1 314 ? 21.057 3.828 16.500 1.00 87.06 314 LYS A CA 1
ATOM 2457 C C . LYS A 1 314 ? 19.952 2.874 16.956 1.00 87.06 314 LYS A C 1
ATOM 2459 O O . LYS A 1 314 ? 18.990 3.342 17.548 1.00 87.06 314 LYS A O 1
ATOM 2464 N N . VAL A 1 315 ? 20.129 1.562 16.775 1.00 88.94 315 VAL A N 1
ATOM 2465 C CA . VAL A 1 315 ? 19.167 0.546 17.243 1.00 88.94 315 VAL A CA 1
ATOM 2466 C C . VAL A 1 315 ? 19.006 0.579 18.762 1.00 88.94 315 VAL A C 1
ATOM 2468 O O . VAL A 1 315 ? 17.882 0.555 19.247 1.00 88.94 315 VAL A O 1
ATOM 2471 N N . ALA A 1 316 ? 20.097 0.688 19.523 1.00 91.25 316 ALA A N 1
ATOM 2472 C CA . ALA A 1 316 ? 20.027 0.733 20.982 1.00 91.25 316 ALA A CA 1
ATOM 2473 C C . ALA A 1 316 ? 19.220 1.941 21.492 1.00 91.25 316 ALA A C 1
ATOM 2475 O O . ALA A 1 316 ? 18.374 1.790 22.369 1.00 91.25 316 ALA A O 1
ATOM 2476 N N . PHE A 1 317 ? 19.430 3.131 20.917 1.00 92.44 317 PHE A N 1
ATOM 2477 C CA . PHE A 1 317 ? 18.643 4.321 21.263 1.00 92.44 317 PHE A CA 1
ATOM 2478 C C . PHE A 1 317 ? 17.189 4.219 20.794 1.00 92.44 317 PHE A C 1
ATOM 2480 O O . PHE A 1 317 ? 16.273 4.597 21.527 1.00 92.44 317 PHE A O 1
ATOM 2487 N N . ASP A 1 318 ? 16.975 3.696 19.589 1.00 88.75 318 ASP A N 1
ATOM 2488 C CA . ASP A 1 318 ? 15.648 3.509 19.011 1.00 88.75 318 ASP A CA 1
ATOM 2489 C C . ASP A 1 318 ? 14.796 2.554 19.858 1.00 88.75 318 ASP A C 1
ATOM 2491 O O . ASP A 1 318 ? 13.671 2.870 20.227 1.00 88.75 318 ASP A O 1
ATOM 2495 N N . GLN A 1 319 ? 15.358 1.419 20.258 1.00 90.94 319 GLN A N 1
ATOM 2496 C CA . GLN A 1 319 ? 14.626 0.383 20.979 1.00 90.94 319 GLN A CA 1
ATOM 2497 C C . GLN A 1 319 ? 14.595 0.619 22.492 1.00 90.94 319 GLN A C 1
ATOM 2499 O O . GLN A 1 319 ? 13.619 0.249 23.141 1.00 90.94 319 GLN A O 1
ATOM 2504 N N . GLY A 1 320 ? 15.633 1.241 23.056 1.00 89.81 320 GLY A N 1
ATOM 2505 C CA . GLY A 1 320 ? 15.741 1.485 24.495 1.00 89.81 320 GLY A CA 1
ATOM 2506 C C . GLY A 1 320 ? 15.021 2.744 24.977 1.00 89.81 320 GLY A C 1
ATOM 2507 O O . GLY A 1 320 ? 14.550 2.770 26.109 1.00 89.81 320 GLY A O 1
ATOM 2508 N N . ILE A 1 321 ? 14.924 3.784 24.141 1.00 92.56 321 ILE A N 1
ATOM 2509 C CA . ILE A 1 321 ? 14.327 5.072 24.538 1.00 92.56 321 ILE A CA 1
ATOM 2510 C C . ILE A 1 321 ? 13.094 5.378 23.704 1.00 92.56 321 ILE A C 1
ATOM 2512 O O . ILE A 1 321 ? 12.028 5.661 24.249 1.00 92.56 321 ILE A O 1
ATOM 2516 N N . PHE A 1 322 ? 13.230 5.335 22.381 1.00 91.00 322 PHE A N 1
ATOM 2517 C CA . PHE A 1 322 ? 12.154 5.790 21.515 1.00 91.00 322 PHE A CA 1
ATOM 2518 C C . PHE A 1 322 ? 10.969 4.838 21.512 1.00 91.00 322 PHE A C 1
ATOM 2520 O O . PHE A 1 322 ? 9.866 5.295 21.779 1.00 91.00 322 PHE A O 1
ATOM 2527 N N . ALA A 1 323 ? 11.170 3.538 21.296 1.00 89.88 323 ALA A N 1
ATOM 2528 C CA . ALA A 1 323 ? 10.074 2.576 21.229 1.00 89.88 323 ALA A CA 1
ATOM 2529 C C . ALA A 1 323 ? 9.186 2.572 22.496 1.00 89.88 323 ALA A C 1
ATOM 2531 O O . ALA A 1 323 ? 7.969 2.679 22.335 1.00 89.88 323 ALA A O 1
ATOM 2532 N N . PRO A 1 324 ? 9.726 2.559 23.737 1.00 92.94 324 PRO A N 1
ATOM 2533 C CA . PRO A 1 324 ? 8.914 2.675 24.950 1.00 92.94 324 PRO A CA 1
ATOM 2534 C C . PRO A 1 324 ? 8.077 3.964 24.995 1.00 92.94 324 PRO A C 1
ATOM 2536 O O . PRO A 1 324 ? 6.851 3.927 25.120 1.00 92.94 324 PRO A O 1
ATOM 2539 N N . CYS A 1 325 ? 8.722 5.121 24.821 1.00 94.12 325 CYS A N 1
ATOM 2540 C CA . CYS A 1 325 ? 8.051 6.421 24.875 1.00 94.12 325 CYS A CA 1
ATOM 2541 C C . CYS A 1 325 ? 7.016 6.586 23.755 1.00 94.12 325 CYS A C 1
ATOM 2543 O O . CYS A 1 325 ? 5.917 7.103 23.976 1.00 94.12 325 CYS A O 1
ATOM 2545 N N . PHE A 1 326 ? 7.361 6.133 22.552 1.00 92.38 326 PHE A N 1
ATOM 2546 C CA . PHE A 1 326 ? 6.524 6.209 21.366 1.00 92.38 326 PHE A CA 1
ATOM 2547 C C . PHE A 1 326 ? 5.280 5.339 21.511 1.00 92.38 326 PHE A C 1
ATOM 2549 O O . PHE A 1 326 ? 4.182 5.832 21.277 1.00 92.38 326 PHE A O 1
ATOM 2556 N N . LEU A 1 327 ? 5.416 4.084 21.949 1.00 91.81 327 LEU A N 1
ATOM 2557 C CA . LEU A 1 327 ? 4.276 3.179 22.109 1.00 91.81 327 LEU A CA 1
ATOM 2558 C C . LEU A 1 327 ? 3.346 3.614 23.242 1.00 91.81 327 LEU A C 1
ATOM 2560 O O . LEU A 1 327 ? 2.128 3.552 23.085 1.00 91.81 327 LEU A O 1
ATOM 2564 N N . GLY A 1 328 ? 3.890 4.128 24.348 1.00 92.81 328 GLY A N 1
ATOM 2565 C CA . GLY A 1 328 ? 3.073 4.674 25.436 1.00 92.81 328 GLY A CA 1
ATOM 2566 C C . GLY A 1 328 ? 2.271 5.892 24.974 1.00 92.81 328 GLY A C 1
ATOM 2567 O O . GLY A 1 328 ? 1.063 5.987 25.210 1.00 92.81 328 GLY A O 1
ATOM 2568 N N . SER A 1 329 ? 2.924 6.787 24.229 1.00 93.88 329 SER A N 1
ATOM 2569 C CA . SER A 1 329 ? 2.269 7.950 23.621 1.00 93.88 329 SER A CA 1
ATOM 2570 C C . SER A 1 329 ? 1.236 7.530 22.574 1.00 93.88 329 SER A C 1
ATOM 2572 O O . SER A 1 329 ? 0.131 8.060 22.566 1.00 93.88 329 SER A O 1
ATOM 2574 N N . PHE A 1 330 ? 1.549 6.539 21.735 1.00 92.62 330 PHE A N 1
ATOM 2575 C CA . PHE A 1 330 ? 0.648 6.017 20.710 1.00 92.62 330 PHE A CA 1
ATOM 2576 C C . PHE A 1 330 ? -0.649 5.479 21.315 1.00 92.62 330 PHE A C 1
ATOM 2578 O O . PHE A 1 330 ? -1.724 5.877 20.879 1.00 92.62 330 PHE A O 1
ATOM 2585 N N . LEU A 1 331 ? -0.558 4.630 22.345 1.00 92.06 331 LEU A N 1
ATOM 2586 C CA . LEU A 1 331 ? -1.735 4.098 23.038 1.00 92.06 331 LEU A CA 1
ATOM 2587 C C . LEU A 1 331 ? -2.559 5.211 23.696 1.00 92.06 331 LEU A C 1
ATOM 2589 O O . LEU A 1 331 ? -3.785 5.190 23.630 1.00 92.06 331 LEU A O 1
ATOM 2593 N N . THR A 1 332 ? -1.892 6.218 24.266 1.00 93.94 332 THR A N 1
ATOM 2594 C CA . THR A 1 332 ? -2.566 7.378 24.863 1.00 93.94 332 THR A CA 1
ATOM 2595 C C . THR A 1 332 ? -3.346 8.171 23.811 1.00 93.94 332 THR A C 1
ATOM 2597 O O . THR A 1 332 ? -4.538 8.419 23.981 1.00 93.94 332 THR A O 1
ATOM 2600 N N . VAL A 1 333 ? -2.696 8.548 22.704 1.00 93.19 333 VAL A N 1
ATOM 2601 C CA . VAL A 1 333 ? -3.329 9.321 21.624 1.00 93.19 333 VAL A CA 1
ATOM 2602 C C . VAL A 1 333 ? -4.445 8.507 20.970 1.00 93.19 333 VAL A C 1
ATOM 2604 O O . VAL A 1 333 ? -5.520 9.047 20.721 1.00 93.19 333 VAL A O 1
ATOM 2607 N N . LEU A 1 334 ? -4.237 7.205 20.751 1.00 92.06 334 LEU A N 1
ATOM 2608 C CA . LEU A 1 334 ? -5.266 6.309 20.231 1.00 92.06 334 LEU A CA 1
ATOM 2609 C C . LEU A 1 334 ? -6.507 6.315 21.132 1.00 92.06 334 LEU A C 1
ATOM 2611 O O . LEU A 1 334 ? -7.600 6.591 20.638 1.00 92.06 334 LEU A O 1
ATOM 2615 N N . GLY A 1 335 ? -6.339 6.115 22.440 1.00 89.62 335 GLY A N 1
ATOM 2616 C CA . GLY A 1 335 ? -7.446 6.135 23.394 1.00 89.62 335 GLY A CA 1
ATOM 2617 C C . GLY A 1 335 ? -8.196 7.474 23.419 1.00 89.62 335 GLY A C 1
ATOM 2618 O O . GLY A 1 335 ? -9.428 7.494 23.424 1.00 89.62 335 GLY A O 1
ATOM 2619 N N . VAL A 1 336 ? -7.480 8.602 23.319 1.00 92.75 336 VAL A N 1
ATOM 2620 C CA . VAL A 1 336 ? -8.103 9.932 23.175 1.00 92.75 336 VAL A CA 1
ATOM 2621 C C . VAL A 1 336 ? -8.914 10.028 21.878 1.00 92.75 336 VAL A C 1
ATOM 2623 O O . VAL A 1 336 ? -10.056 10.478 21.904 1.00 92.75 336 VAL A O 1
ATOM 2626 N N . THR A 1 337 ? -8.381 9.562 20.743 1.00 90.31 337 THR A N 1
ATOM 2627 C CA . THR A 1 337 ? -9.106 9.581 19.451 1.00 90.31 337 THR A CA 1
ATOM 2628 C C . THR A 1 337 ? -10.293 8.614 19.391 1.00 90.31 337 THR A C 1
ATOM 2630 O O . THR A 1 337 ? -11.195 8.781 18.565 1.00 90.31 337 THR A O 1
ATOM 2633 N N . GLN A 1 338 ? -10.312 7.606 20.263 1.00 88.00 338 GLN A N 1
ATOM 2634 C CA . GLN A 1 338 ? -11.453 6.717 20.474 1.00 88.00 338 GLN A CA 1
ATOM 2635 C C . GLN A 1 338 ? -12.514 7.333 21.401 1.00 88.00 338 GLN A C 1
ATOM 2637 O O . GLN A 1 338 ? -13.622 6.810 21.468 1.00 88.00 338 GLN A O 1
ATOM 2642 N N . GLY A 1 339 ? -12.211 8.449 22.075 1.00 88.94 339 GLY A N 1
ATOM 2643 C CA . GLY A 1 339 ? -13.104 9.085 23.045 1.00 88.94 339 GLY A CA 1
ATOM 2644 C C . GLY A 1 339 ? -13.144 8.374 24.402 1.00 88.94 339 GLY A C 1
ATOM 2645 O O . GLY A 1 339 ? -14.105 8.544 25.150 1.00 88.94 339 GLY A O 1
ATOM 2646 N N . ASN A 1 340 ? -12.130 7.565 24.727 1.00 90.50 340 ASN A N 1
ATOM 2647 C CA . ASN A 1 340 ? -12.053 6.859 26.005 1.00 90.50 340 ASN A CA 1
ATOM 2648 C C . ASN A 1 340 ? -11.780 7.836 27.167 1.00 90.50 340 ASN A C 1
ATOM 2650 O O . ASN A 1 340 ? -11.089 8.845 27.011 1.00 90.50 340 ASN A O 1
ATOM 2654 N N . SER A 1 341 ? -12.287 7.517 28.362 1.00 92.88 341 SER A N 1
ATOM 2655 C CA . SER A 1 341 ? -11.971 8.275 29.579 1.00 92.88 341 SER A CA 1
ATOM 2656 C C . SER A 1 341 ? -10.499 8.090 29.984 1.00 92.88 341 SER A C 1
ATOM 2658 O O . SER A 1 341 ? -9.920 7.035 29.711 1.00 92.88 341 SER A O 1
ATOM 2660 N N . PRO A 1 342 ? -9.875 9.051 30.693 1.00 93.12 342 PRO A N 1
ATOM 2661 C CA . PRO A 1 342 ? -8.485 8.919 31.145 1.00 93.12 342 PRO A CA 1
ATOM 2662 C C . PRO A 1 342 ? -8.211 7.643 31.955 1.00 93.12 342 PRO A C 1
ATOM 2664 O O . PRO A 1 342 ? -7.132 7.060 31.857 1.00 93.12 342 PRO A O 1
ATOM 2667 N N . GLN A 1 343 ? -9.194 7.186 32.736 1.00 92.88 343 GLN A N 1
ATOM 2668 C CA . GLN A 1 343 ? -9.127 5.942 33.500 1.00 92.88 343 GLN A CA 1
ATOM 2669 C C . GLN A 1 343 ? -9.049 4.728 32.569 1.00 92.88 343 GLN A C 1
ATOM 2671 O O . GLN A 1 343 ? -8.137 3.916 32.712 1.00 92.88 343 GLN A O 1
ATOM 2676 N N . LYS A 1 344 ? -9.931 4.656 31.564 1.00 88.38 344 LYS A N 1
ATOM 2677 C CA . LYS A 1 344 ? -9.934 3.572 30.575 1.00 88.38 344 LYS A CA 1
ATOM 2678 C C . LYS A 1 344 ? -8.646 3.548 29.752 1.00 88.38 344 LYS A C 1
ATOM 2680 O O . LYS A 1 344 ? -8.069 2.487 29.552 1.00 88.38 344 LYS A O 1
ATOM 2685 N N . ILE A 1 345 ? -8.134 4.715 29.355 1.00 91.56 345 ILE A N 1
ATOM 2686 C CA . ILE A 1 345 ? -6.845 4.823 28.651 1.00 91.56 345 ILE A CA 1
ATOM 2687 C C . ILE A 1 345 ? -5.712 4.257 29.517 1.00 91.56 345 ILE A C 1
ATOM 2689 O O . ILE A 1 345 ? -4.878 3.489 29.040 1.00 91.56 345 ILE A O 1
ATOM 2693 N N . LYS A 1 346 ? -5.682 4.602 30.810 1.00 92.69 346 LYS A N 1
ATOM 2694 C CA . LYS A 1 346 ? -4.672 4.093 31.747 1.00 92.69 346 LYS A CA 1
ATOM 2695 C C . LYS A 1 346 ? -4.742 2.569 31.892 1.00 92.69 346 LYS A C 1
ATOM 2697 O O . LYS A 1 346 ? -3.697 1.923 31.963 1.00 92.69 346 LYS A O 1
ATOM 2702 N N . GLU A 1 347 ? -5.942 2.002 31.931 1.00 90.44 347 GLU A N 1
ATOM 2703 C CA . GLU A 1 347 ? -6.151 0.551 31.980 1.00 90.44 347 GLU A CA 1
ATOM 2704 C C . GLU A 1 347 ? -5.718 -0.136 30.683 1.00 90.44 347 GLU A C 1
ATOM 2706 O O . GLU A 1 347 ? -4.977 -1.115 30.734 1.00 90.44 347 GLU A O 1
ATOM 2711 N N . GLU A 1 348 ? -6.091 0.405 29.523 1.00 84.44 348 GLU A N 1
ATOM 2712 C CA . GLU A 1 348 ? -5.675 -0.119 28.218 1.00 84.44 348 GLU A CA 1
ATOM 2713 C C . GLU A 1 348 ? -4.152 -0.105 28.057 1.00 84.44 348 GLU A C 1
ATOM 2715 O O . GLU A 1 348 ? -3.579 -1.080 27.565 1.00 84.44 348 GLU A O 1
ATOM 2720 N N . ILE A 1 349 ? -3.481 0.957 28.515 1.00 91.00 349 ILE A N 1
ATOM 2721 C CA . ILE A 1 349 ? -2.016 1.021 28.552 1.00 91.00 349 ILE A CA 1
ATOM 2722 C C . ILE A 1 349 ? -1.477 -0.056 29.490 1.00 91.00 349 ILE A C 1
ATOM 2724 O O . ILE A 1 349 ? -0.624 -0.836 29.082 1.00 91.00 349 ILE A O 1
ATOM 2728 N N . LYS A 1 350 ? -1.981 -0.155 30.725 1.00 90.19 350 LYS A N 1
ATOM 2729 C CA . LYS A 1 350 ? -1.510 -1.160 31.690 1.00 90.19 350 LYS A CA 1
ATOM 2730 C C . LYS A 1 350 ? -1.632 -2.588 31.143 1.00 90.19 350 LYS A C 1
ATOM 2732 O O . LYS A 1 350 ? -0.723 -3.386 31.351 1.00 90.19 350 LYS A O 1
ATOM 2737 N N . ASN A 1 351 ? -2.724 -2.884 30.443 1.00 85.88 351 ASN A N 1
ATOM 2738 C CA . ASN A 1 351 ? -3.032 -4.226 29.957 1.00 85.88 351 ASN A CA 1
ATOM 2739 C C . ASN A 1 351 ? -2.277 -4.578 28.670 1.00 85.88 351 ASN A C 1
ATOM 2741 O O . ASN A 1 351 ? -1.840 -5.711 28.514 1.00 85.88 351 ASN A O 1
ATOM 2745 N N . ASN A 1 352 ? -2.105 -3.624 27.750 1.00 84.44 352 ASN A N 1
ATOM 2746 C CA . ASN A 1 352 ? -1.557 -3.921 26.423 1.00 84.44 352 ASN A CA 1
ATOM 2747 C C . ASN A 1 352 ? -0.095 -3.508 26.247 1.00 84.44 352 ASN A C 1
ATOM 2749 O O . ASN A 1 352 ? 0.591 -4.059 25.389 1.00 84.44 352 ASN A O 1
ATOM 2753 N N . TYR A 1 353 ? 0.398 -2.532 27.012 1.00 90.19 353 TYR A N 1
ATOM 2754 C CA . TYR A 1 353 ? 1.707 -1.930 26.757 1.00 90.19 353 TYR A CA 1
ATOM 2755 C C . TYR A 1 353 ? 2.846 -2.944 26.851 1.00 90.19 353 TYR A C 1
ATOM 2757 O O . TYR A 1 353 ? 3.705 -2.958 25.974 1.00 90.19 353 TYR A O 1
ATOM 2765 N N . VAL A 1 354 ? 2.834 -3.806 27.874 1.00 89.88 354 VAL A N 1
ATOM 2766 C CA . VAL A 1 354 ? 3.887 -4.813 28.086 1.00 89.88 354 VAL A CA 1
ATOM 2767 C C . VAL A 1 354 ? 3.925 -5.811 26.928 1.00 89.88 354 VAL A C 1
ATOM 2769 O O . VAL A 1 354 ? 4.981 -6.030 26.339 1.00 89.88 354 VAL A O 1
ATOM 2772 N N . ASP A 1 355 ? 2.773 -6.343 26.525 1.00 85.12 355 ASP A N 1
ATOM 2773 C CA . ASP A 1 355 ? 2.684 -7.250 25.377 1.00 85.12 355 ASP A CA 1
ATOM 2774 C C . ASP A 1 355 ? 3.180 -6.585 24.087 1.00 85.12 355 ASP A C 1
ATOM 2776 O O . ASP A 1 355 ? 3.923 -7.183 23.302 1.00 85.12 355 ASP A O 1
ATOM 2780 N N . ILE A 1 356 ? 2.785 -5.329 23.859 1.00 87.38 356 ILE A N 1
ATOM 2781 C CA . ILE A 1 356 ? 3.148 -4.584 22.653 1.00 87.38 356 ILE A CA 1
ATOM 2782 C C . ILE A 1 356 ? 4.649 -4.273 22.634 1.00 87.38 356 ILE A C 1
ATOM 2784 O O . ILE A 1 356 ? 5.275 -4.471 21.593 1.00 87.38 356 ILE A O 1
ATOM 2788 N N . ILE A 1 357 ? 5.253 -3.832 23.746 1.00 90.75 357 ILE A N 1
ATOM 2789 C CA . ILE A 1 357 ? 6.689 -3.510 23.789 1.00 90.75 357 ILE A CA 1
ATOM 2790 C C . ILE A 1 357 ? 7.561 -4.767 23.687 1.00 90.75 357 ILE A C 1
ATOM 2792 O O . ILE A 1 357 ? 8.571 -4.747 22.985 1.00 90.75 357 ILE A O 1
ATOM 2796 N N . LEU A 1 358 ? 7.154 -5.881 24.306 1.00 88.50 358 LEU A N 1
ATOM 2797 C CA . LEU A 1 358 ? 7.863 -7.154 24.169 1.00 88.50 358 LEU A CA 1
ATOM 2798 C C . LEU A 1 358 ? 7.816 -7.640 22.721 1.00 88.50 358 LEU A C 1
ATOM 2800 O O . LEU A 1 358 ? 8.858 -7.933 22.138 1.00 88.50 358 LEU A O 1
ATOM 2804 N N . THR A 1 359 ? 6.633 -7.627 22.100 1.00 85.62 359 THR A N 1
ATOM 2805 C CA . THR A 1 359 ? 6.491 -7.973 20.678 1.00 85.62 359 THR A CA 1
ATOM 2806 C C . THR A 1 359 ? 7.329 -7.037 19.806 1.00 85.62 359 THR A C 1
ATOM 2808 O O . THR A 1 359 ? 8.037 -7.494 18.908 1.00 85.62 359 THR A O 1
ATOM 2811 N N . ASN A 1 360 ? 7.337 -5.735 20.108 1.00 88.19 360 ASN A N 1
ATOM 2812 C CA . ASN A 1 360 ? 8.176 -4.768 19.410 1.00 88.19 360 ASN A CA 1
ATOM 2813 C C . ASN A 1 360 ? 9.659 -5.172 19.467 1.00 88.19 360 ASN A C 1
ATOM 2815 O O . ASN A 1 360 ? 10.313 -5.225 18.428 1.00 88.19 360 ASN A O 1
ATOM 2819 N N . TRP A 1 361 ? 10.173 -5.520 20.648 1.00 88.44 361 TRP A N 1
ATOM 2820 C CA . TRP A 1 361 ? 11.563 -5.948 20.821 1.00 88.44 361 TRP A CA 1
ATOM 2821 C C . TRP A 1 361 ? 11.890 -7.312 20.202 1.00 88.44 361 TRP A C 1
ATOM 2823 O O . TRP A 1 361 ? 13.058 -7.581 19.942 1.00 88.44 361 TRP A O 1
ATOM 2833 N N . THR A 1 362 ? 10.906 -8.161 19.903 1.00 83.81 362 THR A N 1
ATOM 2834 C CA . THR A 1 362 ? 11.170 -9.404 19.150 1.00 83.81 362 THR A CA 1
ATOM 2835 C C . THR A 1 362 ? 11.366 -9.167 17.652 1.00 83.81 362 THR A C 1
ATOM 2837 O O . THR A 1 362 ? 12.127 -9.887 17.012 1.00 83.81 362 THR A O 1
ATOM 2840 N N . VAL A 1 363 ? 10.709 -8.150 17.089 1.00 80.75 363 VAL A N 1
ATOM 2841 C CA . VAL A 1 363 ? 10.670 -7.925 15.635 1.00 80.75 363 VAL A CA 1
ATOM 2842 C C . VAL A 1 363 ? 11.618 -6.805 15.217 1.00 80.75 363 VAL A C 1
ATOM 2844 O O . VAL A 1 363 ? 12.467 -6.974 14.339 1.00 80.75 363 VAL A O 1
ATOM 2847 N N . TRP A 1 364 ? 11.487 -5.637 15.842 1.00 84.38 364 TRP A N 1
ATOM 2848 C CA . TRP A 1 364 ? 12.094 -4.409 15.341 1.00 84.38 364 TRP A CA 1
ATOM 2849 C C . TRP A 1 364 ? 13.611 -4.319 15.492 1.00 84.38 364 TRP A C 1
ATOM 2851 O O . TRP A 1 364 ? 14.224 -3.783 14.569 1.00 84.38 364 TRP A O 1
ATOM 2861 N N . PRO A 1 365 ? 14.267 -4.846 16.545 1.00 84.75 365 PRO A N 1
ATOM 2862 C CA . PRO A 1 365 ? 15.725 -4.824 16.612 1.00 84.75 365 PRO A CA 1
ATOM 2863 C C . PRO A 1 365 ? 16.373 -5.527 15.416 1.00 84.75 365 PRO A C 1
ATOM 2865 O O . PRO A 1 365 ? 17.273 -4.962 14.802 1.00 84.75 365 PRO A O 1
ATOM 2868 N N . ALA A 1 366 ? 15.876 -6.703 15.018 1.00 82.94 366 ALA A N 1
ATOM 2869 C CA . ALA A 1 366 ? 16.395 -7.424 13.856 1.00 82.94 366 ALA A CA 1
ATOM 2870 C C . ALA A 1 366 ? 16.170 -6.634 12.556 1.00 82.94 366 ALA A C 1
ATOM 2872 O O . ALA A 1 366 ? 17.106 -6.427 11.781 1.00 82.94 366 ALA A O 1
ATOM 2873 N N . VAL A 1 367 ? 14.950 -6.118 12.357 1.00 83.06 367 VAL A N 1
ATOM 2874 C CA . VAL A 1 367 ? 14.606 -5.291 11.189 1.00 83.06 367 VAL A CA 1
ATOM 2875 C C . VAL A 1 367 ? 15.494 -4.045 11.118 1.00 83.06 367 VAL A C 1
ATOM 2877 O O . VAL A 1 367 ? 16.042 -3.751 10.057 1.00 83.06 367 VAL A O 1
ATOM 2880 N N . GLN A 1 368 ? 15.697 -3.335 12.231 1.00 81.44 368 GLN A N 1
ATOM 2881 C CA . GLN A 1 368 ? 16.476 -2.094 12.266 1.00 81.44 368 GLN A CA 1
ATOM 2882 C C . GLN A 1 368 ? 17.986 -2.323 12.156 1.00 81.44 368 GLN A C 1
ATOM 2884 O O . GLN A 1 368 ? 18.673 -1.506 11.543 1.00 81.44 368 GLN A O 1
ATOM 2889 N N . ILE A 1 369 ? 18.519 -3.431 12.684 1.00 81.44 369 ILE A N 1
ATOM 2890 C CA . ILE A 1 369 ? 19.921 -3.812 12.456 1.00 81.44 369 ILE A CA 1
ATOM 2891 C C . ILE A 1 369 ? 20.147 -4.028 10.962 1.00 81.44 369 ILE A C 1
ATOM 2893 O O . ILE A 1 369 ? 21.048 -3.411 10.395 1.00 81.44 369 ILE A O 1
ATOM 2897 N N . CYS A 1 370 ? 19.300 -4.827 10.306 1.00 78.56 370 CYS A N 1
ATOM 2898 C CA . CYS A 1 370 ? 19.400 -5.051 8.866 1.00 78.56 370 CYS A CA 1
ATOM 2899 C C . CYS A 1 370 ? 19.261 -3.741 8.076 1.00 78.56 370 CYS A C 1
ATOM 2901 O O . CYS A 1 370 ? 20.043 -3.469 7.164 1.00 78.56 370 CYS A O 1
ATOM 2903 N N . ASN A 1 371 ? 18.305 -2.901 8.472 1.00 79.69 371 ASN A N 1
ATOM 2904 C CA . ASN A 1 371 ? 18.029 -1.621 7.837 1.00 79.69 371 ASN A CA 1
ATOM 2905 C C . ASN A 1 371 ? 19.223 -0.653 7.923 1.00 79.69 371 ASN A C 1
ATOM 2907 O O . ASN A 1 371 ? 19.687 -0.135 6.911 1.00 79.69 371 ASN A O 1
ATOM 2911 N N . PHE A 1 372 ? 19.768 -0.428 9.120 1.00 76.81 372 PHE A N 1
ATOM 2912 C CA . PHE A 1 372 ? 20.861 0.525 9.312 1.00 76.81 372 PHE A CA 1
ATOM 2913 C C . PHE A 1 372 ? 22.236 -0.013 8.900 1.00 76.81 372 PHE A C 1
ATOM 2915 O O . PHE A 1 372 ? 23.123 0.797 8.625 1.00 76.81 372 PHE A O 1
ATOM 2922 N N . ALA A 1 373 ? 22.432 -1.337 8.868 1.00 75.19 373 ALA A N 1
ATOM 2923 C CA . ALA A 1 373 ? 23.701 -1.946 8.474 1.00 75.19 373 ALA A CA 1
ATOM 2924 C C . ALA A 1 373 ? 23.846 -2.107 6.954 1.00 75.19 373 ALA A C 1
ATOM 2926 O O . ALA A 1 373 ? 24.928 -1.854 6.430 1.00 75.19 373 ALA A O 1
ATOM 2927 N N . PHE A 1 374 ? 22.781 -2.508 6.249 1.00 73.31 374 PHE A N 1
ATOM 2928 C CA . PHE A 1 374 ? 22.881 -2.921 4.841 1.00 73.31 374 PHE A CA 1
ATOM 2929 C C . PHE A 1 374 ? 22.142 -2.012 3.861 1.00 73.31 374 PHE A C 1
ATOM 2931 O O . PHE A 1 374 ? 22.477 -1.998 2.678 1.00 73.31 374 PHE A O 1
ATOM 2938 N N . ILE A 1 375 ? 21.144 -1.251 4.317 1.00 69.00 375 ILE A N 1
ATOM 2939 C CA . ILE A 1 375 ? 20.293 -0.473 3.417 1.00 69.00 375 ILE A CA 1
ATOM 2940 C C . ILE A 1 375 ? 20.790 0.980 3.356 1.00 69.00 375 ILE A C 1
ATOM 2942 O O . ILE A 1 375 ? 20.892 1.641 4.396 1.00 69.00 375 ILE A O 1
ATOM 2946 N N . PRO A 1 376 ? 21.084 1.528 2.158 1.00 65.94 376 PRO A N 1
ATOM 2947 C CA . PRO A 1 376 ? 21.431 2.938 2.003 1.00 65.94 376 PRO A CA 1
ATOM 2948 C C . PRO A 1 376 ? 20.319 3.839 2.547 1.00 65.94 376 PRO A C 1
ATOM 2950 O O . PRO A 1 376 ? 19.142 3.543 2.349 1.00 65.94 376 PRO A O 1
ATOM 2953 N N . LEU A 1 377 ? 20.677 4.973 3.162 1.00 65.12 377 LEU A N 1
ATOM 2954 C CA . LEU A 1 377 ? 19.750 5.907 3.835 1.00 65.12 377 LEU A CA 1
ATOM 2955 C C . LEU A 1 377 ? 18.477 6.225 3.024 1.00 65.12 377 LEU A C 1
ATOM 2957 O O . LEU A 1 377 ? 17.389 6.363 3.574 1.00 65.12 377 LEU A O 1
ATOM 2961 N N . GLN A 1 378 ? 18.614 6.295 1.701 1.00 57.47 378 GLN A N 1
ATOM 2962 C CA . GLN A 1 378 ? 17.553 6.608 0.742 1.00 57.47 378 GLN A CA 1
ATOM 2963 C C . GLN A 1 378 ? 16.467 5.517 0.653 1.00 57.47 378 GLN A C 1
ATOM 2965 O O . GLN A 1 378 ? 15.315 5.813 0.345 1.00 57.47 378 GLN A O 1
ATOM 2970 N N . HIS A 1 379 ? 16.825 4.259 0.926 1.00 61.62 379 HIS A N 1
ATOM 2971 C CA . HIS A 1 379 ? 15.962 3.081 0.794 1.00 61.62 379 HIS A CA 1
ATOM 2972 C C . HIS A 1 379 ? 15.494 2.517 2.139 1.00 61.62 379 HIS A C 1
ATOM 2974 O O . HIS A 1 379 ? 14.609 1.663 2.164 1.00 61.62 379 HIS A O 1
ATOM 2980 N N . GLN A 1 380 ? 16.034 3.021 3.252 1.00 67.44 380 GLN A N 1
ATOM 2981 C CA . GLN A 1 380 ? 15.714 2.531 4.595 1.00 67.44 380 GLN A CA 1
ATOM 2982 C C . GLN A 1 380 ? 14.224 2.648 4.922 1.00 67.44 380 GLN A C 1
ATOM 2984 O O . GLN A 1 380 ? 13.629 1.749 5.511 1.00 67.44 380 GLN A O 1
ATOM 2989 N N . VAL A 1 381 ? 13.591 3.735 4.473 1.00 66.06 381 VAL A N 1
ATOM 2990 C CA . VAL A 1 381 ? 12.145 3.921 4.632 1.00 66.06 381 VAL A CA 1
ATOM 2991 C C . VAL A 1 381 ? 11.383 2.844 3.863 1.00 66.06 381 VAL A C 1
ATOM 2993 O O . VAL A 1 381 ? 10.447 2.280 4.398 1.00 66.06 381 VAL A O 1
ATOM 2996 N N . LEU A 1 382 ? 11.782 2.488 2.641 1.00 64.00 382 LEU A N 1
ATOM 2997 C CA . LEU A 1 382 ? 11.021 1.545 1.815 1.00 64.00 382 LEU A CA 1
ATOM 2998 C C . LEU A 1 382 ? 10.973 0.134 2.422 1.00 64.00 382 LEU A C 1
ATOM 3000 O O . LEU A 1 382 ? 9.906 -0.473 2.452 1.00 64.00 382 LEU A O 1
ATOM 3004 N N . ILE A 1 383 ? 12.092 -0.356 2.962 1.00 67.81 383 ILE A N 1
ATOM 3005 C CA . ILE A 1 383 ? 12.151 -1.669 3.624 1.00 67.81 383 ILE A CA 1
ATOM 3006 C C . ILE A 1 383 ? 11.335 -1.674 4.915 1.00 67.81 383 ILE A C 1
ATOM 3008 O O . ILE A 1 383 ? 10.544 -2.590 5.135 1.00 67.81 383 ILE A O 1
ATOM 3012 N N . VAL A 1 384 ? 11.456 -0.625 5.733 1.00 72.19 384 VAL A N 1
ATOM 3013 C CA . VAL A 1 384 ? 10.658 -0.484 6.960 1.00 72.19 384 VAL A 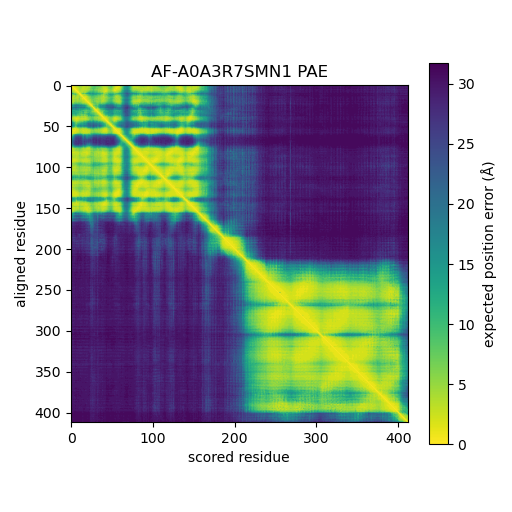CA 1
ATOM 3014 C C . VAL A 1 384 ? 9.166 -0.519 6.652 1.00 72.19 384 VAL A C 1
ATOM 3016 O O . VAL A 1 384 ? 8.413 -1.117 7.409 1.00 72.19 384 VAL A O 1
ATOM 3019 N N . GLN A 1 385 ? 8.733 0.043 5.524 1.00 72.00 385 GLN A N 1
ATOM 3020 C CA . GLN A 1 385 ? 7.314 0.121 5.174 1.00 72.00 385 GLN A CA 1
ATOM 3021 C C . GLN A 1 385 ? 6.699 -1.232 4.786 1.00 72.00 385 GLN A C 1
ATOM 3023 O O . GLN A 1 385 ? 5.499 -1.422 4.974 1.00 72.00 385 GLN A O 1
ATOM 3028 N N . ILE A 1 386 ? 7.507 -2.197 4.330 1.00 72.00 386 ILE A N 1
ATOM 3029 C CA . ILE A 1 386 ? 7.056 -3.580 4.097 1.00 72.00 386 ILE A CA 1
ATOM 3030 C C . ILE A 1 386 ? 6.698 -4.236 5.436 1.00 72.00 386 ILE A C 1
ATOM 3032 O O . ILE A 1 386 ? 5.608 -4.782 5.595 1.00 72.00 386 ILE A O 1
ATOM 3036 N N . PHE A 1 387 ? 7.585 -4.123 6.427 1.00 77.94 387 PHE A N 1
ATOM 3037 C CA . PHE A 1 387 ? 7.344 -4.642 7.777 1.00 77.94 387 PHE A CA 1
ATOM 3038 C C . PHE A 1 387 ? 6.289 -3.827 8.539 1.00 77.94 387 PHE A C 1
ATOM 3040 O O . PHE A 1 387 ? 5.532 -4.381 9.338 1.00 77.94 387 PHE A O 1
ATOM 3047 N N . ALA A 1 388 ? 6.183 -2.527 8.250 1.00 74.81 388 ALA A N 1
ATOM 3048 C CA . ALA A 1 388 ? 5.216 -1.632 8.872 1.00 74.81 388 ALA A CA 1
ATOM 3049 C C . ALA A 1 388 ? 3.774 -2.047 8.580 1.00 74.81 388 ALA A C 1
ATOM 3051 O O . ALA A 1 388 ? 2.927 -1.874 9.446 1.00 74.81 388 ALA A O 1
ATOM 3052 N N . LEU A 1 389 ? 3.476 -2.631 7.415 1.00 79.31 389 LEU A N 1
ATOM 3053 C CA . LEU A 1 389 ? 2.119 -3.095 7.120 1.00 79.31 389 LEU A CA 1
ATOM 3054 C C . LEU A 1 389 ? 1.683 -4.214 8.081 1.00 79.31 389 LEU A C 1
ATOM 3056 O O . LEU A 1 389 ? 0.592 -4.147 8.652 1.00 79.31 389 LEU A O 1
ATOM 3060 N N . PHE A 1 390 ? 2.554 -5.197 8.325 1.00 81.69 390 PHE A N 1
ATOM 3061 C CA . PHE A 1 390 ? 2.301 -6.274 9.288 1.00 81.69 390 PHE A CA 1
ATOM 3062 C C . PHE A 1 390 ? 2.189 -5.732 10.715 1.00 81.69 390 PHE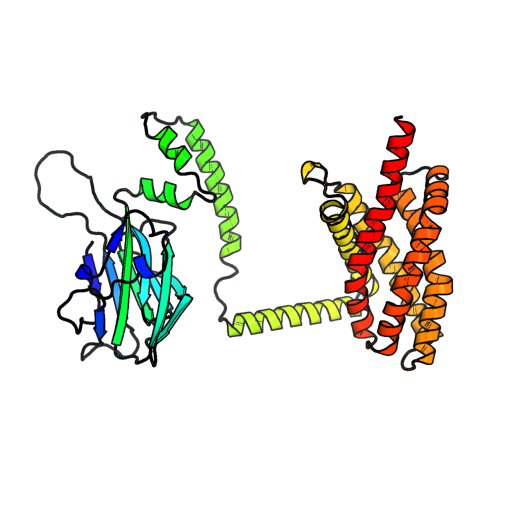 A C 1
ATOM 3064 O O . PHE A 1 390 ? 1.263 -6.085 11.444 1.00 81.69 390 PHE A O 1
ATOM 3071 N N . TRP A 1 391 ? 3.083 -4.816 11.092 1.00 84.38 391 TRP A N 1
ATOM 3072 C CA . TRP A 1 391 ? 3.056 -4.170 12.402 1.00 84.38 391 TRP A CA 1
ATOM 3073 C C . TRP A 1 391 ? 1.787 -3.337 12.630 1.00 84.38 391 TRP A C 1
ATOM 3075 O O . TRP A 1 391 ? 1.156 -3.447 13.679 1.00 84.38 391 TRP A O 1
ATOM 3085 N N . ASN A 1 392 ? 1.364 -2.552 11.638 1.00 84.19 392 ASN A N 1
ATOM 3086 C CA . ASN A 1 392 ? 0.142 -1.750 11.699 1.00 84.19 392 ASN A CA 1
ATOM 3087 C C . ASN A 1 392 ? -1.100 -2.636 11.797 1.00 84.19 392 ASN A C 1
ATOM 3089 O O . ASN A 1 392 ? -2.013 -2.326 12.558 1.00 84.19 392 ASN A O 1
ATOM 3093 N N . THR A 1 393 ? -1.108 -3.760 11.078 1.00 81.25 393 THR A N 1
ATOM 3094 C CA . THR A 1 393 ? -2.171 -4.770 11.165 1.00 81.25 393 THR A CA 1
ATOM 3095 C C . THR A 1 393 ? -2.248 -5.372 12.572 1.00 81.25 393 THR A C 1
ATOM 3097 O O . THR A 1 393 ? -3.335 -5.467 13.147 1.00 81.25 393 THR A O 1
ATOM 3100 N N . TYR A 1 394 ? -1.099 -5.730 13.155 1.00 85.94 394 TYR A N 1
ATOM 3101 C CA . TYR A 1 394 ? -1.004 -6.236 14.526 1.00 85.94 394 TYR A CA 1
ATOM 3102 C C . TYR A 1 394 ? -1.479 -5.204 15.557 1.00 85.94 394 TYR A C 1
ATOM 3104 O O . TYR A 1 394 ? -2.314 -5.530 16.400 1.00 85.94 394 TYR A O 1
ATOM 3112 N N . LEU A 1 395 ? -1.003 -3.956 15.474 1.00 79.69 395 LEU A N 1
ATOM 3113 C CA . LEU A 1 395 ? -1.423 -2.880 16.375 1.00 79.69 395 LEU A CA 1
ATOM 3114 C C . LEU A 1 395 ? -2.925 -2.622 16.275 1.00 79.69 395 LEU A C 1
ATOM 3116 O O . LEU A 1 395 ? -3.589 -2.527 17.306 1.00 79.69 395 LEU A O 1
ATOM 3120 N N . ALA A 1 396 ? -3.469 -2.546 15.058 1.00 79.12 396 ALA A N 1
ATOM 3121 C CA . ALA A 1 396 ? -4.898 -2.372 14.835 1.00 79.12 396 ALA A CA 1
ATOM 3122 C C . ALA A 1 396 ? -5.710 -3.491 15.493 1.00 79.12 396 ALA A C 1
ATOM 3124 O O . ALA A 1 396 ? -6.655 -3.210 16.229 1.00 79.12 396 ALA A O 1
ATOM 3125 N N . TRP A 1 397 ? -5.291 -4.744 15.315 1.00 87.38 397 TRP A N 1
ATOM 3126 C CA . TRP A 1 397 ? -5.945 -5.888 15.939 1.00 87.38 397 TRP A CA 1
ATOM 3127 C C . TRP A 1 397 ? -5.838 -5.852 17.470 1.00 87.38 397 TRP A C 1
ATOM 3129 O O . TRP A 1 397 ? -6.859 -5.868 18.158 1.00 87.38 397 TRP A O 1
ATOM 3139 N N . LYS A 1 398 ? -4.625 -5.756 18.029 1.00 82.56 398 LYS A N 1
ATOM 3140 C CA . LYS A 1 398 ? -4.382 -5.852 19.480 1.00 82.56 398 LYS A CA 1
ATOM 3141 C C . LYS A 1 398 ? -5.088 -4.733 20.249 1.00 82.56 398 LYS A C 1
ATOM 3143 O O . LYS A 1 398 ? -5.715 -4.994 21.272 1.00 82.56 398 LYS A O 1
ATOM 3148 N N . THR A 1 399 ? -5.053 -3.505 19.729 1.00 79.94 399 THR A N 1
ATOM 3149 C CA . THR A 1 399 ? -5.671 -2.338 20.387 1.00 79.94 399 THR A CA 1
ATOM 3150 C C . THR A 1 399 ? -7.197 -2.313 20.307 1.00 79.94 399 THR A C 1
ATOM 3152 O O . THR A 1 399 ? -7.829 -1.681 21.145 1.00 79.94 399 THR A O 1
ATOM 3155 N N . ASN A 1 400 ? -7.812 -3.020 19.352 1.00 78.44 400 ASN A N 1
ATOM 3156 C CA . ASN A 1 400 ? -9.274 -3.085 19.226 1.00 78.44 400 ASN A CA 1
ATOM 3157 C C . ASN A 1 400 ? -9.874 -4.400 19.747 1.00 78.44 400 ASN A C 1
ATOM 3159 O O . ASN A 1 400 ? -11.070 -4.461 20.027 1.00 78.44 400 ASN A O 1
ATOM 3163 N N . THR A 1 401 ? -9.062 -5.442 19.934 1.00 67.69 401 THR A N 1
ATOM 3164 C CA . THR A 1 401 ? -9.515 -6.707 20.533 1.00 67.69 401 THR A CA 1
ATOM 3165 C C . THR A 1 401 ? -9.724 -6.563 22.043 1.00 67.69 401 THR A C 1
ATOM 3167 O O . THR A 1 401 ? -10.744 -7.025 22.550 1.00 67.69 401 THR A O 1
ATOM 3170 N N . GLY A 1 402 ? -8.853 -5.822 22.745 1.00 55.72 402 GLY A N 1
ATOM 3171 C CA . GLY A 1 402 ? -9.012 -5.558 24.185 1.00 55.72 402 GLY A CA 1
ATOM 3172 C C . GLY A 1 402 ? -10.311 -4.818 24.547 1.00 55.72 402 GLY A C 1
ATOM 3173 O O . GLY A 1 402 ? -10.889 -5.063 25.602 1.00 55.72 402 GLY A O 1
ATOM 3174 N N . VAL A 1 403 ? -10.831 -3.982 23.640 1.00 51.69 403 VAL A N 1
ATOM 3175 C CA . VAL A 1 403 ? -12.119 -3.283 23.815 1.00 51.69 403 VAL A CA 1
ATOM 3176 C C . VAL A 1 403 ? -13.304 -4.256 23.739 1.00 51.69 403 VAL A C 1
ATOM 3178 O O . VAL A 1 403 ? -14.260 -4.125 24.500 1.00 51.69 403 VAL A O 1
ATOM 3181 N N . LYS A 1 404 ? -13.250 -5.258 22.850 1.00 48.72 404 LYS A N 1
ATOM 3182 C CA . LYS A 1 404 ? -14.335 -6.239 22.661 1.00 48.72 404 LYS A CA 1
ATOM 3183 C C . LYS A 1 404 ? -14.448 -7.239 23.815 1.00 48.72 404 LYS A C 1
ATOM 3185 O O . LYS A 1 404 ? -15.559 -7.644 24.144 1.00 48.72 404 LYS A O 1
ATOM 3190 N N . GLU A 1 405 ? -13.331 -7.639 24.421 1.00 50.28 405 GLU A N 1
ATOM 3191 C CA . GLU A 1 405 ? -13.345 -8.531 25.591 1.00 50.28 405 GLU A CA 1
ATOM 3192 C C . GLU A 1 405 ? -13.892 -7.834 26.842 1.00 50.28 405 GLU A C 1
ATOM 3194 O O . GLU A 1 405 ? -14.670 -8.441 27.572 1.00 50.28 405 GLU A O 1
ATOM 3199 N N . GLN A 1 406 ? -13.585 -6.549 27.054 1.00 45.12 406 GLN A N 1
ATOM 3200 C CA . GLN A 1 406 ? -14.151 -5.788 28.174 1.00 45.12 406 GLN A CA 1
ATOM 3201 C C . GLN A 1 406 ? -15.665 -5.574 28.049 1.00 45.12 406 GLN A C 1
ATOM 3203 O O . GLN A 1 406 ? -16.367 -5.757 29.037 1.00 45.12 406 GLN A O 1
ATOM 3208 N N . ILE A 1 407 ? -16.182 -5.262 26.850 1.00 51.25 407 ILE A N 1
ATOM 3209 C CA . ILE A 1 407 ? -17.634 -5.104 26.625 1.00 51.25 407 ILE A CA 1
ATOM 3210 C C . ILE A 1 407 ? -18.379 -6.410 26.946 1.00 51.25 407 ILE A C 1
ATOM 3212 O O . ILE A 1 407 ? -19.379 -6.385 27.659 1.00 51.25 407 ILE A O 1
ATOM 3216 N N . LYS A 1 408 ? -17.841 -7.562 26.519 1.00 44.94 408 LYS A N 1
ATOM 3217 C CA . LYS A 1 408 ? -18.418 -8.885 26.821 1.00 44.94 408 LYS A CA 1
ATOM 3218 C C . LYS A 1 408 ? -18.383 -9.267 28.305 1.00 44.94 408 LYS A C 1
ATOM 3220 O O . LYS A 1 408 ? -19.184 -10.098 28.721 1.00 44.94 408 LYS A O 1
ATOM 3225 N N . LEU A 1 409 ? -17.447 -8.720 29.081 1.00 49.12 409 LEU A N 1
ATOM 3226 C CA . LEU A 1 409 ? -17.335 -8.954 30.526 1.00 49.12 409 LEU A CA 1
ATOM 3227 C C . LEU A 1 409 ? -18.214 -8.011 31.355 1.00 49.12 409 LEU A C 1
ATOM 3229 O O . LEU A 1 409 ? -18.475 -8.309 32.510 1.00 49.12 409 LEU A O 1
ATOM 3233 N N . THR A 1 410 ? -18.645 -6.879 30.793 1.00 47.50 410 THR A N 1
ATOM 3234 C CA . THR A 1 410 ? -19.639 -5.987 31.414 1.00 47.50 410 THR A CA 1
ATOM 3235 C C . THR A 1 410 ? -21.084 -6.319 31.034 1.00 47.50 410 THR A C 1
ATOM 3237 O O . THR A 1 410 ? -22.001 -5.835 31.690 1.00 47.50 410 THR A O 1
ATOM 3240 N N . GLU A 1 411 ? -21.296 -7.098 29.967 1.00 47.06 411 GLU A N 1
ATOM 3241 C CA . GLU A 1 411 ? -22.620 -7.574 29.525 1.00 47.06 411 GLU A CA 1
ATOM 3242 C C . GLU A 1 411 ? -23.006 -8.958 30.091 1.00 47.06 411 GLU A C 1
ATOM 3244 O O . GLU A 1 411 ? -24.172 -9.340 29.990 1.00 47.06 411 GLU A O 1
ATOM 3249 N N . ASN A 1 412 ? -22.057 -9.688 30.689 1.00 36.81 412 ASN A N 1
ATOM 3250 C CA . ASN A 1 412 ? -22.296 -10.887 31.509 1.00 36.81 412 ASN A CA 1
ATOM 3251 C C . ASN A 1 412 ? -22.115 -10.545 32.987 1.00 36.81 412 ASN A C 1
ATOM 3253 O O . ASN A 1 412 ? -22.733 -11.244 33.821 1.00 36.81 412 ASN A O 1
#

Mean predicted aligned error: 20.21 Å